Protein AF-T0PJF4-F1 (afdb_monomer)

Solvent-accessible surface area (backbone atoms only — not comparable to full-atom values): 22466 Å² total; per-residue (Å²): 136,80,94,79,80,50,59,58,74,40,70,70,50,39,55,44,44,71,72,77,40,68,35,34,41,60,80,40,70,65,61,54,41,43,67,34,48,28,56,65,49,37,75,76,41,34,68,15,42,37,42,22,44,44,59,66,29,61,76,39,75,67,34,42,53,50,49,63,68,37,64,36,78,50,46,86,58,54,77,69,54,46,53,51,56,41,41,76,66,57,30,80,46,74,66,70,68,53,66,36,42,50,47,74,55,46,80,42,66,51,68,51,64,48,101,84,73,53,72,45,80,45,76,77,41,81,41,77,57,47,77,31,74,93,48,41,48,38,53,51,31,46,61,56,68,70,50,53,28,50,32,17,62,30,73,84,33,80,31,33,74,18,21,49,32,67,86,42,97,55,27,42,46,75,90,47,49,59,47,56,35,28,42,68,71,61,75,36,66,81,76,65,50,70,46,42,48,53,39,32,72,73,73,40,56,48,47,70,38,87,44,74,76,81,75,82,55,69,68,54,55,51,52,51,51,53,50,55,47,52,69,46,60,45,59,77,60,50,71,65,49,40,52,50,55,65,64,28,61,58,51,87,61,44,32,67,36,65,63,73,53,70,68,39,99,68,37,43,34,22,26,25,20,87,62,31,60,44,29,78,56,72,41,55,40,66,77,13,45,39,29,52,77,57,74,82,55,63,80,42,41,78,79,45,48,73,49,70,44,69,55,44,57,66,52,50,47,50,49,37,57,70,68,65,59,51,97,84,53,62,53,69,69,64,21,59,28,23,58,83,45,36,72,60,37,54,51,30,50,50,40,36,43,52,41,40,78,74,60,40,90,79,50,68,68,58,56,52,50,46,52,55,44,52,52,56,55,57,75,65,70,79,58,51,48,37,31,36,52,89,47,102,82,49,81,41,82,48,76,84

Secondary structure (DSSP, 8-state):
--------SSHHHHHHHHHHSTTBGGG-HHHHHTTS-HHHHHHHHHHHHIIIIIHHHTTSHHHHHHHHHH--SS-SS-HHHHHHHHHHTT--B--PPP-SSEEPPEEEEEEEE-TTS-EEEEEEEEE--EE-TTT---TTT--HHHHHHHHHH-GGGSSTT-BS-TTSTTBTTSS--HHHHHHHHTSS-SSPPHHHHHHHHHH--TTS------PPPHHHHHHHHHHHHHHHGGGGS-HHHHHHHHTS---S-B----HHHHTSSS-EES-B-TTSPPPSS-EEGGG--BSB--SS----TTT--B--B---HHHHHHHHHHHT--TTS-HHHHHTTSGGGHHHHHHHHHHHHHHHHHHS---HHHHHHHHHHHHHHHTT----EEEEESSTT-EEEEE-

Mean predicted aligned error: 5.73 Å

pLDDT: mean 92.35, std 5.77, range [57.44, 98.44]

Radius of gyration: 26.33 Å; Cα contacts (8 Å, |Δi|>4): 573; chains: 1; bounding box: 70×40×71 Å

Organism: Saprolegnia diclina (strain VS20) (NCBI:txid1156394)

Sequence (400 aa):
MKKTWTMANSIKRQARCDTSMTTNGAVYLETVLRNIDFGIFYSCWGNGFDIGIGAELQLSSEGRAWLAMVSGATPQLSTSDEALYWRSFGLTSFETQWQNYKQLGVRNSYSIINAFGIAYPLTLVSQAGSYRRGSQTTYKMYWSLANDLSAVAMNTSGIGGLSLLRSSANYAFANTSLFNVYAINGTLASPLPPGSQLTTSLLGPFGSIDMVYVPPPPKVQQLMSTLLELTRAPLAGTLAVQAAYYNITPLDISYPVPGAWLALPYPASYGGSPLCPDITASRLMTAGLFAIVSYDAICLSASGTTARIQPTRQHYVLSALMAQLDSSTNMTRVCAHDVAYVLQCAVYLRSTVSYINSYVPQSEAVRASILDIRDTVRALDISFLLFFRDNASTPVLQLQ

Nearest PDB structures (foldseek):
  1noc-assembly1_A  TM=2.025E-01  e=3.701E+00  Mus musculus

Structure (mmCIF, N/CA/C/O backbone):
data_AF-T0PJF4-F1
#
_entry.id   AF-T0PJF4-F1
#
loop_
_atom_site.group_PDB
_atom_site.id
_atom_site.type_symbol
_atom_site.label_atom_id
_atom_site.label_alt_id
_atom_site.label_comp_id
_atom_site.label_asym_id
_atom_site.label_entity_id
_atom_site.label_seq_id
_atom_site.pdbx_PDB_ins_code
_atom_site.Cartn_x
_atom_site.Cartn_y
_atom_site.Cartn_z
_atom_site.occupancy
_atom_site.B_iso_or_equiv
_atom_site.auth_seq_id
_atom_site.auth_comp_id
_atom_site.auth_asym_id
_atom_site.auth_atom_id
_atom_site.pdbx_PDB_model_num
ATOM 1 N N . MET A 1 1 ? 3.685 -17.088 -23.485 1.00 78.44 1 MET A N 1
ATOM 2 C CA . MET A 1 1 ? 4.784 -16.317 -22.873 1.00 78.44 1 MET A CA 1
ATOM 3 C C . MET A 1 1 ? 6.062 -17.130 -22.732 1.00 78.44 1 MET A C 1
ATOM 5 O O . MET A 1 1 ? 6.105 -18.090 -21.969 1.00 78.44 1 MET A O 1
ATOM 9 N N . LYS A 1 2 ? 7.115 -16.725 -23.451 1.00 77.88 2 LYS A N 1
ATOM 10 C CA . LYS A 1 2 ? 8.485 -17.222 -23.253 1.00 77.88 2 LYS A CA 1
ATOM 11 C C . LYS A 1 2 ? 9.227 -16.210 -22.369 1.00 77.88 2 LYS A C 1
ATOM 13 O O . LYS A 1 2 ? 9.278 -15.034 -22.711 1.00 77.88 2 LYS A O 1
ATOM 18 N N . LYS A 1 3 ? 9.749 -16.636 -21.214 1.00 87.94 3 LYS A N 1
ATOM 19 C CA . LYS A 1 3 ? 10.432 -15.774 -20.222 1.00 87.94 3 LYS A CA 1
ATOM 20 C C . LYS A 1 3 ? 11.877 -15.464 -20.660 1.00 87.94 3 LYS A C 1
ATOM 22 O O . LYS A 1 3 ? 12.821 -15.776 -19.947 1.00 87.94 3 LYS A O 1
ATOM 27 N N . THR A 1 4 ? 12.039 -14.938 -21.874 1.00 90.62 4 THR A N 1
ATOM 28 C CA . THR A 1 4 ? 13.336 -14.846 -22.570 1.00 90.62 4 THR A CA 1
ATOM 29 C C . THR A 1 4 ? 14.174 -13.653 -22.114 1.00 90.62 4 THR A C 1
ATOM 31 O O . THR A 1 4 ? 15.378 -13.790 -21.916 1.00 90.62 4 THR A O 1
ATOM 34 N N . TRP A 1 5 ? 13.550 -12.486 -21.932 1.00 95.62 5 TRP A N 1
ATOM 35 C CA . TRP A 1 5 ? 14.243 -11.243 -21.587 1.00 95.62 5 TRP A CA 1
ATOM 36 C C . TRP A 1 5 ? 13.884 -10.803 -20.175 1.00 95.62 5 TRP A C 1
ATOM 38 O O . TRP A 1 5 ? 12.712 -10.684 -19.820 1.00 95.62 5 TRP A O 1
ATOM 48 N N . THR A 1 6 ? 14.909 -10.564 -19.364 1.00 96.06 6 THR A N 1
ATOM 49 C CA . THR A 1 6 ? 14.768 -10.159 -17.965 1.00 96.06 6 THR A CA 1
ATOM 50 C C . THR A 1 6 ? 15.049 -8.666 -17.806 1.00 96.06 6 THR A C 1
ATOM 52 O O . THR A 1 6 ? 15.910 -8.114 -18.489 1.00 96.06 6 THR A O 1
ATOM 55 N N . MET A 1 7 ? 14.309 -8.008 -16.908 1.00 95.81 7 MET A N 1
ATOM 56 C CA . MET A 1 7 ? 14.306 -6.540 -16.755 1.00 95.81 7 MET A CA 1
ATOM 57 C C . MET A 1 7 ? 14.598 -6.062 -15.328 1.00 95.81 7 MET A C 1
ATOM 59 O O . MET A 1 7 ? 14.598 -4.863 -15.060 1.00 95.81 7 MET A O 1
ATOM 63 N N . ALA A 1 8 ? 14.789 -6.967 -14.362 1.00 95.94 8 ALA A N 1
ATOM 64 C CA . ALA A 1 8 ? 14.971 -6.545 -12.979 1.00 95.94 8 ALA A CA 1
ATOM 65 C C . ALA A 1 8 ? 16.271 -5.745 -12.812 1.00 95.94 8 ALA A C 1
ATOM 67 O O . ALA A 1 8 ? 17.346 -6.216 -13.183 1.00 95.94 8 ALA A O 1
ATOM 68 N N . ASN A 1 9 ? 16.175 -4.582 -12.164 1.00 95.56 9 ASN A N 1
ATOM 69 C CA . ASN A 1 9 ? 17.288 -3.653 -11.948 1.00 95.56 9 ASN A CA 1
ATOM 70 C C . ASN A 1 9 ? 18.465 -4.223 -11.126 1.00 95.56 9 ASN A C 1
ATOM 72 O O . ASN A 1 9 ? 19.561 -3.672 -11.160 1.00 95.56 9 ASN A O 1
ATOM 76 N N . SER A 1 10 ? 18.286 -5.346 -10.424 1.00 94.88 10 SER A N 1
ATOM 77 C CA . SER A 1 10 ? 19.341 -6.035 -9.674 1.00 94.88 10 SER A CA 1
ATOM 78 C C . SER A 1 10 ? 19.216 -7.557 -9.766 1.00 94.88 10 SER A C 1
ATOM 80 O O . SER A 1 10 ? 18.126 -8.097 -9.959 1.00 94.88 10 SER A O 1
ATOM 82 N N . ILE A 1 11 ? 20.337 -8.263 -9.564 1.00 94.88 11 ILE A N 1
ATOM 83 C CA . ILE A 1 11 ? 20.381 -9.739 -9.555 1.00 94.88 11 ILE A CA 1
ATOM 84 C C . ILE A 1 11 ? 19.488 -10.304 -8.444 1.00 94.88 11 ILE A C 1
ATOM 86 O O . ILE A 1 11 ? 18.723 -11.234 -8.678 1.00 94.88 11 ILE A O 1
ATOM 90 N N . LYS A 1 12 ? 19.532 -9.711 -7.242 1.00 95.25 12 LYS A N 1
ATOM 91 C CA . LYS A 1 12 ? 18.695 -10.150 -6.115 1.00 95.25 12 LYS A CA 1
ATOM 92 C C . LYS A 1 12 ? 17.206 -9.995 -6.420 1.00 95.25 12 LYS A C 1
ATOM 94 O O . LYS A 1 12 ? 16.431 -10.884 -6.085 1.00 95.25 12 LYS A O 1
ATOM 99 N N . ARG A 1 13 ? 16.801 -8.897 -7.072 1.00 95.31 13 ARG A N 1
ATOM 100 C CA . ARG A 1 13 ? 15.408 -8.726 -7.500 1.00 95.31 13 ARG A CA 1
ATOM 101 C C . ARG A 1 13 ? 15.028 -9.737 -8.579 1.00 95.31 13 ARG A C 1
ATOM 103 O O . ARG A 1 13 ? 13.952 -10.311 -8.477 1.00 95.31 13 ARG A O 1
ATOM 110 N N . GLN A 1 14 ? 15.907 -10.001 -9.549 1.00 95.88 14 GLN A N 1
ATOM 111 C CA . GLN A 1 14 ? 15.663 -11.023 -10.571 1.00 95.88 14 GLN A CA 1
ATOM 112 C C . GLN A 1 14 ? 15.397 -12.395 -9.936 1.00 95.88 14 GLN A C 1
ATOM 114 O O . GLN A 1 14 ? 14.361 -12.996 -10.194 1.00 95.88 14 GLN A O 1
ATOM 119 N N . ALA A 1 15 ? 16.259 -12.822 -9.010 1.00 96.25 15 ALA A N 1
ATOM 120 C CA . ALA A 1 15 ? 16.093 -14.082 -8.291 1.00 96.25 15 ALA A CA 1
ATOM 121 C C . ALA A 1 15 ? 14.770 -14.152 -7.504 1.00 96.25 15 ALA A C 1
ATOM 123 O O . ALA A 1 15 ? 14.127 -15.201 -7.474 1.00 96.25 15 ALA A O 1
ATOM 124 N N . ARG A 1 16 ? 14.310 -13.042 -6.905 1.00 95.25 16 ARG A N 1
ATOM 125 C CA . ARG A 1 16 ? 12.975 -12.991 -6.281 1.00 95.25 16 ARG A CA 1
ATOM 126 C C . ARG A 1 16 ? 11.862 -13.150 -7.313 1.00 95.25 16 ARG A C 1
ATOM 128 O O . ARG A 1 16 ? 10.958 -13.945 -7.093 1.00 95.25 16 ARG A O 1
ATOM 135 N N . CYS A 1 17 ? 11.928 -12.441 -8.442 1.00 95.00 17 CYS A N 1
ATOM 136 C CA . CYS A 1 17 ? 10.928 -12.572 -9.504 1.00 95.00 17 CYS A CA 1
ATOM 137 C C . CYS A 1 17 ? 10.806 -14.024 -9.993 1.00 95.00 17 CYS A C 1
ATOM 139 O O . CYS A 1 17 ? 9.693 -14.521 -10.169 1.00 95.00 17 CYS A O 1
ATOM 141 N N . ASP A 1 18 ? 11.940 -14.709 -10.143 1.00 94.62 18 ASP A N 1
ATOM 142 C CA . ASP A 1 18 ? 12.006 -16.085 -10.642 1.00 94.62 18 ASP A CA 1
ATOM 143 C C . ASP A 1 18 ? 11.541 -17.133 -9.622 1.00 94.62 18 ASP A C 1
ATOM 145 O O . ASP A 1 18 ? 11.094 -18.209 -10.012 1.00 94.62 18 ASP A O 1
ATOM 149 N N . THR A 1 19 ? 11.613 -16.832 -8.324 1.00 95.44 19 THR A N 1
ATOM 150 C CA . THR A 1 19 ? 11.256 -17.780 -7.255 1.00 95.44 19 THR A CA 1
ATOM 151 C C . THR A 1 19 ? 9.857 -17.562 -6.685 1.00 95.44 19 THR A C 1
ATOM 153 O O . THR A 1 19 ? 9.185 -18.543 -6.382 1.00 95.44 19 THR A O 1
ATOM 156 N N . SER A 1 20 ? 9.393 -16.314 -6.547 1.00 94.12 20 SER A N 1
ATOM 157 C CA . SER A 1 20 ? 8.161 -16.003 -5.804 1.00 94.12 20 SER A CA 1
ATOM 158 C C . SER A 1 20 ? 7.096 -15.225 -6.576 1.00 94.12 20 SER A C 1
ATOM 160 O O . SER A 1 20 ? 5.981 -15.094 -6.081 1.00 94.12 20 SER A O 1
ATOM 162 N N . MET A 1 21 ? 7.391 -14.718 -7.779 1.00 95.12 21 MET A N 1
ATOM 163 C CA . MET A 1 21 ? 6.449 -13.873 -8.538 1.00 95.12 21 MET A CA 1
ATOM 164 C C . MET A 1 21 ? 6.024 -14.482 -9.878 1.00 95.12 21 MET A C 1
ATOM 166 O O . MET A 1 21 ? 5.398 -13.815 -10.698 1.00 95.12 21 MET A O 1
ATOM 170 N N . THR A 1 22 ? 6.349 -15.752 -10.118 1.00 94.75 22 THR A N 1
ATOM 171 C CA . THR A 1 22 ? 6.202 -16.396 -11.432 1.00 94.75 22 THR A CA 1
ATOM 172 C C . THR A 1 22 ? 4.762 -16.599 -11.891 1.00 94.75 22 THR A C 1
ATOM 174 O O . THR A 1 22 ? 4.546 -16.785 -13.089 1.00 94.75 22 THR A O 1
ATOM 177 N N . THR A 1 23 ? 3.803 -16.563 -10.965 1.00 96.00 23 THR A N 1
ATOM 178 C CA . THR A 1 23 ? 2.362 -16.721 -11.211 1.00 96.00 23 THR A CA 1
ATOM 179 C C . THR A 1 23 ? 1.617 -15.385 -11.308 1.00 96.00 23 THR A C 1
ATOM 181 O O . THR A 1 23 ? 0.440 -15.368 -11.674 1.00 96.00 23 THR A O 1
ATOM 184 N N . ASN A 1 24 ? 2.280 -14.263 -11.011 1.00 96.31 24 ASN A N 1
ATOM 185 C CA . ASN A 1 24 ? 1.685 -12.933 -11.080 1.00 96.31 24 ASN A CA 1
ATOM 186 C C . ASN A 1 24 ? 1.905 -12.328 -12.474 1.00 96.31 24 ASN A C 1
ATOM 188 O O . ASN A 1 24 ? 3.015 -11.955 -12.840 1.00 96.31 24 ASN A O 1
ATOM 192 N N . GLY A 1 25 ? 0.841 -12.170 -13.256 1.00 95.56 25 GLY A N 1
ATOM 193 C CA . GLY A 1 25 ? 0.896 -11.572 -14.588 1.00 95.56 25 GLY A CA 1
ATOM 194 C C . GLY A 1 25 ? 1.463 -10.150 -14.607 1.00 95.56 25 GLY A C 1
ATOM 195 O O . GLY A 1 25 ? 2.083 -9.768 -15.596 1.00 95.56 25 GLY A O 1
ATOM 196 N N . ALA A 1 26 ? 1.338 -9.389 -13.516 1.00 94.88 26 ALA A N 1
ATOM 197 C CA . ALA A 1 26 ? 1.780 -7.997 -13.452 1.00 94.88 26 ALA A CA 1
ATOM 198 C C . ALA A 1 26 ? 3.310 -7.817 -13.510 1.00 94.88 26 ALA A C 1
ATOM 200 O O . ALA A 1 26 ? 3.775 -6.704 -13.757 1.00 94.88 26 ALA A O 1
ATOM 201 N N . VAL A 1 27 ? 4.107 -8.878 -13.304 1.00 94.94 27 VAL A N 1
ATOM 202 C CA . VAL A 1 27 ? 5.577 -8.793 -13.429 1.00 94.94 27 VAL A CA 1
ATOM 203 C C . VAL A 1 27 ? 6.083 -8.984 -14.862 1.00 94.94 27 VAL A C 1
ATOM 205 O O . VAL A 1 27 ? 7.268 -8.779 -15.122 1.00 94.94 27 VAL A O 1
ATOM 208 N N . TYR A 1 28 ? 5.205 -9.356 -15.796 1.00 95.56 28 TYR A N 1
ATOM 209 C CA . TYR A 1 28 ? 5.546 -9.607 -17.194 1.00 95.56 28 TYR A CA 1
ATOM 210 C C . TYR A 1 28 ? 5.046 -8.464 -18.075 1.00 95.56 28 TYR A C 1
ATOM 212 O O . TYR A 1 28 ? 3.847 -8.288 -18.237 1.00 95.56 28 TYR A O 1
ATOM 220 N N . LEU A 1 29 ? 5.950 -7.711 -18.705 1.00 95.44 29 LEU A N 1
ATOM 221 C CA . LEU A 1 29 ? 5.565 -6.572 -19.548 1.00 95.44 29 LEU A CA 1
ATOM 222 C C . LEU A 1 29 ? 4.623 -6.963 -20.705 1.00 95.44 29 LEU A C 1
ATOM 224 O O . LEU A 1 29 ? 3.734 -6.194 -21.063 1.00 95.44 29 LEU A O 1
ATOM 228 N N . GLU A 1 30 ? 4.779 -8.173 -21.253 1.00 93.94 30 GLU A N 1
ATOM 229 C CA . GLU A 1 30 ? 3.911 -8.710 -22.311 1.00 93.94 30 GLU A CA 1
ATOM 230 C C . GLU A 1 30 ? 2.427 -8.708 -21.911 1.00 93.94 30 GLU A C 1
ATOM 232 O O . GLU A 1 30 ? 1.588 -8.360 -22.737 1.00 93.94 30 GLU A O 1
ATOM 237 N N . THR A 1 31 ? 2.089 -9.039 -20.658 1.00 93.44 31 THR A N 1
ATOM 238 C CA . THR A 1 31 ? 0.683 -9.091 -20.210 1.00 93.44 31 THR A CA 1
ATOM 239 C C . THR A 1 31 ? 0.032 -7.716 -20.292 1.00 93.44 31 THR A C 1
ATOM 241 O O . THR A 1 31 ? -1.113 -7.595 -20.718 1.00 93.44 31 THR A O 1
ATOM 244 N N . VAL A 1 32 ? 0.784 -6.667 -19.954 1.00 92.69 32 VAL A N 1
ATOM 245 C CA . VAL A 1 32 ? 0.318 -5.283 -20.014 1.00 92.69 32 VAL A CA 1
ATOM 246 C C . VAL A 1 32 ? 0.183 -4.835 -21.464 1.00 92.69 32 VAL A C 1
ATOM 248 O O . VAL A 1 32 ? -0.886 -4.378 -21.856 1.00 92.69 32 VAL A O 1
ATOM 251 N N . LEU A 1 33 ? 1.233 -4.993 -22.276 1.00 93.44 33 LEU A N 1
ATOM 252 C CA . LEU A 1 33 ? 1.245 -4.472 -23.647 1.00 93.44 33 LEU A CA 1
ATOM 253 C C . LEU A 1 33 ? 0.209 -5.144 -24.557 1.00 93.44 33 LEU A C 1
ATOM 255 O O . LEU A 1 33 ? -0.335 -4.488 -25.435 1.00 93.44 33 LEU A O 1
ATOM 259 N N . ARG A 1 34 ? -0.128 -6.417 -24.315 1.00 91.94 34 ARG A N 1
ATOM 260 C CA . ARG A 1 34 ? -1.197 -7.121 -25.047 1.00 91.94 34 ARG A CA 1
ATOM 261 C C . ARG A 1 34 ? -2.611 -6.616 -24.730 1.00 91.94 34 ARG A C 1
ATOM 263 O O . ARG A 1 34 ? -3.535 -6.902 -25.486 1.00 91.94 34 ARG A O 1
ATOM 270 N N . ASN A 1 35 ? -2.782 -5.891 -23.622 1.00 90.81 35 ASN A N 1
ATOM 271 C CA . ASN A 1 35 ? -4.082 -5.495 -23.069 1.00 90.81 35 ASN A CA 1
ATOM 272 C C . ASN A 1 35 ? -4.321 -3.978 -23.091 1.00 90.81 35 ASN A C 1
ATOM 274 O O . ASN A 1 35 ? -5.282 -3.494 -22.492 1.00 90.81 35 ASN A O 1
ATOM 278 N N . ILE A 1 36 ? -3.465 -3.217 -23.771 1.00 91.06 36 ILE A N 1
ATOM 279 C CA . ILE A 1 36 ? -3.608 -1.768 -23.927 1.00 91.06 36 ILE A CA 1
ATOM 280 C C . ILE A 1 36 ? -3.618 -1.386 -25.405 1.00 91.06 36 ILE A C 1
ATOM 282 O O . ILE A 1 36 ? -3.196 -2.154 -26.265 1.00 91.06 36 ILE A O 1
ATOM 286 N N . ASP A 1 37 ? -4.070 -0.170 -25.695 1.00 91.12 37 ASP A N 1
ATOM 287 C CA . ASP A 1 37 ? -3.816 0.462 -26.987 1.00 91.12 37 ASP A CA 1
ATOM 288 C C . ASP A 1 37 ? -2.321 0.810 -27.076 1.00 91.12 37 ASP A C 1
ATOM 290 O O . ASP A 1 37 ? -1.833 1.727 -26.398 1.00 91.12 37 ASP A O 1
ATOM 294 N N . PHE A 1 38 ? -1.583 0.043 -27.882 1.00 92.06 38 PHE A N 1
ATOM 295 C CA . PHE A 1 38 ? -0.148 0.247 -28.041 1.00 92.06 38 PHE A CA 1
ATOM 296 C C . PHE A 1 38 ? 0.165 1.596 -28.695 1.00 92.06 38 PHE A C 1
ATOM 298 O O . PHE A 1 38 ? 1.170 2.205 -28.348 1.00 92.06 38 PHE A O 1
ATOM 305 N N . GLY A 1 39 ? -0.689 2.106 -29.589 1.00 92.56 39 GLY A N 1
ATOM 306 C CA . GLY A 1 39 ? -0.495 3.408 -30.231 1.00 92.56 39 GLY A CA 1
ATOM 307 C C . GLY A 1 39 ? -0.533 4.555 -29.220 1.00 92.56 39 GLY A C 1
ATOM 308 O O . GLY A 1 39 ? 0.357 5.408 -29.212 1.00 92.56 39 GLY A O 1
ATOM 309 N N . ILE A 1 40 ? -1.503 4.535 -28.300 1.00 92.88 40 ILE A N 1
ATOM 310 C CA . ILE A 1 40 ? -1.586 5.508 -27.199 1.00 92.88 40 ILE A CA 1
ATOM 311 C C . ILE A 1 40 ? -0.376 5.372 -26.271 1.00 92.88 40 ILE A C 1
ATOM 313 O O . ILE A 1 40 ? 0.247 6.379 -25.921 1.00 92.88 40 ILE A O 1
ATOM 317 N N . PHE A 1 41 ? -0.008 4.145 -25.895 1.00 94.38 41 PHE A N 1
ATOM 318 C CA . PHE A 1 41 ? 1.188 3.899 -25.090 1.00 94.38 41 PHE A CA 1
ATOM 319 C C . PHE A 1 41 ? 2.446 4.462 -25.761 1.00 94.38 41 PHE A C 1
ATOM 321 O O . PHE A 1 41 ? 3.193 5.217 -25.137 1.00 94.38 41 PHE A O 1
ATOM 328 N N . TYR A 1 42 ? 2.644 4.146 -27.037 1.00 95.00 42 TYR A N 1
ATOM 329 C CA . TYR A 1 42 ? 3.812 4.529 -27.816 1.00 95.00 42 TYR A CA 1
ATOM 330 C C . TYR A 1 42 ? 3.879 6.045 -28.042 1.00 95.00 42 TYR A C 1
ATOM 332 O O . TYR A 1 42 ? 4.959 6.622 -27.980 1.00 95.00 42 TYR A O 1
ATOM 340 N N . SER A 1 43 ? 2.740 6.733 -28.180 1.00 95.19 43 SER A N 1
ATOM 341 C CA . SER A 1 43 ? 2.714 8.203 -28.265 1.00 95.19 43 SER A CA 1
ATOM 342 C C . SER A 1 43 ? 3.280 8.894 -27.014 1.00 95.19 43 SER A C 1
ATOM 344 O O . SER A 1 43 ? 3.901 9.949 -27.119 1.00 95.19 43 SER A O 1
ATOM 346 N N . CYS A 1 44 ? 3.107 8.286 -25.835 1.00 94.62 44 CYS A N 1
ATOM 347 C CA . CYS A 1 44 ? 3.605 8.820 -24.566 1.00 94.62 44 CYS A CA 1
ATOM 348 C C . CYS A 1 44 ? 5.011 8.312 -24.213 1.00 94.62 44 CYS A C 1
ATOM 350 O O . CYS A 1 44 ? 5.803 9.046 -23.625 1.00 94.62 44 CYS A O 1
ATOM 352 N N . TRP A 1 45 ? 5.303 7.045 -24.520 1.00 96.81 45 TRP A N 1
ATOM 353 C CA . TRP A 1 45 ? 6.453 6.311 -23.981 1.00 96.81 45 TRP A CA 1
ATOM 354 C C . TRP A 1 45 ? 7.379 5.727 -25.051 1.00 96.81 45 TRP A C 1
ATOM 356 O O . TRP A 1 45 ? 8.384 5.119 -24.694 1.00 96.81 45 TRP A O 1
ATOM 366 N N . GLY A 1 46 ? 7.080 5.921 -26.338 1.00 96.88 46 GLY A N 1
ATOM 367 C CA . GLY A 1 46 ? 7.761 5.276 -27.465 1.00 96.88 46 GLY A CA 1
ATOM 368 C C . GLY A 1 46 ? 9.268 5.494 -27.470 1.00 96.88 46 GLY A C 1
ATOM 369 O O . GLY A 1 46 ? 10.010 4.524 -27.504 1.00 96.88 46 GLY A O 1
ATOM 370 N N . ASN A 1 47 ? 9.735 6.735 -27.294 1.00 97.94 47 ASN A N 1
ATOM 371 C CA . ASN A 1 47 ? 11.173 7.030 -27.236 1.00 97.94 47 ASN A CA 1
ATOM 372 C C . ASN A 1 47 ? 11.895 6.233 -26.128 1.00 97.94 47 ASN A C 1
ATOM 374 O O . ASN A 1 47 ? 12.917 5.596 -26.366 1.00 97.94 47 ASN A O 1
ATOM 378 N N . GLY A 1 48 ? 11.341 6.221 -24.911 1.00 98.19 48 GLY A N 1
ATOM 379 C CA . GLY A 1 48 ? 11.912 5.454 -23.800 1.00 98.19 48 GLY A CA 1
ATOM 380 C C . GLY A 1 48 ? 11.795 3.942 -24.000 1.00 98.19 48 GLY A C 1
ATOM 381 O O . GLY A 1 48 ? 12.703 3.201 -23.630 1.00 98.19 48 GLY A O 1
ATOM 382 N N . PHE A 1 49 ? 10.698 3.477 -24.603 1.00 98.12 49 PHE A N 1
ATOM 383 C CA . PHE A 1 49 ? 10.482 2.071 -24.938 1.00 98.12 49 PHE A CA 1
ATOM 384 C C . PHE A 1 49 ? 11.484 1.582 -25.987 1.00 98.12 49 PHE A C 1
ATOM 386 O O . PHE A 1 49 ? 12.077 0.520 -25.811 1.00 98.12 49 PHE A O 1
ATOM 393 N N . ASP A 1 50 ? 11.729 2.366 -27.033 1.00 98.06 50 ASP A N 1
ATOM 394 C CA . ASP A 1 50 ? 12.671 2.026 -28.095 1.00 98.06 50 ASP A CA 1
ATOM 395 C C . ASP A 1 50 ? 14.104 1.978 -27.571 1.00 98.06 50 ASP A C 1
ATOM 397 O O . ASP A 1 50 ? 14.813 1.012 -27.842 1.00 98.06 50 ASP A O 1
ATOM 401 N N . ILE A 1 51 ? 14.511 2.956 -26.756 1.00 98.38 51 ILE A N 1
ATOM 402 C CA . ILE A 1 51 ? 15.840 2.970 -26.128 1.00 98.38 51 ILE A CA 1
ATOM 403 C C . ILE A 1 51 ? 15.991 1.805 -25.141 1.00 98.38 51 ILE A C 1
ATOM 405 O O . ILE A 1 51 ? 16.945 1.032 -25.214 1.00 98.38 51 ILE A O 1
ATOM 409 N N . GLY A 1 52 ? 15.051 1.676 -24.203 1.00 97.81 52 GLY A N 1
ATOM 410 C CA . GLY A 1 52 ? 15.171 0.749 -23.083 1.00 97.81 52 GLY A CA 1
ATOM 411 C C . GLY A 1 52 ? 14.894 -0.711 -23.441 1.00 97.81 52 GLY A C 1
ATOM 412 O O . GLY A 1 52 ? 15.311 -1.602 -22.706 1.00 97.81 52 GLY A O 1
ATOM 413 N N . ILE A 1 53 ? 14.154 -0.984 -24.516 1.00 98.12 53 ILE A N 1
ATOM 414 C CA . ILE A 1 53 ? 13.652 -2.330 -24.831 1.00 98.12 53 ILE A CA 1
ATOM 415 C C . ILE A 1 53 ? 13.779 -2.614 -26.327 1.00 98.12 53 ILE A C 1
ATOM 417 O O . ILE A 1 53 ? 14.413 -3.596 -26.715 1.00 98.12 53 ILE A O 1
ATOM 421 N N . GLY A 1 54 ? 13.181 -1.764 -27.164 1.00 96.94 54 GLY A N 1
ATOM 422 C CA . GLY A 1 54 ? 13.023 -2.006 -28.597 1.00 96.94 54 GLY A CA 1
ATOM 423 C C . GLY A 1 54 ? 14.343 -2.268 -29.318 1.00 96.94 54 GLY A C 1
ATOM 424 O O . GLY A 1 54 ? 14.459 -3.273 -30.014 1.00 96.94 54 GLY A O 1
ATOM 425 N N . ALA A 1 55 ? 15.351 -1.420 -29.111 1.00 97.38 55 ALA A N 1
ATOM 426 C CA . ALA A 1 55 ? 16.642 -1.496 -29.790 1.00 97.38 55 ALA A CA 1
ATOM 427 C C . ALA A 1 55 ? 17.347 -2.847 -29.584 1.00 97.38 55 ALA A C 1
ATOM 429 O O . ALA A 1 55 ? 17.854 -3.426 -30.541 1.00 97.38 55 ALA A O 1
ATOM 43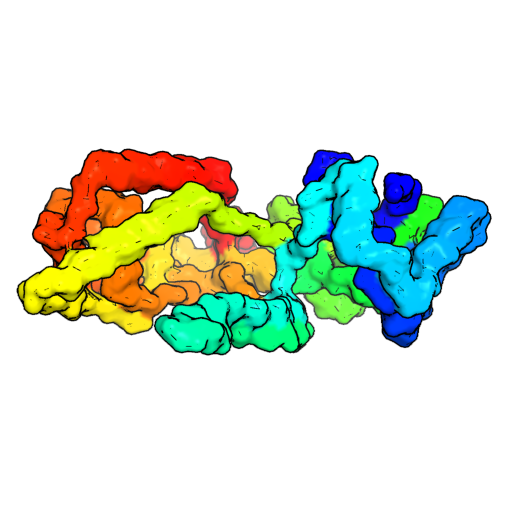0 N N . GLU A 1 56 ? 17.323 -3.382 -28.360 1.00 97.56 56 GLU A N 1
ATOM 431 C CA . GLU A 1 56 ? 17.902 -4.693 -28.047 1.00 97.56 56 GLU A CA 1
ATOM 432 C C . GLU A 1 56 ? 17.092 -5.830 -28.692 1.00 97.56 56 GLU A C 1
ATOM 434 O O . GLU A 1 56 ? 17.652 -6.746 -29.293 1.00 97.56 56 GLU A O 1
ATOM 439 N N . LEU A 1 57 ? 15.757 -5.765 -28.624 1.00 97.06 57 LEU A N 1
ATOM 440 C CA . LEU A 1 57 ? 14.894 -6.798 -29.207 1.00 97.06 57 LEU A CA 1
ATOM 441 C C . LEU A 1 57 ? 14.974 -6.845 -30.738 1.00 97.06 57 LEU A C 1
ATOM 443 O O . LEU A 1 57 ? 14.849 -7.924 -31.321 1.00 97.06 57 LEU A O 1
ATOM 447 N N . GLN A 1 58 ? 15.242 -5.715 -31.394 1.00 97.12 58 GLN A N 1
ATOM 448 C CA . GLN A 1 58 ? 15.430 -5.645 -32.845 1.00 97.12 58 GLN A CA 1
ATOM 449 C C . GLN A 1 58 ? 16.631 -6.463 -33.343 1.00 97.12 58 GLN A C 1
ATOM 451 O O . GLN A 1 58 ? 16.663 -6.817 -34.523 1.00 97.12 58 GLN A O 1
ATOM 456 N N . LEU A 1 59 ? 17.589 -6.818 -32.479 1.00 96.56 59 LEU A N 1
ATOM 457 C CA . LEU A 1 59 ? 18.789 -7.573 -32.862 1.00 96.56 59 LEU A CA 1
ATOM 458 C C . LEU A 1 59 ? 18.501 -9.053 -33.168 1.00 96.56 59 LEU A C 1
ATOM 460 O O . LEU A 1 59 ? 19.195 -9.661 -33.981 1.00 96.56 59 LEU A O 1
ATOM 464 N N . SER A 1 60 ? 17.450 -9.633 -32.580 1.00 96.50 60 SER A N 1
ATOM 465 C CA . SER A 1 60 ? 17.110 -11.059 -32.726 1.00 96.50 60 SER A CA 1
ATOM 466 C C . SER A 1 60 ? 15.820 -11.276 -33.519 1.00 96.50 60 SER A C 1
ATOM 468 O O . SER A 1 60 ? 14.938 -10.418 -33.557 1.00 96.50 60 SER A O 1
ATOM 470 N N . SER A 1 61 ? 15.685 -12.441 -34.161 1.00 96.69 61 SER A N 1
ATOM 471 C CA . SER A 1 61 ? 14.455 -12.784 -34.889 1.00 96.69 61 SER A CA 1
ATOM 472 C C . SER A 1 61 ? 13.255 -12.941 -33.950 1.00 96.69 61 SER A C 1
ATOM 474 O O . SER A 1 61 ? 12.153 -12.487 -34.251 1.00 96.69 61 SER A O 1
ATOM 476 N N . GLU A 1 62 ? 13.503 -13.497 -32.769 1.00 95.56 62 GLU A N 1
ATOM 477 C CA . GLU A 1 62 ? 12.552 -13.720 -31.693 1.00 95.56 62 GLU A CA 1
ATOM 478 C C . GLU A 1 62 ? 12.072 -12.396 -31.097 1.00 95.56 62 GLU A C 1
ATOM 480 O O . GLU A 1 62 ? 10.877 -12.230 -30.860 1.00 95.56 62 GLU A O 1
ATOM 485 N N . GLY A 1 63 ? 12.983 -11.441 -30.884 1.00 96.19 63 GLY A N 1
ATOM 486 C CA . GLY A 1 63 ? 12.645 -10.116 -30.371 1.00 96.19 63 GLY A CA 1
ATOM 487 C C . GLY A 1 63 ? 11.823 -9.301 -31.368 1.00 96.19 63 GLY A C 1
ATOM 488 O O . GLY A 1 63 ? 10.813 -8.716 -30.982 1.00 96.19 63 GLY A O 1
ATOM 489 N N . ARG A 1 64 ? 12.160 -9.344 -32.665 1.00 96.44 64 ARG A N 1
ATOM 490 C CA . ARG A 1 64 ? 11.339 -8.726 -33.725 1.00 96.44 64 ARG A CA 1
ATOM 491 C C . ARG A 1 64 ? 9.934 -9.320 -33.798 1.00 96.44 64 ARG A C 1
ATOM 493 O O . ARG A 1 64 ? 8.965 -8.573 -33.913 1.00 96.44 64 ARG A O 1
ATOM 500 N N . ALA A 1 65 ? 9.813 -10.644 -33.687 1.00 94.25 65 ALA A N 1
ATOM 501 C CA . ALA A 1 65 ? 8.514 -11.312 -33.645 1.00 94.25 65 ALA A CA 1
ATOM 502 C C . ALA A 1 65 ? 7.698 -10.903 -32.406 1.00 94.25 65 ALA A C 1
ATOM 504 O O . ALA A 1 65 ? 6.499 -10.648 -32.514 1.00 94.25 65 ALA A O 1
ATOM 505 N N . TRP A 1 66 ? 8.342 -10.787 -31.240 1.00 94.44 66 TRP A N 1
ATOM 506 C CA . TRP A 1 66 ? 7.689 -10.322 -30.017 1.00 94.44 66 TRP A CA 1
ATOM 507 C C . TRP A 1 66 ? 7.223 -8.865 -30.126 1.00 94.44 66 TRP A C 1
ATOM 509 O O . TRP A 1 66 ? 6.084 -8.568 -29.775 1.00 94.44 66 TRP A O 1
ATOM 519 N N . LEU A 1 67 ? 8.057 -7.971 -30.671 1.00 95.12 67 LEU A N 1
ATOM 520 C CA . LEU A 1 67 ? 7.696 -6.571 -30.910 1.00 95.12 67 LEU A CA 1
ATOM 521 C C . LEU A 1 67 ? 6.479 -6.460 -31.831 1.00 95.12 67 LEU A C 1
ATOM 523 O O . LEU A 1 67 ? 5.532 -5.761 -31.488 1.00 95.12 67 LEU A O 1
ATOM 527 N N . ALA A 1 68 ? 6.470 -7.196 -32.947 1.00 92.31 68 ALA A N 1
ATOM 528 C CA . ALA A 1 68 ? 5.337 -7.234 -33.873 1.00 92.31 68 ALA A CA 1
ATOM 529 C C . ALA A 1 68 ? 4.053 -7.783 -33.224 1.00 92.31 68 ALA A C 1
ATOM 531 O O . ALA A 1 68 ? 2.951 -7.360 -33.565 1.00 92.31 68 ALA A O 1
ATOM 532 N N . MET A 1 69 ? 4.184 -8.714 -32.275 1.00 90.12 69 MET A N 1
ATOM 533 C CA . MET A 1 69 ? 3.050 -9.247 -31.524 1.00 90.12 69 MET A CA 1
ATOM 534 C C . MET A 1 69 ? 2.447 -8.206 -30.568 1.00 90.12 69 MET A C 1
ATOM 536 O O . MET A 1 69 ? 1.228 -8.164 -30.436 1.00 90.12 69 MET A O 1
ATOM 540 N N . VAL A 1 70 ? 3.256 -7.389 -29.885 1.00 90.50 70 VAL A N 1
ATOM 541 C CA . VAL A 1 70 ? 2.745 -6.423 -28.891 1.00 90.50 70 VAL A CA 1
ATOM 542 C C . VAL A 1 70 ? 2.377 -5.058 -29.476 1.00 90.50 70 VAL A C 1
ATOM 544 O O . VAL A 1 70 ? 1.623 -4.329 -28.842 1.00 90.50 70 VAL A O 1
ATOM 547 N N . SER A 1 71 ? 2.865 -4.704 -30.669 1.00 87.50 71 SER A N 1
ATOM 548 C CA . SER A 1 71 ? 2.698 -3.367 -31.262 1.00 87.50 71 SER A CA 1
ATOM 549 C C . SER A 1 71 ? 1.389 -3.137 -32.039 1.00 87.50 71 SER A C 1
ATOM 551 O O . SER A 1 71 ? 1.277 -2.181 -32.807 1.00 87.50 71 SER A O 1
ATOM 553 N N . GLY A 1 72 ? 0.383 -3.998 -31.859 1.00 76.25 72 GLY A N 1
ATOM 554 C CA . GLY A 1 72 ? -0.914 -3.882 -32.535 1.00 76.25 72 GLY A CA 1
ATOM 555 C C . GLY A 1 72 ? -1.753 -2.682 -32.066 1.00 76.25 72 GLY A C 1
ATOM 556 O O . GLY A 1 72 ? -1.704 -2.288 -30.906 1.00 76.25 72 GLY A O 1
ATOM 557 N N . ALA A 1 73 ? -2.576 -2.123 -32.962 1.00 63.34 73 ALA A N 1
ATOM 558 C CA . ALA A 1 73 ? -3.413 -0.946 -32.679 1.00 63.34 73 ALA A CA 1
ATOM 559 C C . ALA A 1 73 ? -4.559 -1.198 -31.674 1.00 63.34 73 ALA A C 1
ATOM 561 O O . ALA A 1 73 ? -5.134 -0.254 -31.147 1.00 63.34 73 ALA A O 1
ATOM 562 N N . THR A 1 74 ? -4.917 -2.458 -31.413 1.00 66.62 74 THR A N 1
ATOM 563 C CA . THR A 1 74 ? -5.953 -2.846 -30.441 1.00 66.62 74 THR A CA 1
ATOM 564 C C . THR A 1 74 ? -5.526 -4.112 -29.696 1.00 66.62 74 THR A C 1
ATOM 566 O O . THR A 1 74 ? -4.734 -4.886 -30.249 1.00 66.62 74 THR A O 1
ATOM 569 N N . PRO A 1 75 ? -6.032 -4.348 -28.464 1.00 73.94 75 PRO A N 1
ATOM 570 C CA . PRO A 1 75 ? -5.835 -5.619 -27.776 1.00 73.94 75 PRO A CA 1
ATOM 571 C C . PRO A 1 75 ? -6.217 -6.779 -28.695 1.00 73.94 75 PRO A C 1
ATOM 573 O O . PRO A 1 75 ? -7.312 -6.803 -29.253 1.00 73.94 75 PRO A O 1
ATOM 576 N N . GLN A 1 76 ? -5.299 -7.729 -28.877 1.00 72.56 76 GLN A N 1
ATOM 577 C CA . GLN A 1 76 ? -5.463 -8.790 -29.880 1.00 72.56 76 GLN A CA 1
ATOM 578 C C . GLN A 1 76 ? -6.577 -9.786 -29.538 1.00 72.56 76 GLN A C 1
ATOM 580 O O . GLN A 1 76 ? -7.016 -10.539 -30.403 1.00 72.56 76 GLN A O 1
ATOM 585 N N . LEU A 1 77 ? -6.997 -9.820 -28.276 1.00 84.38 77 LEU A N 1
ATOM 586 C CA . LEU A 1 77 ? -7.907 -10.801 -27.708 1.00 84.38 77 LEU A CA 1
ATOM 587 C C . LEU A 1 77 ? -8.910 -10.109 -26.776 1.00 84.38 77 LEU A C 1
ATOM 589 O O . LEU A 1 77 ? -8.648 -9.029 -26.241 1.00 84.38 77 LEU A O 1
ATOM 593 N N . SER A 1 78 ? -10.059 -10.755 -26.558 1.00 90.38 78 SER A N 1
ATOM 594 C CA . SER A 1 78 ? -10.984 -10.340 -25.504 1.00 90.38 78 SER A CA 1
ATOM 595 C C . SER A 1 78 ? -10.339 -10.527 -24.124 1.00 90.38 78 SER A C 1
ATOM 597 O O . SER A 1 78 ? -9.419 -11.328 -23.952 1.00 90.38 78 SER A O 1
ATOM 599 N N . THR A 1 79 ? -10.851 -9.842 -23.100 1.00 89.44 79 THR A N 1
ATOM 600 C CA . THR A 1 79 ? -10.346 -10.001 -21.723 1.00 89.44 79 THR A CA 1
ATOM 601 C C . THR A 1 79 ? -10.501 -11.433 -21.200 1.00 89.44 79 THR A C 1
ATOM 603 O O . THR A 1 79 ? -9.682 -11.891 -20.403 1.00 89.44 79 THR A O 1
ATOM 606 N N . SER A 1 80 ? -11.528 -12.158 -21.656 1.00 92.75 80 SER A N 1
ATOM 607 C CA . SER A 1 80 ? -11.734 -13.566 -21.308 1.00 92.75 80 SER A CA 1
ATOM 608 C C . SER A 1 80 ? -10.672 -14.464 -21.948 1.00 92.75 80 SER A C 1
ATOM 610 O O . SER A 1 80 ? -10.071 -15.295 -21.262 1.00 92.75 80 SER A O 1
ATOM 612 N N . ASP A 1 81 ? -10.376 -14.239 -23.230 1.00 94.00 81 ASP A N 1
ATOM 613 C CA . ASP A 1 81 ? -9.387 -15.020 -23.976 1.00 94.00 81 ASP A CA 1
ATOM 614 C C . ASP A 1 81 ? -7.955 -14.736 -23.502 1.00 94.00 81 ASP A C 1
ATOM 616 O O . ASP A 1 81 ? -7.168 -15.671 -23.359 1.00 94.00 81 ASP A O 1
ATOM 620 N N . GLU A 1 82 ? -7.618 -13.484 -23.163 1.00 92.75 82 GLU A N 1
ATOM 621 C CA . GLU A 1 82 ? -6.339 -13.155 -22.513 1.00 92.75 82 GLU A CA 1
ATOM 622 C C . GLU A 1 82 ? -6.198 -13.881 -21.176 1.00 92.75 82 GLU A C 1
ATOM 624 O O . GLU A 1 82 ? -5.151 -14.459 -20.898 1.00 92.75 82 GLU A O 1
ATOM 629 N N . ALA A 1 83 ? -7.260 -13.937 -20.367 1.00 93.12 83 ALA A N 1
ATOM 630 C CA . ALA A 1 83 ? -7.220 -14.663 -19.104 1.00 93.12 83 ALA A CA 1
ATOM 631 C C . ALA A 1 83 ? -7.032 -16.180 -19.304 1.00 93.12 83 ALA A C 1
ATOM 633 O O . ALA A 1 83 ? -6.387 -16.831 -18.479 1.00 93.12 83 ALA A O 1
ATOM 634 N N . LEU A 1 84 ? -7.576 -16.772 -20.373 1.00 94.94 84 LEU A N 1
ATOM 635 C CA . LEU A 1 84 ? -7.313 -18.171 -20.735 1.00 94.94 84 LEU A CA 1
ATOM 636 C C . LEU A 1 84 ? -5.867 -18.368 -21.209 1.00 94.94 84 LEU A C 1
ATOM 638 O O . LEU A 1 84 ? -5.191 -19.281 -20.730 1.00 94.94 84 LEU A O 1
ATOM 642 N N . TYR A 1 85 ? -5.371 -17.481 -22.075 1.00 93.19 85 TYR A N 1
ATOM 643 C CA . TYR A 1 85 ? -3.984 -17.478 -22.542 1.00 93.19 85 TYR A CA 1
ATOM 644 C C . TYR A 1 85 ? -3.002 -17.342 -21.369 1.00 93.19 85 TYR A C 1
ATOM 646 O O . TYR A 1 85 ? -2.058 -18.113 -21.258 1.00 93.19 85 TYR A O 1
ATOM 654 N N . TRP A 1 86 ? -3.231 -16.433 -20.422 1.00 94.25 86 TRP A N 1
ATOM 655 C CA . TRP A 1 86 ? -2.378 -16.268 -19.240 1.00 94.25 86 TRP A CA 1
ATOM 656 C C . TRP A 1 86 ? -2.340 -17.528 -18.372 1.00 94.25 86 TRP A C 1
ATOM 658 O O . TRP A 1 86 ? -1.259 -17.973 -17.970 1.00 94.25 86 TRP A O 1
ATOM 668 N N . ARG A 1 87 ? -3.501 -18.152 -18.135 1.00 95.56 87 ARG A N 1
ATOM 669 C CA . ARG A 1 87 ? -3.596 -19.398 -17.361 1.00 95.56 87 ARG A CA 1
ATOM 670 C C . ARG A 1 87 ? -2.868 -20.559 -18.030 1.00 95.56 87 ARG A C 1
ATOM 672 O O . ARG A 1 87 ? -2.289 -21.375 -17.316 1.00 95.56 87 ARG A O 1
ATOM 679 N N . SER A 1 88 ? -2.802 -20.613 -19.366 1.00 95.31 88 SER A N 1
ATOM 680 C CA . SER A 1 88 ? -2.010 -21.640 -20.059 1.00 95.31 88 SER A CA 1
ATOM 681 C C . SER A 1 88 ? -0.500 -21.510 -19.814 1.00 95.31 88 SER A C 1
ATOM 683 O O . SER A 1 88 ? 0.239 -22.456 -20.069 1.00 95.31 88 SER A O 1
ATOM 685 N N . PHE A 1 89 ? -0.029 -20.366 -19.300 1.00 94.69 89 PHE A N 1
ATOM 686 C CA . PHE A 1 89 ? 1.355 -20.153 -18.848 1.00 94.69 89 PHE A CA 1
ATOM 687 C C . PHE A 1 89 ? 1.506 -20.178 -17.319 1.00 94.69 89 PHE A C 1
ATOM 689 O O . PHE A 1 89 ? 2.550 -19.779 -16.803 1.00 94.69 89 PHE A O 1
ATOM 696 N N . GLY A 1 90 ? 0.489 -20.647 -16.588 1.00 95.00 90 GLY A N 1
ATOM 697 C CA . GLY A 1 90 ? 0.523 -20.763 -15.128 1.00 95.00 90 GLY A CA 1
ATOM 698 C C . GLY A 1 90 ? 0.360 -19.436 -14.382 1.00 95.00 90 GLY A C 1
ATOM 699 O O . GLY A 1 90 ? 0.671 -19.366 -13.196 1.00 95.00 90 GLY A O 1
ATOM 700 N N . LEU A 1 91 ? -0.114 -18.381 -15.052 1.00 96.00 91 LEU A N 1
ATOM 701 C CA . LEU A 1 91 ? -0.433 -17.117 -14.392 1.00 96.00 91 LEU A CA 1
ATOM 702 C C . LEU A 1 91 ? -1.808 -17.216 -13.724 1.00 96.00 91 LEU A C 1
ATOM 704 O O . LEU A 1 91 ? -2.797 -17.574 -14.367 1.00 96.00 91 LEU A O 1
ATOM 708 N N . THR A 1 92 ? -1.873 -16.889 -12.435 1.00 96.00 92 THR A N 1
ATOM 709 C CA . THR A 1 92 ? -3.082 -17.038 -11.608 1.00 96.00 92 THR A CA 1
ATOM 710 C C . THR A 1 92 ? -3.595 -15.719 -11.049 1.00 96.00 92 THR A C 1
ATOM 712 O O . THR A 1 92 ? -4.767 -15.637 -10.687 1.00 96.00 92 THR A O 1
ATOM 715 N N . SER A 1 93 ? -2.750 -14.689 -10.978 1.00 94.81 93 SER A N 1
ATOM 716 C CA . SER A 1 93 ? -3.109 -13.375 -10.442 1.00 94.81 93 SER A CA 1
ATOM 717 C C . SER A 1 93 ? -2.542 -12.240 -11.293 1.00 94.81 93 SER A C 1
ATOM 719 O O . SER A 1 93 ? -1.654 -12.443 -12.118 1.00 94.81 93 SER A O 1
ATOM 721 N N . PHE A 1 94 ? -3.081 -11.035 -11.107 1.00 94.12 94 PHE A N 1
ATOM 722 C CA . PHE A 1 94 ? -2.535 -9.797 -11.657 1.00 94.12 94 PHE A CA 1
ATOM 723 C C . PHE A 1 94 ? -2.527 -8.756 -10.537 1.00 94.12 94 PHE A C 1
ATOM 725 O O . PHE A 1 94 ? -3.509 -8.056 -10.299 1.00 94.12 94 PHE A O 1
ATOM 732 N N . GLU A 1 95 ? -1.426 -8.714 -9.797 1.00 93.94 95 GLU A N 1
ATOM 733 C CA . GLU A 1 95 ? -1.276 -7.898 -8.594 1.00 93.94 95 GLU A CA 1
ATOM 734 C C . GLU A 1 95 ? -0.189 -6.851 -8.813 1.00 93.94 95 GLU A C 1
ATOM 736 O O . GLU A 1 95 ? 0.998 -7.163 -8.922 1.00 93.94 95 GLU A O 1
ATOM 741 N N . THR A 1 96 ? -0.599 -5.587 -8.891 1.00 93.44 96 THR A N 1
ATOM 742 C CA . THR A 1 96 ? 0.326 -4.456 -8.995 1.00 93.44 96 THR A CA 1
ATOM 743 C C . THR A 1 96 ? 0.955 -4.145 -7.643 1.00 93.44 96 THR A C 1
ATOM 745 O O . THR A 1 96 ? 0.325 -4.344 -6.604 1.00 93.44 96 THR A O 1
ATOM 748 N N . GLN A 1 97 ? 2.153 -3.557 -7.647 1.00 93.56 97 GLN A N 1
ATOM 749 C CA . GLN A 1 97 ? 2.767 -3.083 -6.408 1.00 93.56 97 GLN A CA 1
ATOM 750 C C . GLN A 1 97 ? 1.886 -2.051 -5.696 1.00 93.56 97 GLN A C 1
ATOM 752 O O . GLN A 1 97 ? 1.270 -1.188 -6.332 1.00 93.56 97 GLN A O 1
ATOM 757 N N . TRP A 1 98 ? 1.857 -2.128 -4.366 1.00 95.44 98 TRP A N 1
ATOM 758 C CA . TRP A 1 98 ? 1.229 -1.105 -3.546 1.00 95.44 98 TRP A CA 1
ATOM 759 C C . TRP A 1 98 ? 1.995 0.210 -3.700 1.00 95.44 98 TRP A C 1
ATOM 761 O O . TRP A 1 98 ? 3.223 0.238 -3.715 1.00 95.44 98 TRP A O 1
ATOM 771 N N . GLN A 1 99 ? 1.263 1.308 -3.845 1.00 95.06 99 GLN A N 1
ATOM 772 C CA . GLN A 1 99 ? 1.825 2.630 -4.094 1.00 95.06 99 GLN A CA 1
ATOM 773 C C . GLN A 1 99 ? 0.842 3.717 -3.661 1.00 95.06 99 GLN A C 1
ATOM 775 O O . GLN A 1 99 ? -0.358 3.455 -3.579 1.00 95.06 99 GLN A O 1
ATOM 780 N N . ASN A 1 100 ? 1.332 4.942 -3.449 1.00 95.50 100 ASN A N 1
ATOM 781 C CA . ASN A 1 100 ? 0.494 6.102 -3.120 1.00 95.50 100 ASN A CA 1
ATOM 782 C C . ASN A 1 100 ? 0.644 7.316 -4.059 1.00 95.50 100 ASN A C 1
ATOM 784 O O . ASN A 1 100 ? 0.084 8.377 -3.779 1.00 95.50 100 ASN A O 1
ATOM 788 N N . TYR A 1 101 ? 1.352 7.171 -5.183 1.00 95.00 101 TYR A N 1
ATOM 789 C CA . TYR A 1 101 ? 1.452 8.193 -6.231 1.00 95.00 101 TYR A CA 1
ATOM 790 C C . TYR A 1 101 ? 0.221 8.284 -7.137 1.00 95.00 101 TYR A C 1
ATOM 792 O O . TYR A 1 101 ? 0.063 9.265 -7.868 1.00 95.00 101 TYR A O 1
ATOM 800 N N . LYS A 1 102 ? -0.659 7.285 -7.101 1.00 94.12 102 LYS A N 1
ATOM 801 C CA . LYS A 1 102 ? -1.921 7.234 -7.830 1.00 94.12 102 LYS A CA 1
ATOM 802 C C . LYS A 1 102 ? -3.013 6.673 -6.928 1.00 94.12 102 LYS A C 1
ATOM 804 O O . LYS A 1 102 ? -2.931 5.541 -6.454 1.00 94.12 102 LYS A O 1
ATOM 809 N N . GLN A 1 103 ? -4.063 7.457 -6.751 1.00 92.75 103 GLN A N 1
ATOM 810 C CA . GLN A 1 103 ? -5.326 6.987 -6.219 1.00 92.75 103 GLN A CA 1
ATOM 811 C C . GLN A 1 103 ? -6.031 6.168 -7.290 1.00 92.75 103 GLN A C 1
ATOM 813 O O . GLN A 1 103 ? -6.292 6.663 -8.390 1.00 92.75 103 GLN A O 1
ATOM 818 N N . LEU A 1 104 ? -6.300 4.902 -6.982 1.00 91.12 104 LEU A N 1
ATOM 819 C CA . LEU A 1 104 ? -7.066 4.042 -7.872 1.00 91.12 104 LEU A CA 1
ATOM 820 C C . LEU A 1 104 ? -8.538 4.455 -7.824 1.00 91.12 104 LEU A C 1
ATOM 822 O O . LEU A 1 104 ? -9.082 4.745 -6.759 1.00 91.12 104 LEU A O 1
ATOM 826 N N . GLY A 1 105 ? -9.156 4.519 -9.001 1.00 91.00 105 GLY A N 1
ATOM 827 C CA . GLY A 1 105 ? -10.585 4.762 -9.112 1.00 91.00 105 GLY A CA 1
ATOM 828 C C . GLY A 1 105 ? -11.354 3.464 -8.900 1.00 91.00 105 GLY A C 1
ATOM 829 O O . GLY A 1 105 ? -10.984 2.439 -9.468 1.00 91.00 105 GLY A O 1
ATOM 830 N N . VAL A 1 106 ? -12.420 3.513 -8.106 1.00 90.94 106 VAL A N 1
ATOM 831 C CA . VAL A 1 106 ? -13.303 2.372 -7.838 1.00 90.94 106 VAL A CA 1
ATOM 832 C C . VAL A 1 106 ? -14.745 2.843 -7.954 1.00 90.94 106 VAL A C 1
ATOM 834 O O . VAL A 1 106 ? -15.128 3.842 -7.346 1.00 90.94 106 VAL A O 1
ATOM 837 N N . ARG A 1 107 ? -15.554 2.122 -8.730 1.00 90.75 107 ARG A N 1
ATOM 838 C CA . ARG A 1 107 ? -17.007 2.299 -8.785 1.00 90.75 107 ARG A CA 1
ATOM 839 C C . ARG A 1 107 ? -17.665 0.950 -8.563 1.00 90.75 107 ARG A C 1
ATOM 841 O O . ARG A 1 107 ? -17.656 0.110 -9.452 1.00 90.75 107 ARG A O 1
ATOM 848 N N . ASN A 1 108 ? -18.230 0.777 -7.377 1.00 89.25 108 ASN A N 1
ATOM 849 C CA . ASN A 1 108 ? -18.963 -0.420 -6.997 1.00 89.25 108 ASN A CA 1
ATOM 850 C C . ASN A 1 108 ? -20.421 -0.038 -6.774 1.00 89.25 108 ASN A C 1
ATOM 852 O O . ASN A 1 108 ? -20.711 0.869 -5.994 1.00 89.25 108 ASN A O 1
ATOM 856 N N . SER A 1 109 ? -21.335 -0.745 -7.428 1.00 91.12 109 SER A N 1
ATOM 857 C CA . SER A 1 109 ? -22.777 -0.594 -7.243 1.00 91.12 109 SER A CA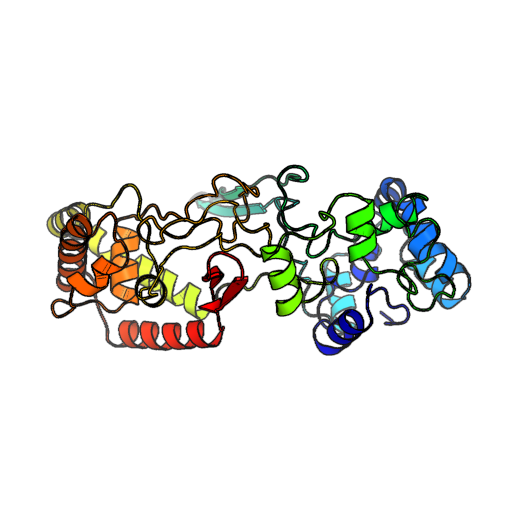 1
ATOM 858 C C . SER A 1 109 ? -23.461 -1.951 -7.321 1.00 91.12 109 SER A C 1
ATOM 860 O O . SER A 1 109 ? -23.040 -2.804 -8.098 1.00 91.12 109 SER A O 1
ATOM 862 N N . TYR A 1 110 ? -24.537 -2.132 -6.566 1.00 91.56 110 TYR A N 1
ATOM 863 C CA . TYR A 1 110 ? -25.479 -3.240 -6.742 1.00 91.56 110 TYR A CA 1
ATOM 864 C C . TYR A 1 110 ? -26.839 -2.667 -7.126 1.00 91.56 110 TYR A C 1
ATOM 866 O O . TYR A 1 110 ? -27.081 -1.485 -6.911 1.00 91.56 110 TYR A O 1
ATOM 874 N N . SER A 1 111 ? -27.723 -3.468 -7.712 1.00 93.44 111 SER A N 1
ATOM 875 C CA . SER A 1 111 ? -29.076 -3.011 -8.047 1.00 93.44 111 SER A CA 1
ATOM 876 C C . SER A 1 111 ? -30.102 -3.672 -7.140 1.00 93.44 111 SER A C 1
ATOM 878 O O . SER A 1 111 ? -30.022 -4.876 -6.905 1.00 93.44 111 SER A O 1
ATOM 880 N N . ILE A 1 112 ? -31.072 -2.897 -6.654 1.00 90.94 112 ILE A N 1
ATOM 881 C CA . ILE A 1 112 ? -32.272 -3.424 -5.998 1.00 90.94 112 ILE A CA 1
ATOM 882 C C . ILE A 1 112 ? -33.407 -3.401 -7.012 1.00 90.94 112 ILE A C 1
ATOM 884 O O . ILE A 1 112 ? -33.685 -2.365 -7.611 1.00 90.94 112 ILE A O 1
ATOM 888 N N . ILE A 1 113 ? -34.069 -4.540 -7.193 1.00 94.12 113 ILE A N 1
ATOM 889 C CA . ILE A 1 113 ? -35.260 -4.646 -8.032 1.00 94.12 113 ILE A CA 1
ATOM 890 C C . ILE A 1 113 ? -36.479 -4.495 -7.123 1.00 94.12 113 ILE A C 1
ATOM 892 O O . ILE A 1 113 ? -36.616 -5.228 -6.144 1.00 94.12 113 ILE A O 1
ATOM 896 N N . ASN A 1 114 ? -37.341 -3.520 -7.410 1.00 91.19 114 ASN A N 1
ATOM 897 C CA . ASN A 1 114 ? -38.581 -3.347 -6.655 1.00 91.19 114 ASN A CA 1
ATOM 898 C C . ASN A 1 114 ? -39.655 -4.373 -7.081 1.00 91.19 114 ASN A C 1
ATOM 900 O O . ASN A 1 114 ? -39.488 -5.110 -8.051 1.00 91.19 114 ASN A O 1
ATOM 904 N N . ALA A 1 115 ? -40.798 -4.385 -6.388 1.00 92.69 115 ALA A N 1
ATOM 905 C CA . ALA A 1 115 ? -41.913 -5.292 -6.687 1.00 92.69 115 ALA A CA 1
ATOM 906 C C . ALA A 1 115 ? -42.518 -5.121 -8.101 1.00 92.69 115 ALA A C 1
ATOM 908 O O . ALA A 1 115 ? -43.235 -6.002 -8.565 1.00 92.69 115 ALA A O 1
ATOM 909 N N . PHE A 1 116 ? -42.219 -4.016 -8.794 1.00 93.19 116 PHE A N 1
ATOM 910 C CA . PHE A 1 116 ? -42.656 -3.736 -10.166 1.00 93.19 116 PHE A CA 1
ATOM 911 C C . PHE A 1 116 ? -41.614 -4.133 -11.227 1.00 93.19 116 PHE A C 1
ATOM 913 O O . PHE A 1 116 ? -41.800 -3.839 -12.404 1.00 93.19 116 PHE A O 1
ATOM 920 N N . GLY A 1 117 ? -40.504 -4.770 -10.835 1.00 91.56 117 GLY A N 1
ATOM 921 C CA . GLY A 1 117 ? -39.440 -5.185 -11.753 1.00 91.56 117 GLY A CA 1
ATOM 922 C C . GLY A 1 117 ? -38.471 -4.068 -12.158 1.00 91.56 117 GLY A C 1
ATOM 923 O O . GLY A 1 117 ? -37.633 -4.278 -13.031 1.00 91.56 117 GLY A O 1
ATOM 924 N N . ILE A 1 118 ? -38.545 -2.888 -11.533 1.00 94.44 118 ILE A N 1
ATOM 925 C CA . ILE A 1 118 ? -37.652 -1.761 -11.834 1.00 94.44 118 ILE A CA 1
ATOM 926 C C . ILE A 1 118 ? -36.367 -1.905 -11.017 1.00 94.44 118 ILE A C 1
ATOM 928 O O . ILE A 1 118 ? -36.411 -1.964 -9.785 1.00 94.44 118 ILE A O 1
ATOM 932 N N . ALA A 1 119 ? -35.225 -1.936 -11.708 1.00 93.19 119 ALA A N 1
ATOM 933 C CA . ALA A 1 119 ? -33.900 -1.986 -11.103 1.00 93.19 119 ALA A CA 1
ATOM 934 C C . ALA A 1 119 ? -33.392 -0.577 -10.749 1.00 93.19 119 ALA A C 1
ATOM 936 O O . ALA A 1 119 ? -33.258 0.282 -11.620 1.00 93.19 119 ALA A O 1
ATOM 937 N N . TYR A 1 120 ? -33.056 -0.363 -9.478 1.00 92.00 120 TYR A N 1
ATOM 938 C CA . TYR A 1 120 ? -32.442 0.863 -8.970 1.00 92.00 120 TYR A CA 1
ATOM 939 C C . TYR A 1 120 ? -30.991 0.593 -8.561 1.00 92.00 120 TYR A C 1
ATOM 941 O O . TYR A 1 120 ? -30.768 -0.178 -7.621 1.00 92.00 120 TYR A O 1
ATOM 949 N N . PRO A 1 121 ? -29.996 1.208 -9.224 1.00 92.00 121 PRO A N 1
ATOM 950 C CA . PRO A 1 121 ? -28.602 1.049 -8.840 1.00 92.00 121 PRO A CA 1
ATOM 951 C C . PRO A 1 121 ? -28.305 1.827 -7.551 1.00 92.00 121 PRO A C 1
ATOM 953 O O . PRO A 1 121 ? -28.541 3.030 -7.457 1.00 92.00 121 PRO A O 1
ATOM 956 N N . LEU A 1 122 ? -27.736 1.139 -6.568 1.00 92.00 122 LEU A N 1
ATOM 957 C CA . LEU A 1 122 ? -27.198 1.694 -5.336 1.00 92.00 122 LEU A CA 1
ATOM 958 C C . LEU A 1 122 ? -25.675 1.617 -5.359 1.00 92.00 122 LEU A C 1
ATOM 960 O O . LEU A 1 122 ? -25.071 0.542 -5.372 1.00 92.00 122 LEU A O 1
ATOM 964 N N . THR A 1 123 ? -25.049 2.787 -5.354 1.00 92.19 123 THR A N 1
ATOM 965 C CA . THR A 1 123 ? -23.594 2.928 -5.315 1.00 92.19 123 THR A CA 1
ATOM 966 C C . THR A 1 123 ? -23.079 2.614 -3.912 1.00 92.19 123 THR A C 1
ATOM 968 O O . THR A 1 123 ? -23.414 3.306 -2.957 1.00 92.19 123 THR A O 1
ATOM 971 N N . LEU A 1 124 ? -22.235 1.588 -3.797 1.00 90.50 124 LEU A N 1
ATOM 972 C CA . LEU A 1 124 ? -21.528 1.225 -2.565 1.00 90.50 124 LEU A CA 1
ATOM 973 C C . LEU A 1 124 ? -20.304 2.111 -2.353 1.00 90.50 124 LEU A C 1
ATOM 975 O O . LEU A 1 124 ? -20.064 2.604 -1.257 1.00 90.50 124 LEU A O 1
ATOM 979 N N . VAL A 1 125 ? -19.516 2.290 -3.413 1.00 91.50 125 VAL A N 1
ATOM 980 C CA . VAL A 1 125 ? -18.275 3.066 -3.394 1.00 91.50 125 VAL A CA 1
ATOM 981 C C . VAL A 1 125 ? -18.145 3.790 -4.723 1.00 91.50 125 VAL A C 1
ATOM 983 O O . VAL A 1 125 ? -18.285 3.181 -5.782 1.00 91.50 125 VAL A O 1
ATOM 986 N N . SER A 1 126 ? -17.847 5.085 -4.669 1.00 93.19 126 SER A N 1
ATOM 987 C CA . SER A 1 126 ? -17.469 5.876 -5.837 1.00 93.19 126 SER A CA 1
ATOM 988 C C . SER A 1 126 ? -16.259 6.727 -5.489 1.00 93.19 126 SER A C 1
ATOM 990 O O . SER A 1 126 ? -16.371 7.765 -4.843 1.00 93.19 126 SER A O 1
ATOM 992 N N . GLN A 1 127 ? -15.098 6.280 -5.945 1.00 92.31 127 GLN A N 1
ATOM 993 C CA . GLN A 1 127 ? -13.820 6.944 -5.770 1.00 92.31 127 GLN A CA 1
ATOM 994 C C . GLN A 1 127 ? -13.236 7.241 -7.147 1.00 92.31 127 GLN A C 1
ATOM 996 O O . GLN A 1 127 ? -13.057 6.341 -7.967 1.00 92.31 127 GLN A O 1
ATOM 1001 N N . ALA A 1 128 ? -12.956 8.513 -7.421 1.00 93.44 128 ALA A N 1
ATOM 1002 C CA . ALA A 1 128 ? -12.288 8.907 -8.653 1.00 93.44 128 ALA A CA 1
ATOM 1003 C C . ALA A 1 128 ? -10.795 8.557 -8.588 1.00 93.44 128 ALA A C 1
ATOM 1005 O O . ALA A 1 128 ? -10.162 8.666 -7.532 1.00 93.44 128 ALA A O 1
ATOM 1006 N N . GLY A 1 129 ? -10.239 8.153 -9.731 1.00 93.50 129 GLY A N 1
ATOM 1007 C CA . GLY A 1 129 ? -8.801 7.973 -9.873 1.00 93.50 129 GLY A CA 1
ATOM 1008 C C . GLY A 1 129 ? -8.103 9.319 -10.049 1.00 93.50 129 GLY A C 1
ATOM 1009 O O . GLY A 1 129 ? -8.581 10.171 -10.795 1.00 93.50 129 GLY A O 1
ATOM 1010 N N . SER A 1 130 ? -6.974 9.521 -9.376 1.00 94.69 130 SER A N 1
ATOM 1011 C CA . SER A 1 130 ? -6.200 10.763 -9.470 1.00 94.69 130 SER A CA 1
ATOM 1012 C C . SER A 1 130 ? -4.715 10.517 -9.214 1.00 94.69 130 SER A C 1
ATOM 1014 O O . SER A 1 130 ? -4.329 9.565 -8.536 1.00 94.69 130 SER A O 1
ATOM 1016 N N . TYR A 1 131 ? -3.855 11.367 -9.773 1.00 93.75 131 TYR A N 1
ATOM 1017 C CA . TYR A 1 131 ? -2.420 11.329 -9.496 1.00 93.75 131 TYR A CA 1
ATOM 1018 C C . TYR A 1 131 ? -2.080 12.203 -8.289 1.00 93.75 131 TYR A C 1
ATOM 1020 O O . TYR A 1 131 ? -2.542 13.333 -8.174 1.00 93.75 131 TYR A O 1
ATOM 1028 N N . ARG A 1 132 ? -1.202 11.693 -7.428 1.00 94.12 132 ARG A N 1
ATOM 1029 C CA . ARG A 1 132 ? -0.719 12.325 -6.193 1.00 94.12 132 ARG A CA 1
ATOM 1030 C C . ARG A 1 132 ? 0.798 12.531 -6.217 1.00 94.12 132 ARG A C 1
ATOM 1032 O O . ARG A 1 132 ? 1.467 12.432 -5.197 1.00 94.12 132 ARG A O 1
ATOM 1039 N N . ARG A 1 133 ? 1.363 12.813 -7.398 1.00 91.31 133 ARG A N 1
ATOM 1040 C CA . ARG A 1 133 ? 2.823 12.865 -7.632 1.00 91.31 133 ARG A CA 1
ATOM 1041 C C . ARG A 1 133 ? 3.582 13.823 -6.703 1.00 91.31 133 ARG A C 1
ATOM 1043 O O . ARG A 1 133 ? 4.717 13.527 -6.364 1.00 91.31 133 ARG A O 1
ATOM 1050 N N . GLY A 1 134 ? 2.971 14.936 -6.286 1.00 90.06 134 GLY A N 1
ATOM 1051 C CA . GLY A 1 134 ? 3.602 15.909 -5.381 1.00 90.06 134 GLY A CA 1
ATOM 1052 C C . GLY A 1 134 ? 3.551 15.536 -3.895 1.00 90.06 134 GLY A C 1
ATOM 1053 O O . GLY A 1 134 ? 4.318 16.077 -3.110 1.00 90.06 134 GLY A O 1
ATOM 1054 N N . SER A 1 135 ? 2.664 14.617 -3.502 1.00 91.94 135 SER A N 1
ATOM 1055 C CA . SER A 1 135 ? 2.448 14.214 -2.103 1.00 91.94 135 SER A CA 1
ATOM 1056 C C . SER A 1 135 ? 2.748 12.733 -1.849 1.00 91.94 135 SER A C 1
ATOM 1058 O O . SER A 1 135 ? 2.449 12.217 -0.777 1.00 91.94 135 SER A O 1
ATOM 1060 N N . GLN A 1 136 ? 3.260 12.022 -2.852 1.00 94.50 136 GLN A N 1
ATOM 1061 C CA . GLN A 1 136 ? 3.588 10.604 -2.761 1.00 94.50 136 GLN A CA 1
ATOM 1062 C C . GLN A 1 136 ? 4.858 10.382 -1.940 1.00 94.50 136 GLN A C 1
ATOM 1064 O O . GLN A 1 136 ? 5.750 11.227 -1.906 1.00 94.50 136 GLN A O 1
ATOM 1069 N N . THR A 1 137 ? 4.961 9.209 -1.327 1.00 95.00 137 THR A N 1
ATOM 1070 C CA . THR A 1 137 ? 6.109 8.813 -0.498 1.00 95.00 137 THR A CA 1
ATOM 1071 C C . THR A 1 137 ? 6.727 7.482 -0.946 1.00 95.00 137 THR A C 1
ATOM 1073 O O . THR A 1 137 ? 7.697 7.009 -0.358 1.00 95.00 137 THR A O 1
ATOM 1076 N N . THR A 1 138 ? 6.204 6.883 -2.019 1.00 96.19 138 THR A N 1
ATOM 1077 C CA . THR A 1 138 ? 6.478 5.503 -2.452 1.00 96.19 138 THR A CA 1
ATOM 1078 C C . THR A 1 138 ? 7.500 5.368 -3.581 1.00 96.19 138 THR A C 1
ATOM 1080 O O . THR A 1 138 ? 8.079 4.294 -3.723 1.00 96.19 138 THR A O 1
ATOM 1083 N N . TYR A 1 139 ? 7.819 6.431 -4.329 1.00 95.94 139 TYR A N 1
ATOM 1084 C CA . TYR A 1 139 ? 8.799 6.387 -5.430 1.00 95.94 139 TYR A CA 1
ATOM 1085 C C . TYR A 1 139 ? 10.184 5.896 -5.004 1.00 95.94 139 TYR A C 1
ATOM 1087 O O . TYR A 1 139 ? 10.865 5.224 -5.777 1.00 95.94 139 TYR A O 1
ATOM 1095 N N . LYS A 1 140 ? 10.579 6.154 -3.753 1.00 95.19 140 LYS A N 1
ATOM 1096 C CA . LYS A 1 140 ? 11.836 5.639 -3.202 1.00 95.19 140 LYS A CA 1
ATOM 1097 C C . LYS A 1 140 ? 11.885 4.107 -3.143 1.00 95.19 140 LYS A C 1
ATOM 1099 O O . LYS A 1 140 ? 12.964 3.542 -3.242 1.00 95.19 140 LYS A O 1
ATOM 1104 N N . MET A 1 141 ? 10.748 3.424 -3.007 1.00 96.31 141 MET A N 1
ATOM 1105 C CA . MET A 1 141 ? 10.714 1.957 -2.988 1.00 96.31 141 MET A CA 1
ATOM 1106 C C . MET A 1 141 ? 10.881 1.420 -4.408 1.00 96.31 141 MET A C 1
ATOM 1108 O O . MET A 1 141 ? 11.889 0.782 -4.706 1.00 96.31 141 MET A O 1
ATOM 1112 N N . TYR A 1 142 ? 9.967 1.807 -5.300 1.00 95.50 142 TYR A N 1
ATOM 1113 C CA . TYR A 1 142 ? 10.091 1.689 -6.749 1.00 95.50 142 TYR A CA 1
ATOM 1114 C C . TYR A 1 142 ? 9.185 2.733 -7.419 1.00 95.50 142 TYR A C 1
ATOM 1116 O O . TYR A 1 142 ? 8.017 2.884 -7.058 1.00 95.50 142 TYR A O 1
ATOM 1124 N N . TRP A 1 143 ? 9.712 3.475 -8.393 1.00 95.12 143 TRP A N 1
ATOM 1125 C CA . TRP A 1 143 ? 9.020 4.608 -9.014 1.00 95.12 143 TRP A CA 1
ATOM 1126 C C . TRP A 1 143 ? 8.194 4.251 -10.257 1.00 95.12 143 TRP A C 1
ATOM 1128 O O . TRP A 1 143 ? 7.704 5.154 -10.924 1.00 95.12 143 TRP A O 1
ATOM 1138 N N . SER A 1 144 ? 7.965 2.964 -10.543 1.00 93.75 144 SER A N 1
ATOM 1139 C CA . SER A 1 144 ? 7.249 2.442 -11.725 1.00 93.75 144 SER A CA 1
ATOM 1140 C C . SER A 1 144 ? 8.000 2.527 -13.063 1.00 93.75 144 SER A C 1
ATOM 1142 O O . SER A 1 144 ? 8.868 3.375 -13.261 1.00 93.75 144 SER A O 1
ATOM 1144 N N . LEU A 1 145 ? 7.578 1.678 -14.010 1.00 95.81 145 LEU A N 1
ATOM 1145 C CA . LEU A 1 145 ? 8.138 1.561 -15.362 1.00 95.81 145 LEU A CA 1
ATOM 1146 C C . LEU A 1 145 ? 8.138 2.886 -16.132 1.00 95.81 145 LEU A C 1
ATOM 1148 O O . LEU A 1 145 ? 9.061 3.159 -16.886 1.00 95.81 145 LEU A O 1
ATOM 1152 N N . ALA A 1 146 ? 7.121 3.725 -15.928 1.00 95.31 146 ALA A N 1
ATOM 1153 C CA . ALA A 1 146 ? 7.034 5.040 -16.554 1.00 95.31 146 ALA A CA 1
ATOM 1154 C C . ALA A 1 146 ? 8.305 5.872 -16.306 1.00 95.31 146 ALA A C 1
ATOM 1156 O O . ALA A 1 146 ? 8.883 6.432 -17.235 1.00 95.31 146 ALA A O 1
ATOM 1157 N N . ASN A 1 147 ? 8.788 5.900 -15.062 1.00 96.38 147 ASN A N 1
ATOM 1158 C CA . ASN A 1 147 ? 9.993 6.650 -14.732 1.00 96.38 147 ASN A CA 1
ATOM 1159 C C . ASN A 1 147 ? 11.274 5.937 -15.196 1.00 96.38 147 ASN A C 1
ATOM 1161 O O . ASN A 1 147 ? 12.225 6.624 -15.554 1.00 96.38 147 ASN A O 1
ATOM 1165 N N . ASP A 1 148 ? 11.292 4.601 -15.287 1.00 97.75 148 ASP A N 1
ATOM 1166 C CA . ASP A 1 148 ? 12.407 3.874 -15.917 1.00 97.75 148 ASP A CA 1
ATOM 1167 C C . ASP A 1 148 ? 12.547 4.255 -17.403 1.00 97.75 148 ASP A C 1
ATOM 1169 O O . ASP A 1 148 ? 13.644 4.576 -17.858 1.00 97.75 148 ASP A O 1
ATOM 1173 N N . LEU A 1 149 ? 11.429 4.301 -18.143 1.00 98.44 149 LEU A N 1
ATOM 1174 C CA . LEU A 1 149 ? 11.394 4.710 -19.553 1.00 98.44 149 LEU A CA 1
ATOM 1175 C C . LEU A 1 149 ? 11.793 6.182 -19.734 1.00 98.44 149 LEU A C 1
ATOM 1177 O O . LEU A 1 149 ? 12.534 6.512 -20.659 1.00 98.44 149 LEU A O 1
ATOM 1181 N N . SER A 1 150 ? 11.346 7.077 -18.846 1.00 97.19 150 SER A N 1
ATOM 1182 C CA . SER A 1 150 ? 11.813 8.470 -18.850 1.00 97.19 150 SER A CA 1
ATOM 1183 C C . SER A 1 150 ? 13.305 8.584 -18.544 1.00 97.19 150 SER A C 1
ATOM 1185 O O . SER A 1 150 ? 13.989 9.378 -19.183 1.00 97.19 150 SER A O 1
ATOM 1187 N N . ALA A 1 151 ? 13.824 7.803 -17.596 1.00 97.94 151 ALA A N 1
ATOM 1188 C CA . ALA A 1 151 ? 15.224 7.873 -17.202 1.00 97.94 151 ALA A CA 1
ATOM 1189 C C . ALA A 1 151 ? 16.154 7.453 -18.346 1.00 97.94 151 ALA A C 1
ATOM 1191 O O . ALA A 1 151 ? 17.101 8.180 -18.642 1.00 97.94 151 ALA A O 1
ATOM 1192 N N . VAL A 1 152 ? 15.866 6.358 -19.054 1.00 98.38 152 VAL A N 1
ATOM 1193 C CA . VAL A 1 152 ? 16.685 5.954 -20.214 1.00 98.38 152 VAL A CA 1
ATOM 1194 C C . VAL A 1 152 ? 16.566 6.918 -21.397 1.00 98.38 152 VAL A C 1
ATOM 1196 O O . VAL A 1 152 ? 17.489 7.018 -22.196 1.00 98.38 152 VAL A O 1
ATOM 1199 N N . ALA A 1 153 ? 15.481 7.689 -21.494 1.00 97.94 153 ALA A N 1
ATOM 1200 C CA . ALA A 1 153 ? 15.334 8.734 -22.508 1.00 97.94 153 ALA A CA 1
ATOM 1201 C C . ALA A 1 153 ? 16.066 10.049 -22.161 1.00 97.94 153 ALA A C 1
ATOM 1203 O O . ALA A 1 153 ? 16.224 10.909 -23.027 1.00 97.94 153 ALA A O 1
ATOM 1204 N N . MET A 1 154 ? 16.500 10.236 -20.910 1.00 96.62 154 MET A N 1
ATOM 1205 C CA . MET A 1 154 ? 17.156 11.460 -20.440 1.00 96.62 154 MET A CA 1
ATOM 1206 C C . MET A 1 154 ? 18.658 11.247 -20.247 1.00 96.62 154 MET A C 1
ATOM 1208 O O . MET A 1 154 ? 19.080 10.539 -19.336 1.00 96.62 154 MET A O 1
ATOM 1212 N N . ASN A 1 155 ? 19.485 11.946 -21.027 1.00 95.94 155 ASN A N 1
ATOM 1213 C CA . ASN A 1 155 ? 20.952 11.842 -20.948 1.00 95.94 155 ASN A CA 1
ATOM 1214 C C . ASN A 1 155 ? 21.520 12.165 -19.554 1.00 95.94 155 ASN A C 1
ATOM 1216 O O . ASN A 1 155 ? 22.534 11.607 -19.147 1.00 95.94 155 ASN A O 1
ATOM 1220 N N . THR A 1 156 ? 20.860 13.046 -18.801 1.00 96.12 156 THR A N 1
ATOM 1221 C CA . THR A 1 156 ? 21.298 13.486 -17.469 1.00 96.12 156 THR A CA 1
ATOM 1222 C C . THR A 1 156 ? 20.881 12.549 -16.334 1.00 96.12 156 THR A C 1
ATOM 1224 O O . THR A 1 156 ? 21.255 12.794 -15.193 1.00 96.12 156 THR A O 1
ATOM 1227 N N . SER A 1 157 ? 20.129 11.475 -16.605 1.00 96.25 157 SER A N 1
ATOM 1228 C CA . SER A 1 157 ? 19.640 10.550 -15.567 1.00 96.25 157 SER A CA 1
ATOM 1229 C C . SER A 1 157 ? 20.723 9.629 -14.989 1.00 96.25 157 SER A C 1
ATOM 1231 O O . SER A 1 157 ? 20.498 8.966 -13.978 1.00 96.25 157 SER A O 1
ATOM 1233 N N . GLY A 1 158 ? 21.879 9.544 -15.655 1.00 95.88 158 GLY A N 1
ATOM 1234 C CA . GLY A 1 158 ? 22.924 8.556 -15.378 1.00 95.88 158 GLY A CA 1
ATOM 1235 C C . GLY A 1 158 ? 22.715 7.202 -16.066 1.00 95.88 158 GLY A C 1
ATOM 1236 O O . GLY A 1 158 ? 23.626 6.382 -16.039 1.00 95.88 158 GLY A O 1
ATOM 1237 N N . ILE A 1 159 ? 21.559 6.974 -16.704 1.00 98.06 159 ILE A N 1
ATOM 1238 C CA . ILE A 1 159 ? 21.271 5.775 -17.515 1.00 98.06 159 ILE A CA 1
ATOM 1239 C C . ILE A 1 159 ? 20.701 6.107 -18.904 1.00 98.06 159 ILE A C 1
ATOM 1241 O O . ILE A 1 159 ? 20.112 5.249 -19.562 1.00 98.06 159 ILE A O 1
ATOM 1245 N N . GLY A 1 160 ? 20.849 7.356 -19.351 1.00 97.75 160 GLY A N 1
ATOM 1246 C CA . GLY A 1 160 ? 20.379 7.799 -20.661 1.00 97.75 160 GLY A CA 1
ATOM 1247 C C . GLY A 1 160 ? 21.009 6.999 -21.805 1.00 97.75 160 GLY A C 1
ATOM 1248 O O . GLY A 1 160 ? 22.216 6.765 -21.810 1.00 97.75 160 GLY A O 1
ATOM 1249 N N . GLY A 1 161 ? 20.190 6.571 -22.764 1.00 97.88 161 GLY A N 1
ATOM 1250 C CA . GLY A 1 161 ? 20.610 5.769 -23.915 1.00 97.88 161 GLY A CA 1
ATOM 1251 C C . GLY A 1 161 ? 20.887 4.290 -23.618 1.00 97.88 161 GLY A C 1
ATOM 1252 O O . GLY A 1 161 ? 21.310 3.574 -24.522 1.00 97.88 161 GLY A O 1
ATOM 1253 N N . LEU A 1 162 ? 20.678 3.822 -22.382 1.00 98.19 162 LEU A N 1
ATOM 1254 C CA . LEU A 1 162 ? 20.970 2.443 -21.978 1.00 98.19 162 LEU A CA 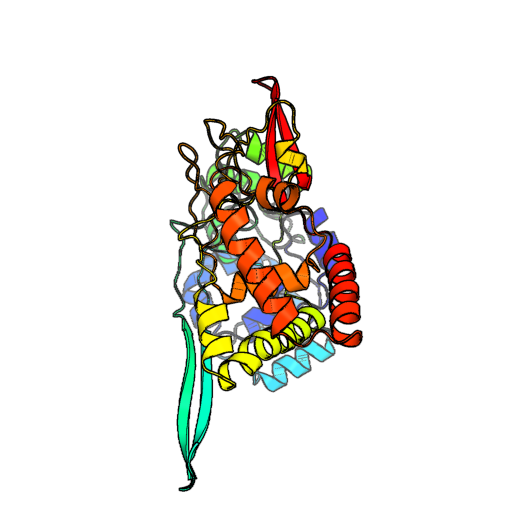1
ATOM 1255 C C . LEU A 1 162 ? 19.733 1.535 -22.030 1.00 98.19 162 LEU A C 1
ATOM 1257 O O . LEU A 1 162 ? 18.593 1.983 -21.914 1.00 98.19 162 LEU A O 1
ATOM 1261 N N . SER A 1 163 ? 19.975 0.230 -22.155 1.00 98.25 163 SER A N 1
ATOM 1262 C CA . SER A 1 163 ? 18.929 -0.793 -22.231 1.00 98.25 163 SER A CA 1
ATOM 1263 C C . SER A 1 163 ? 18.455 -1.228 -20.843 1.00 98.25 163 SER A C 1
ATOM 1265 O O . SER A 1 163 ? 19.253 -1.465 -19.939 1.00 98.25 163 SER A O 1
ATOM 1267 N N . LEU A 1 164 ? 17.148 -1.410 -20.665 1.00 98.25 164 LEU A N 1
ATOM 1268 C CA . LEU A 1 164 ? 16.543 -2.000 -19.467 1.00 98.25 164 LEU A CA 1
ATOM 1269 C C . LEU A 1 164 ? 16.576 -3.538 -19.493 1.00 98.25 164 LEU A C 1
ATOM 1271 O O . LEU A 1 164 ? 16.247 -4.171 -18.488 1.00 98.25 164 LEU A O 1
ATOM 1275 N N . LEU A 1 165 ? 16.974 -4.154 -20.613 1.00 98.06 165 LEU A N 1
ATOM 1276 C CA . LEU A 1 165 ? 17.096 -5.606 -20.733 1.00 98.06 165 LEU A CA 1
ATOM 1277 C C . LEU A 1 165 ? 18.464 -6.077 -20.237 1.00 98.06 165 LEU A C 1
ATOM 1279 O O . LEU A 1 165 ? 19.503 -5.657 -20.742 1.00 98.06 165 LEU A O 1
ATOM 1283 N N . ARG A 1 166 ? 18.473 -7.010 -19.280 1.00 95.94 166 ARG A N 1
ATOM 1284 C CA . ARG A 1 166 ? 19.707 -7.521 -18.652 1.00 95.94 166 ARG A CA 1
ATOM 1285 C C . ARG A 1 166 ? 20.633 -8.265 -19.614 1.00 95.94 166 ARG A C 1
ATOM 1287 O O . ARG A 1 166 ? 21.817 -8.384 -19.323 1.00 95.94 166 ARG A O 1
ATOM 1294 N N . SER A 1 167 ? 20.096 -8.802 -20.710 1.00 94.25 167 SER A N 1
ATOM 1295 C CA . SER A 1 167 ? 20.874 -9.495 -21.744 1.00 94.25 167 SER A CA 1
ATOM 1296 C C . SER A 1 167 ? 21.668 -8.543 -22.639 1.00 94.25 167 SER A C 1
ATOM 1298 O O . SER A 1 167 ? 22.562 -8.999 -23.344 1.00 94.25 167 SER A O 1
ATOM 1300 N N . SER A 1 168 ? 21.346 -7.245 -22.623 1.00 96.94 168 SER A N 1
ATOM 1301 C CA . SER A 1 168 ? 22.010 -6.252 -23.460 1.00 96.94 168 SER A CA 1
ATOM 1302 C C . SER A 1 168 ? 23.436 -5.983 -22.991 1.00 96.94 168 SER A C 1
ATOM 1304 O O . SER A 1 168 ? 23.692 -5.853 -21.792 1.00 96.94 168 SER A O 1
ATOM 1306 N N . ALA A 1 169 ? 24.354 -5.791 -23.940 1.00 95.69 169 ALA A N 1
ATOM 1307 C CA . ALA A 1 169 ? 25.710 -5.327 -23.644 1.00 95.69 169 ALA A CA 1
ATOM 1308 C C . ALA A 1 169 ? 25.726 -3.933 -22.982 1.00 95.69 169 ALA A C 1
ATOM 1310 O O . ALA A 1 169 ? 26.630 -3.629 -22.208 1.00 95.69 169 ALA A O 1
ATOM 1311 N N . ASN A 1 170 ? 24.697 -3.115 -23.238 1.00 95.81 170 ASN A N 1
ATOM 1312 C CA . ASN A 1 170 ? 24.540 -1.763 -22.695 1.00 95.81 170 ASN A CA 1
ATOM 1313 C C . ASN A 1 170 ? 23.467 -1.711 -21.595 1.00 95.81 170 ASN A C 1
ATOM 1315 O O . ASN A 1 170 ? 22.656 -0.784 -21.547 1.00 95.81 170 ASN A O 1
ATOM 1319 N N . TYR A 1 171 ? 23.417 -2.726 -20.731 1.00 98.12 171 TYR A N 1
ATOM 1320 C CA . TYR A 1 171 ? 22.438 -2.798 -19.650 1.00 98.12 171 TYR A CA 1
ATOM 1321 C C . TYR A 1 171 ? 22.584 -1.639 -18.642 1.00 98.12 171 TYR A C 1
ATOM 1323 O O . TYR A 1 171 ? 23.639 -1.438 -18.035 1.00 98.12 171 TYR A O 1
ATOM 1331 N N . ALA A 1 172 ? 21.486 -0.917 -18.410 1.00 97.94 172 ALA A N 1
ATOM 1332 C CA . ALA A 1 172 ? 21.413 0.327 -17.648 1.00 97.94 172 ALA A CA 1
ATOM 1333 C C . ALA A 1 172 ? 21.968 0.222 -16.224 1.00 97.94 172 ALA A C 1
ATOM 1335 O O . ALA A 1 172 ? 22.598 1.154 -15.735 1.00 97.94 172 ALA A O 1
ATOM 1336 N N . PHE A 1 173 ? 21.773 -0.919 -15.562 1.00 97.44 173 PHE A N 1
ATOM 1337 C CA . PHE A 1 173 ? 22.180 -1.121 -14.168 1.00 97.44 173 PHE A CA 1
ATOM 1338 C C . PHE A 1 173 ? 23.401 -2.041 -14.032 1.00 97.44 173 PHE A C 1
ATOM 1340 O O . PHE A 1 173 ? 23.568 -2.703 -13.008 1.00 97.44 173 PHE A O 1
ATOM 1347 N N . ALA A 1 174 ? 24.241 -2.132 -15.071 1.00 95.81 174 ALA A N 1
ATOM 1348 C CA . ALA A 1 174 ? 25.499 -2.879 -15.005 1.00 95.81 174 ALA A CA 1
ATOM 1349 C C . ALA A 1 174 ? 26.513 -2.197 -14.070 1.00 95.81 174 ALA A C 1
ATOM 1351 O O . ALA A 1 174 ? 27.106 -2.853 -13.218 1.00 95.81 174 ALA A O 1
ATOM 1352 N N . ASN A 1 175 ? 26.657 -0.871 -14.196 1.00 94.50 175 ASN A N 1
ATOM 1353 C CA . ASN A 1 175 ? 27.662 -0.072 -13.476 1.00 94.50 175 ASN A CA 1
ATOM 1354 C C . ASN A 1 175 ? 27.055 0.935 -12.487 1.00 94.50 175 ASN A C 1
ATOM 1356 O O . ASN A 1 175 ? 27.773 1.703 -11.852 1.00 94.50 175 ASN A O 1
ATOM 1360 N N . THR A 1 176 ? 25.730 0.965 -12.361 1.00 96.44 176 THR A N 1
ATOM 1361 C CA . THR A 1 176 ? 25.025 1.853 -11.437 1.00 96.44 176 THR A CA 1
ATOM 1362 C C . THR A 1 176 ? 23.815 1.149 -10.840 1.00 96.44 176 THR A C 1
ATOM 1364 O O . THR A 1 176 ? 23.388 0.096 -11.307 1.00 96.44 176 THR A O 1
ATOM 1367 N N . SER A 1 177 ? 23.257 1.729 -9.786 1.00 96.00 177 SER A N 1
ATOM 1368 C CA . SER A 1 177 ? 22.043 1.241 -9.139 1.00 96.00 177 SER A CA 1
ATOM 1369 C C . SER A 1 177 ? 20.901 2.223 -9.364 1.00 96.00 177 SER A C 1
ATOM 1371 O O . SER A 1 177 ? 21.126 3.419 -9.558 1.00 96.00 177 SER A O 1
ATOM 1373 N N . LEU A 1 178 ? 19.660 1.744 -9.263 1.00 96.06 178 LEU A N 1
ATOM 1374 C CA . LEU A 1 178 ? 18.505 2.640 -9.306 1.00 96.06 178 LEU A CA 1
ATOM 1375 C C . LEU A 1 178 ? 18.527 3.653 -8.139 1.00 96.06 178 LEU A C 1
ATOM 1377 O O . LEU A 1 178 ? 18.084 4.784 -8.298 1.00 96.06 178 LEU A O 1
ATOM 1381 N N . PHE A 1 179 ? 19.156 3.299 -7.012 1.00 95.69 179 PHE A N 1
ATOM 1382 C CA . PHE A 1 179 ? 19.462 4.228 -5.923 1.00 95.69 179 PHE A CA 1
ATOM 1383 C C . PHE A 1 179 ? 20.277 5.449 -6.393 1.00 95.69 179 PHE A C 1
ATOM 1385 O O . PHE A 1 179 ? 19.919 6.583 -6.080 1.00 95.69 179 PHE A O 1
ATOM 1392 N N . ASN A 1 180 ? 21.342 5.241 -7.175 1.00 96.31 180 ASN A N 1
ATOM 1393 C CA . ASN A 1 180 ? 22.162 6.341 -7.695 1.00 96.31 180 ASN A CA 1
ATOM 1394 C C . ASN A 1 180 ? 21.374 7.212 -8.681 1.00 96.31 180 ASN A C 1
ATOM 1396 O O . ASN A 1 180 ? 21.469 8.435 -8.632 1.00 96.31 180 ASN A O 1
ATOM 1400 N N . VAL A 1 181 ? 20.554 6.593 -9.535 1.00 97.38 181 VAL A N 1
ATOM 1401 C CA . VAL A 1 181 ? 19.652 7.315 -10.450 1.00 97.38 181 VAL A CA 1
ATOM 1402 C C . VAL A 1 181 ? 18.681 8.200 -9.658 1.00 97.38 181 VAL A C 1
ATOM 1404 O O . VAL A 1 181 ? 18.456 9.355 -10.015 1.00 97.38 181 VAL A O 1
ATOM 1407 N N . TYR A 1 182 ? 18.153 7.705 -8.535 1.00 96.94 182 TYR A N 1
ATOM 1408 C CA . TYR A 1 182 ? 17.276 8.484 -7.658 1.00 96.94 182 TYR A CA 1
ATOM 1409 C C . TYR A 1 182 ? 17.991 9.648 -6.974 1.00 96.94 182 TYR A C 1
ATOM 1411 O O . TYR A 1 182 ? 17.373 10.696 -6.788 1.00 96.94 182 TYR A O 1
ATOM 1419 N N . ALA A 1 183 ? 19.263 9.480 -6.603 1.00 96.56 183 ALA A N 1
ATOM 1420 C CA . ALA A 1 183 ? 20.074 10.558 -6.046 1.00 96.56 183 ALA A CA 1
ATOM 1421 C C . ALA A 1 183 ? 20.331 11.662 -7.088 1.00 96.56 183 ALA A C 1
ATOM 1423 O O . ALA A 1 183 ? 20.197 12.838 -6.768 1.00 96.56 183 ALA A O 1
ATOM 1424 N N . ILE A 1 184 ? 20.619 11.291 -8.343 1.00 96.06 184 ILE A N 1
ATOM 1425 C CA . ILE A 1 184 ? 20.814 12.238 -9.455 1.00 96.06 184 ILE A CA 1
ATOM 1426 C C . ILE A 1 184 ? 19.520 13.004 -9.767 1.00 96.06 184 ILE A C 1
ATOM 1428 O O . ILE A 1 184 ? 19.545 14.217 -9.956 1.00 96.06 184 ILE A O 1
ATOM 1432 N N . ASN A 1 185 ? 18.378 12.310 -9.806 1.00 94.50 185 ASN A N 1
ATOM 1433 C CA . ASN A 1 185 ? 17.081 12.914 -10.128 1.00 94.50 185 ASN A CA 1
ATOM 1434 C C . ASN A 1 185 ? 16.468 13.706 -8.948 1.00 94.50 185 ASN A C 1
ATOM 1436 O O . ASN A 1 185 ? 15.534 14.478 -9.140 1.00 94.50 185 ASN A O 1
ATOM 1440 N N . GLY A 1 186 ? 16.980 13.531 -7.725 1.00 93.25 186 GLY A N 1
ATOM 1441 C CA . GLY A 1 186 ? 16.470 14.197 -6.521 1.00 93.25 186 GLY A CA 1
ATOM 1442 C C . GLY A 1 186 ? 15.292 13.485 -5.843 1.00 93.25 186 GLY A C 1
ATOM 1443 O O . GLY A 1 186 ? 14.675 14.037 -4.935 1.00 93.25 186 GLY A O 1
ATOM 1444 N N . THR A 1 187 ? 14.983 12.243 -6.235 1.00 94.19 187 THR A N 1
ATOM 1445 C CA . THR A 1 187 ? 14.005 11.393 -5.524 1.00 94.19 187 THR A CA 1
ATOM 1446 C C . THR A 1 187 ? 14.526 10.966 -4.146 1.00 94.19 187 THR A C 1
ATOM 1448 O O . THR A 1 187 ? 13.742 10.769 -3.215 1.00 94.19 187 THR A O 1
ATOM 1451 N N . LEU A 1 188 ? 15.847 10.830 -4.002 1.00 94.88 188 LEU A N 1
ATOM 1452 C CA . LEU A 1 188 ? 16.516 10.547 -2.735 1.00 94.88 188 LEU A CA 1
ATOM 1453 C C . LEU A 1 188 ? 17.483 11.671 -2.373 1.00 94.88 188 LEU A C 1
ATOM 1455 O O . LEU A 1 188 ? 18.220 12.166 -3.222 1.00 94.88 188 LEU A O 1
ATOM 1459 N N . ALA A 1 189 ? 17.514 12.025 -1.090 1.00 92.81 189 ALA A N 1
ATOM 1460 C CA . ALA A 1 189 ? 18.550 12.893 -0.552 1.00 92.81 189 ALA A CA 1
ATOM 1461 C C . ALA A 1 189 ? 19.904 12.166 -0.542 1.00 92.81 189 ALA A C 1
ATOM 1463 O O . ALA A 1 189 ? 19.973 10.969 -0.253 1.00 92.81 189 ALA A O 1
ATOM 1464 N N . SER A 1 190 ? 20.975 12.905 -0.825 1.00 91.75 190 SER A N 1
ATOM 1465 C CA . SER A 1 190 ? 22.353 12.428 -0.731 1.00 91.75 190 SER A CA 1
ATOM 1466 C C . SER A 1 190 ? 23.162 13.409 0.129 1.00 91.75 190 SER A C 1
ATOM 1468 O O . SER A 1 190 ? 23.261 14.577 -0.253 1.00 91.75 190 SER A O 1
ATOM 1470 N N . PRO A 1 191 ? 23.711 12.986 1.286 1.00 92.94 191 PRO A N 1
ATOM 1471 C CA . PRO A 1 191 ? 23.609 11.648 1.882 1.00 92.94 191 PRO A CA 1
ATOM 1472 C C . PRO A 1 191 ? 22.191 11.316 2.387 1.00 92.94 191 PRO A C 1
ATOM 1474 O O . PRO A 1 191 ? 21.374 12.204 2.633 1.00 92.94 191 PRO A O 1
ATOM 1477 N N . LEU A 1 192 ? 21.903 10.020 2.569 1.00 93.31 192 LEU A N 1
ATOM 1478 C CA . LEU A 1 192 ? 20.629 9.576 3.142 1.00 93.31 192 LEU A CA 1
ATOM 1479 C C . LEU A 1 192 ? 20.493 10.021 4.607 1.00 93.31 192 LEU A C 1
ATOM 1481 O O . LEU A 1 192 ? 21.446 9.854 5.373 1.00 93.31 192 LEU A O 1
ATOM 1485 N N . PRO A 1 193 ? 19.299 10.460 5.039 1.00 91.56 193 PRO A N 1
ATOM 1486 C CA . PRO A 1 193 ? 18.991 10.652 6.452 1.00 91.56 193 PRO A CA 1
ATOM 1487 C C . PRO A 1 193 ? 19.130 9.346 7.249 1.00 91.56 193 PRO A C 1
ATOM 1489 O O . PRO A 1 193 ? 18.892 8.269 6.688 1.00 91.56 193 PRO A O 1
ATOM 1492 N N . PRO A 1 194 ? 19.453 9.400 8.552 1.00 90.62 194 PRO A N 1
ATOM 1493 C CA . PRO A 1 194 ? 19.761 8.196 9.318 1.00 90.62 194 PRO A CA 1
ATOM 1494 C C . PRO A 1 194 ? 18.620 7.166 9.367 1.00 90.62 194 PRO A C 1
ATOM 1496 O O . PRO A 1 194 ? 18.867 5.976 9.172 1.00 90.62 194 PRO A O 1
ATOM 1499 N N . GLY A 1 195 ? 17.357 7.589 9.509 1.00 89.94 195 GLY A N 1
ATOM 1500 C CA . GLY A 1 195 ? 16.210 6.668 9.453 1.00 89.94 195 GLY A CA 1
ATOM 1501 C C . GLY A 1 195 ? 16.051 5.979 8.090 1.00 89.94 195 GLY A C 1
ATOM 1502 O O . GLY A 1 195 ? 15.692 4.804 7.995 1.00 89.94 195 GLY A O 1
ATOM 1503 N N . SER A 1 196 ? 16.404 6.676 7.007 1.00 92.94 196 SER A N 1
ATOM 1504 C CA . SER A 1 196 ? 16.428 6.094 5.661 1.00 92.94 196 SER A CA 1
ATOM 1505 C C . SER A 1 196 ? 17.578 5.096 5.486 1.00 92.94 196 SER A C 1
ATOM 1507 O O . SER A 1 196 ? 17.379 4.071 4.842 1.00 92.94 196 SER A O 1
ATOM 1509 N N . GLN A 1 197 ? 18.741 5.330 6.104 1.00 93.44 197 GLN A N 1
ATOM 1510 C CA . GLN A 1 197 ? 19.842 4.357 6.113 1.00 93.44 197 GLN A CA 1
ATOM 1511 C C . GLN A 1 197 ? 19.437 3.060 6.830 1.00 93.44 197 GLN A C 1
ATOM 1513 O O . GLN A 1 197 ? 19.636 1.973 6.288 1.00 93.44 197 GLN A O 1
ATOM 1518 N N . LEU A 1 198 ? 18.782 3.170 7.992 1.00 92.56 198 LEU A N 1
ATOM 1519 C CA . LEU A 1 198 ? 18.221 2.024 8.721 1.00 92.56 198 LEU A CA 1
ATOM 1520 C C . LEU A 1 198 ? 17.164 1.271 7.904 1.00 92.56 198 LEU A C 1
ATOM 1522 O O . LEU A 1 198 ? 17.111 0.045 7.905 1.00 92.56 198 LEU A O 1
ATOM 1526 N N . THR A 1 199 ? 16.335 2.001 7.158 1.00 93.12 199 THR A N 1
ATOM 1527 C CA . THR A 1 199 ? 15.365 1.378 6.250 1.00 93.12 199 THR A CA 1
ATOM 1528 C C . THR A 1 199 ? 16.083 0.557 5.179 1.00 93.12 199 THR A C 1
ATOM 1530 O O . THR A 1 199 ? 15.687 -0.575 4.906 1.00 93.12 199 THR A O 1
ATOM 1533 N N . THR A 1 200 ? 17.171 1.087 4.606 1.00 94.00 200 THR A N 1
ATOM 1534 C CA . THR A 1 200 ? 17.935 0.361 3.584 1.00 94.00 200 THR A CA 1
ATOM 1535 C C . THR A 1 200 ? 18.704 -0.841 4.121 1.00 94.00 200 THR A C 1
ATOM 1537 O O . THR A 1 200 ? 18.878 -1.814 3.388 1.00 94.00 200 THR A O 1
ATOM 1540 N N . SER A 1 201 ? 19.145 -0.811 5.383 1.00 93.00 201 SER A N 1
ATOM 1541 C CA . SER A 1 201 ? 19.819 -1.956 6.000 1.00 93.00 201 SER A CA 1
ATOM 1542 C C . SER A 1 201 ? 18.843 -3.087 6.324 1.00 93.00 201 SER A C 1
ATOM 1544 O O . SER A 1 201 ? 19.210 -4.249 6.167 1.00 93.00 201 SER A O 1
ATOM 1546 N N . LEU A 1 202 ? 17.603 -2.762 6.713 1.00 91.75 202 LEU A N 1
ATOM 1547 C CA . LEU A 1 202 ? 16.569 -3.755 7.007 1.00 91.75 202 LEU A CA 1
ATOM 1548 C C . LEU A 1 202 ? 15.914 -4.324 5.737 1.00 91.75 202 LEU A C 1
ATOM 1550 O O . LEU A 1 202 ? 15.814 -5.537 5.586 1.00 91.75 202 LEU A O 1
ATOM 1554 N N . LEU A 1 203 ? 15.434 -3.459 4.838 1.00 92.38 203 LEU A N 1
ATOM 1555 C CA . LEU A 1 203 ? 14.594 -3.862 3.697 1.00 92.38 203 LEU A CA 1
ATOM 1556 C C . LEU A 1 203 ? 15.387 -4.082 2.402 1.00 92.38 203 LEU A C 1
ATOM 1558 O O . LEU A 1 203 ? 14.905 -4.737 1.476 1.00 92.38 203 LEU A O 1
ATOM 1562 N N . GLY A 1 204 ? 16.598 -3.534 2.321 1.00 93.44 204 GLY A N 1
ATOM 1563 C CA . GLY A 1 204 ? 17.413 -3.498 1.111 1.00 93.44 204 GLY A CA 1
ATOM 1564 C C . GLY A 1 204 ? 17.439 -2.119 0.438 1.00 93.44 204 GLY A C 1
ATOM 1565 O O . GLY A 1 204 ? 16.852 -1.156 0.924 1.00 93.44 204 GLY A O 1
ATOM 1566 N N . PRO A 1 205 ? 18.150 -1.979 -0.690 1.00 95.00 205 PRO A N 1
ATOM 1567 C CA . PRO A 1 205 ? 18.359 -0.680 -1.316 1.00 95.00 205 PRO A CA 1
ATOM 1568 C C . PRO A 1 205 ? 17.069 -0.118 -1.929 1.00 95.00 205 PRO A C 1
ATOM 1570 O O . PRO A 1 205 ? 16.333 -0.825 -2.626 1.00 95.00 205 PRO A O 1
ATOM 1573 N N . PHE A 1 206 ? 16.845 1.185 -1.739 1.00 96.62 206 PHE A N 1
ATOM 1574 C CA . PHE A 1 206 ? 15.791 1.927 -2.435 1.00 96.62 206 PHE A CA 1
ATOM 1575 C C . PHE A 1 206 ? 15.894 1.756 -3.961 1.00 96.62 206 PHE A C 1
ATOM 1577 O O . PHE A 1 206 ? 16.976 1.591 -4.527 1.00 96.62 206 PHE A O 1
ATOM 1584 N N . GLY A 1 207 ? 14.741 1.746 -4.624 1.00 95.69 207 GLY A N 1
ATOM 1585 C CA . GLY A 1 207 ? 14.586 1.375 -6.030 1.00 95.69 207 GLY A CA 1
ATOM 1586 C C . GLY A 1 207 ? 14.448 -0.134 -6.270 1.00 95.69 207 GLY A C 1
ATOM 1587 O O . GLY A 1 207 ? 14.023 -0.541 -7.346 1.00 95.69 207 GLY A O 1
ATOM 1588 N N . SER A 1 208 ? 14.785 -0.991 -5.303 1.00 95.50 208 SER A N 1
ATOM 1589 C CA . SER A 1 208 ? 14.662 -2.456 -5.431 1.00 95.50 208 SER A CA 1
ATOM 1590 C C . SER A 1 208 ? 13.771 -3.093 -4.357 1.00 95.50 208 SER A C 1
ATOM 1592 O O . SER A 1 208 ? 13.845 -4.311 -4.157 1.00 95.50 208 SER A O 1
ATOM 1594 N N . ILE A 1 209 ? 12.953 -2.286 -3.671 1.00 95.75 209 ILE A N 1
ATOM 1595 C CA . ILE A 1 209 ? 12.000 -2.732 -2.648 1.00 95.75 209 ILE A CA 1
ATOM 1596 C C . ILE A 1 209 ? 10.624 -2.854 -3.304 1.00 95.75 209 ILE A C 1
ATOM 1598 O O . ILE A 1 209 ? 10.045 -1.857 -3.733 1.00 95.75 209 ILE A O 1
ATOM 1602 N N . ASP A 1 210 ? 10.103 -4.077 -3.376 1.00 93.62 210 ASP A N 1
ATOM 1603 C CA . ASP A 1 210 ? 8.771 -4.343 -3.914 1.00 93.62 210 ASP A CA 1
ATOM 1604 C C . ASP A 1 210 ? 7.742 -4.231 -2.776 1.00 93.62 210 ASP A C 1
ATOM 1606 O O . ASP A 1 210 ? 7.831 -4.945 -1.778 1.00 93.62 210 ASP A O 1
ATOM 1610 N N . MET A 1 211 ? 6.767 -3.331 -2.914 1.00 94.81 211 MET A N 1
ATOM 1611 C CA . MET A 1 211 ? 5.677 -3.193 -1.942 1.00 94.81 211 MET A CA 1
ATOM 1612 C C . MET A 1 211 ? 4.458 -3.986 -2.403 1.00 94.81 211 MET A C 1
ATOM 1614 O O . MET A 1 211 ? 3.992 -3.808 -3.529 1.00 94.81 211 MET A O 1
ATOM 1618 N N . VAL A 1 212 ? 3.908 -4.823 -1.527 1.00 93.50 212 VAL A N 1
ATOM 1619 C CA . VAL A 1 212 ? 2.734 -5.658 -1.812 1.00 93.50 212 VAL A CA 1
ATOM 1620 C C . VAL A 1 212 ? 1.605 -5.337 -0.843 1.00 93.50 212 VAL A C 1
ATOM 1622 O O . VAL A 1 212 ? 1.838 -5.069 0.334 1.00 93.50 212 VAL A O 1
ATOM 1625 N N . TYR A 1 213 ? 0.373 -5.338 -1.346 1.00 92.56 213 TYR A N 1
ATOM 1626 C CA . TYR A 1 213 ? -0.806 -5.212 -0.499 1.00 92.56 213 TYR A CA 1
ATOM 1627 C C . TYR A 1 213 ? -1.196 -6.595 0.020 1.00 92.56 213 TYR A C 1
ATOM 1629 O O . TYR A 1 213 ? -1.493 -7.485 -0.772 1.00 92.56 213 TYR A O 1
ATOM 1637 N N . VAL A 1 214 ? -1.218 -6.764 1.341 1.00 92.44 214 VAL A N 1
ATOM 1638 C CA . VAL A 1 214 ? -1.695 -7.993 1.981 1.00 92.44 214 VAL A CA 1
ATOM 1639 C C . VAL A 1 214 ? -3.163 -7.789 2.370 1.00 92.44 214 VAL A C 1
ATOM 1641 O O . VAL A 1 214 ? -3.441 -6.974 3.257 1.00 92.44 214 VAL A O 1
ATOM 1644 N N . PRO A 1 215 ? -4.125 -8.466 1.715 1.00 91.81 215 PRO A N 1
ATOM 1645 C CA . PRO A 1 215 ? -5.531 -8.334 2.069 1.00 91.81 215 PRO A CA 1
ATOM 1646 C C . PRO A 1 215 ? -5.814 -8.977 3.438 1.00 91.81 215 PRO A C 1
ATOM 1648 O O . PRO A 1 215 ? -5.187 -9.981 3.786 1.00 91.81 215 PRO A O 1
ATOM 1651 N N . PRO A 1 216 ? -6.796 -8.471 4.208 1.00 94.00 216 PRO A N 1
ATOM 1652 C CA . PRO A 1 216 ? -7.241 -9.140 5.426 1.00 94.00 216 PRO A CA 1
ATOM 1653 C C . PRO A 1 216 ? -7.695 -10.579 5.122 1.00 94.00 216 PRO A C 1
ATOM 1655 O O . PRO A 1 216 ? -8.475 -10.765 4.180 1.00 94.00 216 PRO A O 1
ATOM 1658 N N . PRO A 1 217 ? -7.282 -11.598 5.901 1.00 95.31 217 PRO A N 1
ATOM 1659 C CA . PRO A 1 217 ? -7.687 -12.979 5.650 1.00 95.31 217 PRO A CA 1
ATOM 1660 C C . PRO A 1 217 ? -9.218 -13.141 5.599 1.00 95.31 217 PRO A C 1
ATOM 1662 O O . PRO A 1 217 ? -9.914 -12.537 6.421 1.00 95.31 217 PRO A O 1
ATOM 1665 N N . PRO A 1 218 ? -9.776 -13.986 4.708 1.00 94.81 218 PRO A N 1
ATOM 1666 C CA . PRO A 1 218 ? -11.227 -14.155 4.575 1.00 94.81 218 PRO A CA 1
ATOM 1667 C C . PRO A 1 218 ? -11.933 -14.513 5.886 1.00 94.81 218 PRO A C 1
ATOM 1669 O O . PRO A 1 218 ? -13.001 -13.979 6.175 1.00 94.81 218 PRO A O 1
ATOM 1672 N N . LYS A 1 219 ? -11.306 -15.348 6.727 1.00 93.19 219 LYS A N 1
ATOM 1673 C CA . LYS A 1 219 ? -11.844 -15.685 8.051 1.00 93.19 219 LYS A CA 1
ATOM 1674 C C . LYS A 1 219 ? -11.993 -14.450 8.954 1.00 93.19 219 LYS A C 1
ATOM 1676 O O . LYS A 1 219 ? -12.983 -14.335 9.669 1.00 93.19 219 LYS A O 1
ATOM 1681 N N . VAL A 1 220 ? -11.039 -13.510 8.906 1.00 94.62 220 VAL A N 1
ATOM 1682 C CA . VAL A 1 220 ? -11.112 -12.249 9.668 1.00 94.62 220 VAL A CA 1
ATOM 1683 C C . VAL A 1 220 ? -12.305 -11.433 9.186 1.00 94.62 220 VAL A C 1
ATOM 1685 O O . VAL A 1 220 ? -13.078 -10.945 10.001 1.00 94.62 220 VAL A O 1
ATOM 1688 N N . GLN A 1 221 ? -12.496 -11.325 7.869 1.00 95.00 221 GLN A N 1
ATOM 1689 C CA . GLN A 1 221 ? -13.628 -10.594 7.291 1.00 95.00 221 GLN A CA 1
ATOM 1690 C C . GLN A 1 221 ? -14.975 -11.210 7.702 1.00 95.00 221 GLN A C 1
ATOM 1692 O O . GLN A 1 221 ? -15.893 -10.484 8.082 1.00 95.00 221 GLN A O 1
ATOM 1697 N N . GLN A 1 222 ? -15.076 -12.543 7.695 1.00 94.12 222 GLN A N 1
ATOM 1698 C CA . GLN A 1 222 ? -16.266 -13.271 8.143 1.00 94.12 222 GLN A CA 1
ATOM 1699 C C . GLN A 1 222 ? -16.557 -13.029 9.627 1.00 94.12 222 GLN A C 1
ATOM 1701 O O . GLN A 1 222 ? -17.672 -12.633 9.962 1.00 94.12 222 GLN A O 1
ATOM 1706 N N . LEU A 1 223 ? -15.560 -13.188 10.510 1.00 93.50 223 LEU A N 1
ATOM 1707 C CA . LEU A 1 223 ? -15.736 -12.914 11.940 1.00 93.50 223 LEU A CA 1
ATOM 1708 C C . LEU A 1 223 ? -16.161 -11.462 12.171 1.00 93.50 223 LEU A C 1
ATOM 1710 O O . LEU A 1 223 ? -17.071 -11.207 12.952 1.00 93.50 223 LEU A O 1
ATOM 1714 N N . MET A 1 224 ? -15.536 -10.512 11.478 1.00 93.62 224 MET A N 1
ATOM 1715 C CA . MET A 1 224 ? -15.888 -9.099 11.583 1.00 93.62 224 MET A CA 1
ATOM 1716 C C . MET A 1 224 ? -17.337 -8.838 11.163 1.00 93.62 224 MET A C 1
ATOM 1718 O O . MET A 1 224 ? -18.028 -8.097 11.856 1.00 93.62 224 MET A O 1
ATOM 1722 N N . SER A 1 225 ? -17.828 -9.476 10.094 1.00 93.50 225 SER A N 1
ATOM 1723 C CA . SER A 1 225 ? -19.244 -9.402 9.704 1.00 93.50 225 SER A CA 1
ATOM 1724 C C . SER A 1 225 ? -20.157 -9.916 10.819 1.00 93.50 225 SER A C 1
ATOM 1726 O O . SER A 1 225 ? -21.058 -9.198 11.255 1.00 93.50 225 SER A O 1
ATOM 1728 N N . THR A 1 226 ? -19.862 -11.105 11.354 1.00 92.81 226 THR A N 1
ATOM 1729 C CA . THR A 1 226 ? -20.622 -11.714 12.455 1.00 92.81 226 THR A CA 1
ATOM 1730 C C . THR A 1 226 ? -20.629 -10.827 13.699 1.00 92.81 226 THR A C 1
ATOM 1732 O O . THR A 1 226 ? -21.677 -10.591 14.294 1.00 92.81 226 THR A O 1
ATOM 1735 N N . LEU A 1 227 ? -19.476 -10.283 14.100 1.00 92.50 227 LEU A N 1
ATOM 1736 C CA . LEU A 1 227 ? -19.384 -9.405 15.266 1.00 92.50 227 LEU A CA 1
ATOM 1737 C C . LEU A 1 227 ? -20.152 -8.098 15.044 1.00 92.50 227 LEU A C 1
ATOM 1739 O O . LEU A 1 227 ? -20.850 -7.642 15.948 1.00 92.50 227 LEU A O 1
ATOM 1743 N N . LEU A 1 228 ? -20.086 -7.507 13.847 1.00 92.62 228 LEU A N 1
ATOM 1744 C CA . LEU A 1 228 ? -20.858 -6.307 13.523 1.00 92.62 228 LEU A CA 1
ATOM 1745 C C . LEU A 1 228 ? -22.368 -6.564 13.611 1.00 92.62 228 LEU A C 1
ATOM 1747 O O . LEU A 1 228 ? -23.085 -5.718 14.148 1.00 92.62 228 LEU A O 1
ATOM 1751 N N . GLU A 1 229 ? -22.854 -7.715 13.152 1.00 90.75 229 GLU A N 1
ATOM 1752 C CA . GLU A 1 229 ? -24.254 -8.123 13.319 1.00 90.75 229 GLU A CA 1
ATOM 1753 C C . GLU A 1 229 ? -24.618 -8.314 14.795 1.00 90.75 229 GLU A C 1
ATOM 1755 O O . GLU A 1 229 ? -25.606 -7.740 15.258 1.00 90.75 229 GLU A O 1
ATOM 1760 N N . LEU A 1 230 ? -23.776 -9.010 15.566 1.00 88.00 230 LEU A N 1
ATOM 1761 C CA . LEU A 1 230 ? -23.971 -9.212 17.006 1.00 88.00 230 LEU A CA 1
ATOM 1762 C C . LEU A 1 230 ? -24.012 -7.894 17.789 1.00 88.00 230 LEU A C 1
ATOM 1764 O O . LEU A 1 230 ? -24.761 -7.780 18.755 1.00 88.00 230 LEU A O 1
ATOM 1768 N N . THR A 1 231 ? -23.255 -6.874 17.370 1.00 88.44 231 THR A N 1
ATOM 1769 C CA . THR A 1 231 ? -23.333 -5.545 18.000 1.00 88.44 231 THR A CA 1
ATOM 1770 C C . THR A 1 231 ? -24.615 -4.780 17.662 1.00 88.44 231 THR A C 1
ATOM 1772 O O . THR A 1 231 ? -25.024 -3.920 18.442 1.00 88.44 231 THR A O 1
ATOM 1775 N N . ARG A 1 232 ? -25.248 -5.066 16.515 1.00 89.94 232 ARG A N 1
ATOM 1776 C CA . ARG A 1 232 ? -26.433 -4.346 16.017 1.00 89.94 232 ARG A CA 1
ATOM 1777 C C . ARG A 1 232 ? -27.742 -5.003 16.430 1.00 89.94 232 ARG A C 1
ATOM 1779 O O . ARG A 1 232 ? -28.691 -4.285 16.729 1.00 89.94 232 ARG A O 1
ATOM 1786 N N . ALA A 1 233 ? -27.796 -6.334 16.469 1.00 90.31 233 ALA A N 1
ATOM 1787 C CA . ALA A 1 233 ? -29.017 -7.083 16.760 1.00 90.31 233 ALA A CA 1
ATOM 1788 C C . ALA A 1 233 ? -29.724 -6.643 18.064 1.00 90.31 233 ALA A C 1
ATOM 1790 O O . ALA A 1 233 ? -30.938 -6.437 18.019 1.00 90.31 233 ALA A O 1
ATOM 1791 N N . PRO A 1 234 ? -29.021 -6.383 19.190 1.00 89.69 234 PRO A N 1
ATOM 1792 C CA . PRO A 1 234 ? -29.675 -5.945 20.425 1.00 89.69 234 PRO A CA 1
ATOM 1793 C C . PRO A 1 234 ? -30.381 -4.584 20.308 1.00 89.69 234 PRO A C 1
ATOM 1795 O O . PRO A 1 234 ? -31.344 -4.323 21.028 1.00 89.69 234 PRO A O 1
ATOM 1798 N N . LEU A 1 235 ? -29.950 -3.717 19.384 1.00 91.12 235 LEU A N 1
ATOM 1799 C CA . LEU A 1 235 ? -30.506 -2.368 19.221 1.00 91.12 235 LEU A CA 1
ATOM 1800 C C . LEU A 1 235 ? -31.929 -2.369 18.646 1.00 91.12 235 LEU A C 1
ATOM 1802 O O . LEU A 1 235 ? -32.668 -1.410 18.862 1.00 91.12 235 LEU A O 1
ATOM 1806 N N . ALA A 1 236 ? -32.329 -3.449 17.968 1.00 91.06 236 ALA A N 1
ATOM 1807 C CA . ALA A 1 236 ? -33.706 -3.659 17.519 1.00 91.06 236 ALA A CA 1
ATOM 1808 C C . ALA A 1 236 ? -34.655 -4.089 18.658 1.00 91.06 236 ALA A C 1
ATOM 1810 O O . ALA A 1 236 ? -35.852 -4.240 18.431 1.00 91.06 236 ALA A O 1
ATOM 1811 N N . GLY A 1 237 ? -34.122 -4.317 19.863 1.00 86.00 237 GLY A N 1
ATOM 1812 C CA . GLY A 1 237 ? -34.875 -4.730 21.040 1.00 86.00 237 GLY A CA 1
ATOM 1813 C C . GLY A 1 237 ? -35.527 -3.560 21.778 1.00 86.00 237 GLY A C 1
ATOM 1814 O O . GLY A 1 237 ? -36.289 -2.776 21.219 1.00 86.00 237 GLY A O 1
ATOM 1815 N N . THR A 1 238 ? -35.264 -3.461 23.082 1.00 92.19 238 THR A N 1
ATOM 1816 C CA . THR A 1 238 ? -35.945 -2.503 23.963 1.00 92.19 238 THR A CA 1
ATOM 1817 C C . THR A 1 238 ? -35.231 -1.151 24.034 1.00 92.19 238 THR A C 1
ATOM 1819 O O . THR A 1 238 ? -34.022 -1.042 23.813 1.00 92.19 238 THR A O 1
ATOM 1822 N N . LEU A 1 239 ? -35.968 -0.112 24.447 1.00 94.12 239 LEU A N 1
ATOM 1823 C CA . LEU A 1 239 ? -35.405 1.219 24.717 1.00 94.12 239 LEU A CA 1
ATOM 1824 C C . LEU A 1 239 ? -34.296 1.190 25.782 1.00 94.12 239 LEU A C 1
ATOM 1826 O O . LEU A 1 239 ? -33.385 2.012 25.735 1.00 94.12 239 LEU A O 1
ATOM 1830 N N . ALA A 1 240 ? -34.330 0.230 26.713 1.00 94.50 240 ALA A N 1
ATOM 1831 C CA . ALA A 1 240 ? -33.288 0.064 27.725 1.00 94.50 240 ALA A CA 1
ATOM 1832 C C . ALA A 1 240 ? -31.941 -0.355 27.110 1.00 94.50 240 ALA A C 1
ATOM 1834 O O . ALA A 1 240 ? -30.902 0.182 27.496 1.00 94.50 240 ALA A O 1
ATOM 1835 N N . VAL A 1 241 ? -31.953 -1.252 26.112 1.00 94.31 241 VAL A N 1
ATOM 1836 C CA . VAL A 1 241 ? -30.738 -1.663 25.384 1.00 94.31 241 VAL A CA 1
ATOM 1837 C C . VAL A 1 241 ? -30.144 -0.473 24.637 1.00 94.31 241 VAL A C 1
ATOM 1839 O O . VAL A 1 241 ? -28.942 -0.219 24.714 1.00 94.31 241 VAL A O 1
ATOM 1842 N N . GLN A 1 242 ? -30.999 0.292 23.955 1.00 95.00 242 GLN A N 1
ATOM 1843 C CA . GLN A 1 242 ? -30.582 1.489 23.232 1.00 95.00 242 GLN A CA 1
ATOM 1844 C C . GLN A 1 242 ? -29.981 2.524 24.189 1.00 95.00 242 GLN A C 1
ATOM 1846 O O . GLN A 1 242 ? -28.886 3.018 23.936 1.00 95.00 242 GLN A O 1
ATOM 1851 N N . ALA A 1 243 ? -30.636 2.802 25.320 1.00 95.81 243 ALA A N 1
ATOM 1852 C CA . ALA A 1 243 ? -30.125 3.722 26.333 1.00 95.81 243 ALA A CA 1
ATOM 1853 C C . ALA A 1 243 ? -28.756 3.280 26.879 1.00 95.81 243 ALA A C 1
ATOM 1855 O O . ALA A 1 243 ? -27.841 4.099 26.971 1.00 95.81 243 ALA A O 1
ATOM 1856 N N . ALA A 1 244 ? -28.577 1.987 27.170 1.00 95.75 244 ALA A N 1
ATOM 1857 C CA . ALA A 1 244 ? -27.299 1.444 27.628 1.00 95.75 244 ALA A CA 1
ATOM 1858 C C . ALA A 1 244 ? -26.190 1.577 26.570 1.00 95.75 244 ALA A C 1
ATOM 1860 O O . ALA A 1 244 ? -25.067 1.953 26.904 1.00 95.75 244 ALA A O 1
ATOM 1861 N N . TYR A 1 245 ? -26.506 1.335 25.295 1.00 96.00 245 TYR A N 1
ATOM 1862 C CA . TYR A 1 245 ? -25.572 1.543 24.188 1.00 96.00 245 TYR A CA 1
ATOM 1863 C C . TYR A 1 245 ? -25.194 3.022 24.022 1.00 96.00 245 TYR A C 1
ATOM 1865 O O . TYR A 1 245 ? -24.017 3.357 23.884 1.00 96.00 245 TYR A O 1
ATOM 1873 N N . TYR A 1 246 ? -26.172 3.932 24.078 1.00 95.62 246 TYR A N 1
ATOM 1874 C CA . TYR A 1 246 ? -25.929 5.371 23.951 1.00 95.62 246 TYR A CA 1
ATOM 1875 C C . TYR A 1 246 ? -25.131 5.952 25.125 1.00 95.62 246 TYR A C 1
ATOM 1877 O O . TYR A 1 246 ? -24.374 6.904 24.914 1.00 95.62 246 TYR A O 1
ATOM 1885 N N . ASN A 1 247 ? -25.223 5.332 26.307 1.00 96.12 247 ASN A N 1
ATOM 1886 C CA . ASN A 1 247 ? -24.444 5.672 27.500 1.00 96.12 247 ASN A CA 1
ATOM 1887 C C . ASN A 1 247 ? -22.944 5.320 27.391 1.00 96.12 247 ASN A C 1
ATOM 1889 O O . ASN A 1 247 ? -22.140 5.725 28.230 1.00 96.12 247 ASN A O 1
ATOM 1893 N N . ILE A 1 248 ? -22.533 4.573 26.362 1.00 96.75 248 ILE A N 1
ATOM 1894 C CA . ILE A 1 248 ? -21.117 4.443 26.012 1.00 96.75 248 ILE A CA 1
ATOM 1895 C C . ILE A 1 248 ? -20.691 5.758 25.352 1.00 96.75 248 ILE A C 1
ATOM 1897 O O . ILE A 1 248 ? -21.065 6.024 24.212 1.00 96.75 248 ILE A O 1
ATOM 1901 N N . THR A 1 249 ? -19.921 6.591 26.047 1.00 95.62 249 THR A N 1
ATOM 1902 C CA . THR A 1 249 ? -19.447 7.875 25.504 1.00 95.62 249 THR A CA 1
ATOM 1903 C C . THR A 1 249 ? -18.104 7.691 24.789 1.00 95.62 249 THR A C 1
ATOM 1905 O O . THR A 1 249 ? -17.103 7.440 25.463 1.00 95.62 249 THR A O 1
ATOM 1908 N N . PRO A 1 250 ? -18.050 7.779 23.444 1.00 95.31 250 PRO A N 1
ATOM 1909 C CA . PRO A 1 250 ? -16.798 7.725 22.702 1.00 95.31 250 PRO A CA 1
ATOM 1910 C C . PRO A 1 250 ? -15.941 8.966 22.933 1.00 95.31 250 PRO A C 1
ATOM 1912 O O . PRO A 1 250 ? -16.463 10.059 23.143 1.00 95.31 250 PRO A O 1
ATOM 1915 N N . LEU A 1 251 ? -14.624 8.785 22.863 1.00 95.69 251 LEU A N 1
ATOM 1916 C CA . LEU A 1 251 ? -13.687 9.896 22.747 1.00 95.69 251 LEU A CA 1
ATOM 1917 C C . LEU A 1 251 ? -13.736 10.496 21.338 1.00 95.69 251 LEU A C 1
ATOM 1919 O O . LEU A 1 251 ? -13.850 9.763 20.356 1.00 95.69 251 LEU A O 1
ATOM 1923 N N . ASP A 1 252 ? -13.529 11.809 21.233 1.00 93.88 252 ASP A N 1
ATOM 1924 C CA . ASP A 1 252 ? -13.341 12.478 19.936 1.00 93.88 252 ASP A CA 1
ATOM 1925 C C . ASP A 1 252 ? -12.046 12.028 19.239 1.00 93.88 252 ASP A C 1
ATOM 1927 O O . ASP A 1 252 ? -11.921 12.078 18.010 1.00 93.88 252 ASP A O 1
ATOM 1931 N N . ILE A 1 253 ? -11.062 11.607 20.041 1.00 94.69 253 ILE A N 1
ATOM 1932 C CA . ILE A 1 253 ? -9.739 11.183 19.603 1.00 94.69 253 ILE A CA 1
ATOM 1933 C C . ILE A 1 253 ? -9.074 10.283 20.653 1.00 94.69 253 ILE A C 1
ATOM 1935 O O . ILE A 1 253 ? -9.278 10.464 21.849 1.00 94.69 253 ILE A O 1
ATOM 1939 N N . SER A 1 254 ? -8.276 9.319 20.201 1.00 94.38 254 SER A N 1
ATOM 1940 C CA . SER A 1 254 ? -7.514 8.388 21.038 1.00 94.38 254 SER A CA 1
ATOM 1941 C C . SER A 1 254 ? -6.128 8.147 20.436 1.00 94.38 254 SER A C 1
ATOM 1943 O O . SER A 1 254 ? -5.981 8.133 19.205 1.00 94.38 254 SER A O 1
ATOM 1945 N N . TYR A 1 255 ? -5.125 7.955 21.300 1.00 94.81 255 TYR A N 1
ATOM 1946 C CA . TYR A 1 255 ? -3.716 7.798 20.928 1.00 94.81 255 TYR A CA 1
ATOM 1947 C C . TYR A 1 255 ? -3.107 6.525 21.534 1.00 94.81 255 TYR A C 1
ATOM 1949 O O . TYR A 1 255 ? -2.190 6.603 22.355 1.00 94.81 255 TYR A O 1
ATOM 1957 N N . PRO A 1 256 ? -3.604 5.334 21.155 1.00 93.12 256 PRO A N 1
ATOM 1958 C CA . PRO A 1 256 ? -3.139 4.095 21.751 1.00 93.12 256 PRO A CA 1
ATOM 1959 C C . PRO A 1 256 ? -1.677 3.812 21.395 1.00 93.12 256 PRO A C 1
ATOM 1961 O O . PRO A 1 256 ? -1.267 3.933 20.237 1.00 93.12 256 PRO A O 1
ATOM 1964 N N . VAL A 1 257 ? -0.910 3.367 22.388 1.00 93.25 257 VAL A N 1
ATOM 1965 C CA . VAL A 1 257 ? 0.491 2.967 22.244 1.00 93.25 257 VAL A CA 1
ATOM 1966 C C . VAL A 1 257 ? 0.716 1.571 22.837 1.00 93.25 257 VAL A C 1
ATOM 1968 O O . VAL A 1 257 ? 0.300 1.296 23.970 1.00 93.25 257 VAL A O 1
ATOM 1971 N N . PRO A 1 258 ? 1.388 0.663 22.102 1.00 91.81 258 PRO A N 1
ATOM 1972 C CA . PRO A 1 258 ? 1.845 -0.614 22.637 1.00 91.81 258 PRO A CA 1
ATOM 1973 C C . PRO A 1 258 ? 2.615 -0.463 23.953 1.00 91.81 258 PRO A C 1
ATOM 1975 O O . PRO A 1 258 ? 3.558 0.317 24.071 1.00 91.81 258 PRO A O 1
ATOM 1978 N N . GLY A 1 259 ? 2.225 -1.255 24.953 1.00 91.12 259 GLY A N 1
ATOM 1979 C CA . GLY A 1 259 ? 2.759 -1.132 26.312 1.00 91.12 259 GLY A CA 1
ATOM 1980 C C . GLY A 1 259 ? 4.262 -1.395 26.406 1.00 91.12 259 GLY A C 1
ATOM 1981 O O . GLY A 1 259 ? 4.925 -0.790 27.241 1.00 91.12 259 GLY A O 1
ATOM 1982 N N . ALA A 1 260 ? 4.819 -2.239 25.530 1.00 89.38 260 ALA A N 1
ATOM 1983 C CA . ALA A 1 260 ? 6.257 -2.511 25.549 1.00 89.38 260 ALA A CA 1
ATOM 1984 C C . ALA A 1 260 ? 7.089 -1.275 25.173 1.00 89.38 260 ALA A C 1
ATOM 1986 O O . ALA A 1 260 ? 8.153 -1.072 25.747 1.00 89.38 260 ALA A O 1
ATOM 1987 N N . TRP A 1 261 ? 6.583 -0.403 24.295 1.00 89.94 261 TRP A N 1
ATOM 1988 C CA . TRP A 1 261 ? 7.254 0.860 23.999 1.00 89.94 261 TRP A CA 1
ATOM 1989 C C . TRP A 1 261 ? 7.094 1.900 25.105 1.00 89.94 261 TRP A C 1
ATOM 1991 O O . TRP A 1 261 ? 8.024 2.656 25.367 1.00 89.94 261 TRP A O 1
ATOM 2001 N N . LEU A 1 262 ? 5.948 1.923 25.795 1.00 91.31 262 LEU A N 1
ATOM 2002 C CA . LEU A 1 262 ? 5.769 2.765 26.986 1.00 91.31 262 LEU A CA 1
ATOM 2003 C C . LEU A 1 262 ? 6.683 2.335 28.143 1.00 91.31 262 LEU A C 1
ATOM 2005 O O . LEU A 1 262 ? 7.014 3.158 28.991 1.00 91.31 262 LEU A O 1
ATOM 2009 N N . ALA A 1 263 ? 7.089 1.064 28.173 1.00 90.38 263 ALA A N 1
ATOM 2010 C CA . ALA A 1 263 ? 7.993 0.508 29.174 1.00 90.38 263 ALA A CA 1
ATOM 2011 C C . ALA A 1 263 ? 9.485 0.753 28.872 1.00 90.38 263 ALA A C 1
ATOM 2013 O O . ALA A 1 263 ? 10.330 0.394 29.694 1.00 90.38 263 ALA A O 1
ATOM 2014 N N . LEU A 1 264 ? 9.829 1.343 27.720 1.00 87.06 264 LEU A N 1
ATOM 2015 C CA . LEU A 1 264 ? 11.212 1.707 27.414 1.00 87.06 264 LEU A CA 1
ATOM 2016 C C . LEU A 1 264 ? 11.716 2.784 28.393 1.00 87.06 264 LEU A C 1
ATOM 2018 O O . LEU A 1 264 ? 10.949 3.678 28.752 1.00 87.06 264 LEU A O 1
ATOM 2022 N N . PRO A 1 265 ? 13.011 2.775 28.776 1.00 84.19 265 PRO A N 1
ATOM 2023 C CA . PRO A 1 265 ? 13.575 3.787 29.677 1.00 84.19 265 PRO A CA 1
ATOM 2024 C C . PRO A 1 265 ? 13.398 5.224 29.168 1.00 84.19 265 PRO A C 1
ATOM 2026 O O . PRO A 1 265 ? 13.210 6.151 29.954 1.00 84.19 265 PRO A O 1
ATOM 2029 N N . TYR A 1 266 ? 13.438 5.400 27.845 1.00 85.50 266 TYR A N 1
ATOM 2030 C CA . TYR A 1 266 ? 13.160 6.660 27.169 1.00 85.50 266 TYR A CA 1
ATOM 2031 C C . TYR A 1 266 ? 12.132 6.417 26.051 1.00 85.50 266 TYR A C 1
ATOM 2033 O O . TYR A 1 266 ? 12.515 6.087 24.926 1.00 85.50 266 TYR A O 1
ATOM 2041 N N . PRO A 1 267 ? 10.821 6.544 26.337 1.00 86.62 267 PRO A N 1
ATOM 2042 C CA . PRO A 1 267 ? 9.755 6.242 25.387 1.00 86.62 267 PRO A CA 1
ATOM 2043 C C . PRO A 1 267 ? 9.568 7.418 24.422 1.00 86.62 267 PRO A C 1
ATOM 2045 O O . PRO A 1 267 ? 8.532 8.085 24.422 1.00 86.62 267 PRO A O 1
ATOM 2048 N N . ALA A 1 268 ? 10.593 7.724 23.627 1.00 89.50 268 ALA A N 1
ATOM 2049 C CA . ALA A 1 268 ? 10.542 8.761 22.607 1.00 89.50 268 ALA A CA 1
ATOM 2050 C C . ALA A 1 268 ? 10.955 8.206 21.243 1.00 89.50 268 ALA A C 1
ATOM 2052 O O . ALA A 1 268 ? 12.011 7.591 21.106 1.00 89.50 268 ALA A O 1
ATOM 2053 N N . SER A 1 269 ? 10.134 8.470 20.228 1.00 91.06 269 SER A N 1
ATOM 2054 C CA . SER A 1 269 ? 10.349 7.989 18.860 1.00 91.06 269 SER A CA 1
ATOM 2055 C C . SER A 1 269 ? 10.640 9.136 17.894 1.00 91.06 269 SER A C 1
ATOM 2057 O O . SER A 1 269 ? 10.256 10.285 18.126 1.00 91.06 269 SER A O 1
ATOM 2059 N N . TYR A 1 270 ? 11.298 8.805 16.788 1.00 92.19 270 TYR A N 1
ATOM 2060 C CA . TYR A 1 270 ? 11.610 9.695 15.674 1.00 92.19 270 TYR A CA 1
ATOM 2061 C C . TYR A 1 270 ? 10.762 9.368 14.427 1.00 92.19 270 TYR A C 1
ATOM 2063 O O . TYR A 1 270 ? 11.166 9.625 13.293 1.00 92.19 270 TYR A O 1
ATOM 2071 N N . GLY A 1 271 ? 9.558 8.827 14.623 1.00 92.44 271 GLY A N 1
ATOM 2072 C CA . GLY A 1 271 ? 8.651 8.433 13.543 1.00 92.44 271 GLY A CA 1
ATOM 2073 C C . GLY A 1 271 ? 8.658 6.930 13.260 1.00 92.44 271 GLY A C 1
ATOM 2074 O O . GLY A 1 271 ? 9.435 6.194 13.864 1.00 92.44 271 GLY A O 1
ATOM 2075 N N . GLY A 1 272 ? 7.798 6.475 12.345 1.00 91.06 272 GLY A N 1
ATOM 2076 C CA . GLY A 1 272 ? 7.572 5.042 12.115 1.00 91.06 272 GLY A CA 1
ATOM 2077 C C . GLY A 1 272 ? 7.281 4.610 10.684 1.00 91.06 272 GLY A C 1
ATOM 2078 O O . GLY A 1 272 ? 6.780 3.515 10.445 1.00 91.06 272 GLY A O 1
ATOM 2079 N N . SER A 1 273 ? 7.540 5.475 9.710 1.00 92.94 273 SER A N 1
ATOM 2080 C CA . SER A 1 273 ? 7.269 5.179 8.308 1.00 92.94 273 SER A CA 1
ATOM 2081 C C . SER A 1 273 ? 8.580 4.958 7.554 1.00 92.94 273 SER A C 1
ATOM 2083 O O . SER A 1 273 ? 9.326 5.923 7.391 1.00 92.94 273 SER A O 1
ATOM 2085 N N . PRO A 1 274 ? 8.848 3.759 6.993 1.00 92.88 274 PRO A N 1
ATOM 2086 C CA . PRO A 1 274 ? 9.976 3.553 6.077 1.00 92.88 274 PRO A CA 1
ATOM 2087 C C . PRO A 1 274 ? 9.827 4.362 4.773 1.00 92.88 274 PRO A C 1
ATOM 2089 O O . PRO A 1 274 ? 10.764 4.483 3.985 1.00 92.88 274 PRO A O 1
ATOM 2092 N N . LEU A 1 275 ? 8.647 4.946 4.531 1.00 93.75 275 LEU A N 1
ATOM 2093 C CA . LEU A 1 275 ? 8.379 5.844 3.409 1.00 93.75 275 LEU A CA 1
ATOM 2094 C C . LEU A 1 275 ? 8.816 7.287 3.692 1.00 93.75 275 LEU A C 1
ATOM 2096 O O . LEU A 1 275 ? 8.714 8.128 2.802 1.00 93.75 275 LEU A O 1
ATOM 2100 N N . CYS A 1 276 ? 9.318 7.608 4.884 1.00 92.31 276 CYS A N 1
ATOM 2101 C CA . CYS A 1 276 ? 9.755 8.951 5.264 1.00 92.31 276 CYS A CA 1
ATOM 2102 C C . CYS A 1 276 ? 11.116 8.919 5.975 1.00 92.31 276 CYS A C 1
ATOM 2104 O O . CYS A 1 276 ? 11.506 7.885 6.511 1.00 92.31 276 CYS A O 1
ATOM 2106 N N . PRO A 1 277 ? 11.880 10.025 5.947 1.00 90.81 277 PRO A N 1
ATOM 2107 C CA . PRO A 1 277 ? 13.011 10.173 6.855 1.00 90.81 277 PRO A CA 1
ATOM 2108 C C . PRO A 1 277 ? 12.528 10.207 8.311 1.00 90.81 277 PRO A C 1
ATOM 2110 O O . PRO A 1 277 ? 11.351 10.474 8.574 1.00 90.81 277 PRO A O 1
ATOM 2113 N N . ASP A 1 278 ? 13.447 9.972 9.246 1.00 91.25 278 ASP A N 1
ATOM 2114 C CA . ASP A 1 278 ? 13.190 10.222 10.659 1.00 91.25 278 ASP A CA 1
ATOM 2115 C C . ASP A 1 278 ? 12.863 11.706 10.890 1.00 91.25 278 ASP A C 1
ATOM 2117 O O . ASP A 1 278 ? 13.370 12.595 10.196 1.00 91.25 278 ASP A O 1
ATOM 2121 N N . ILE A 1 279 ? 11.968 11.983 11.839 1.00 92.12 279 ILE A N 1
ATOM 2122 C CA . ILE A 1 279 ? 11.648 13.363 12.221 1.00 92.12 279 ILE A CA 1
ATOM 2123 C C . ILE A 1 279 ? 12.834 13.974 12.977 1.00 92.12 279 ILE A C 1
ATOM 2125 O O . ILE A 1 279 ? 13.615 13.268 13.605 1.00 92.12 279 ILE A O 1
ATOM 2129 N N . THR A 1 280 ? 12.985 15.293 12.945 1.00 88.75 280 THR A N 1
ATOM 2130 C CA . THR A 1 280 ? 14.167 15.967 13.504 1.00 88.75 280 THR A CA 1
ATOM 2131 C C . THR A 1 280 ? 14.170 16.027 15.031 1.00 88.75 280 THR A C 1
ATOM 2133 O O . THR A 1 280 ? 15.241 16.024 15.637 1.00 88.75 280 THR A O 1
ATOM 2136 N N . ALA A 1 281 ? 12.990 16.067 15.656 1.00 88.94 281 ALA A N 1
ATOM 2137 C CA . ALA A 1 281 ? 12.816 16.129 17.103 1.00 88.94 281 ALA A CA 1
ATOM 2138 C C . ALA A 1 281 ? 12.015 14.925 17.605 1.00 88.94 281 ALA A C 1
ATOM 2140 O O . ALA A 1 281 ? 10.933 14.643 17.086 1.00 88.94 281 ALA A O 1
ATOM 2141 N N . SER A 1 282 ? 12.525 14.244 18.635 1.00 89.25 282 SER A N 1
ATOM 2142 C CA . SER A 1 282 ? 11.832 13.101 19.228 1.00 89.25 282 SER A CA 1
ATOM 2143 C C . SER A 1 282 ? 10.460 13.498 19.775 1.00 89.25 282 SER A C 1
ATOM 2145 O O . SER A 1 282 ? 10.224 14.623 20.227 1.00 89.25 282 SER A O 1
ATOM 2147 N N . ARG A 1 283 ? 9.532 12.544 19.744 1.00 91.25 283 ARG A N 1
ATOM 2148 C CA . ARG A 1 283 ? 8.197 12.686 20.321 1.00 91.25 283 ARG A CA 1
ATOM 2149 C C . ARG A 1 283 ? 7.996 11.646 21.402 1.00 91.25 283 ARG A C 1
ATOM 2151 O O . ARG A 1 283 ? 8.181 10.456 21.151 1.00 91.25 283 ARG A O 1
ATOM 2158 N N . LEU A 1 284 ? 7.606 12.110 22.588 1.00 91.38 284 LEU A N 1
ATOM 2159 C CA . LEU A 1 284 ? 7.226 11.228 23.684 1.00 91.38 284 LEU A CA 1
ATOM 2160 C C . LEU A 1 284 ? 6.010 10.406 23.269 1.00 91.38 284 LEU A C 1
ATOM 2162 O O . LEU A 1 284 ? 4.988 10.948 22.852 1.00 91.38 284 LEU A O 1
ATOM 2166 N N . MET A 1 285 ? 6.120 9.094 23.423 1.00 90.75 285 MET A N 1
ATOM 2167 C CA . MET A 1 285 ? 5.079 8.146 23.046 1.00 90.75 285 MET A CA 1
ATOM 2168 C C . MET A 1 285 ? 3.871 8.213 23.982 1.00 90.75 285 MET A C 1
ATOM 2170 O O . MET A 1 285 ? 2.798 7.741 23.639 1.00 90.75 285 MET A O 1
ATOM 2174 N N . THR A 1 286 ? 3.984 8.890 25.126 1.00 91.00 286 THR A N 1
ATOM 2175 C CA . THR A 1 286 ? 2.824 9.247 25.955 1.00 91.00 286 THR A CA 1
ATOM 2176 C C . THR A 1 286 ? 1.814 10.137 25.220 1.00 91.00 286 THR A C 1
ATOM 2178 O O . THR A 1 286 ? 0.657 10.195 25.621 1.00 91.00 286 THR A O 1
ATOM 2181 N N . ALA A 1 287 ? 2.225 10.802 24.133 1.00 90.50 287 ALA A N 1
ATOM 2182 C CA . ALA A 1 287 ? 1.353 11.576 23.250 1.00 90.50 287 ALA A CA 1
ATOM 2183 C C . ALA A 1 287 ? 0.873 10.794 22.006 1.00 90.50 287 ALA A C 1
ATOM 2185 O O . ALA A 1 287 ? 0.275 11.391 21.111 1.00 90.50 287 ALA A O 1
ATOM 2186 N N . GLY A 1 288 ? 1.141 9.485 21.926 1.00 92.38 288 GLY A N 1
ATOM 2187 C CA . GLY A 1 288 ? 0.777 8.625 20.798 1.00 92.38 288 GLY A CA 1
ATOM 2188 C C . GLY A 1 288 ? 1.955 8.191 19.927 1.00 92.38 288 GLY A C 1
ATOM 2189 O O . GLY A 1 288 ? 3.112 8.536 20.169 1.00 92.38 288 GLY A O 1
ATOM 2190 N N . LEU A 1 289 ? 1.651 7.428 18.874 1.00 92.38 289 LEU A N 1
ATOM 2191 C CA . LEU A 1 289 ? 2.616 7.111 17.818 1.00 92.38 289 LEU A CA 1
ATOM 2192 C C . LEU A 1 289 ? 2.700 8.265 16.821 1.00 92.38 289 LEU A C 1
ATOM 2194 O O . LEU A 1 289 ? 1.709 8.944 16.559 1.00 92.38 289 LEU A O 1
ATOM 2198 N N . PHE A 1 290 ? 3.870 8.474 16.224 1.00 92.00 290 PHE A N 1
ATOM 2199 C CA . PHE A 1 290 ? 4.106 9.577 15.292 1.00 92.00 290 PHE A CA 1
ATOM 2200 C C . PHE A 1 290 ? 4.651 9.073 13.961 1.00 92.00 290 PHE A C 1
ATOM 2202 O O . PHE A 1 290 ? 5.409 8.110 13.911 1.00 92.00 290 PHE A O 1
ATOM 2209 N N . ALA A 1 291 ? 4.266 9.759 12.885 1.00 92.31 291 ALA A N 1
ATOM 2210 C CA . ALA A 1 291 ? 4.715 9.544 11.514 1.00 92.31 291 ALA A CA 1
ATOM 2211 C C . ALA A 1 291 ? 4.728 8.059 11.108 1.00 92.31 291 ALA A C 1
ATOM 2213 O O . ALA A 1 291 ? 5.701 7.587 10.523 1.00 92.31 291 ALA A O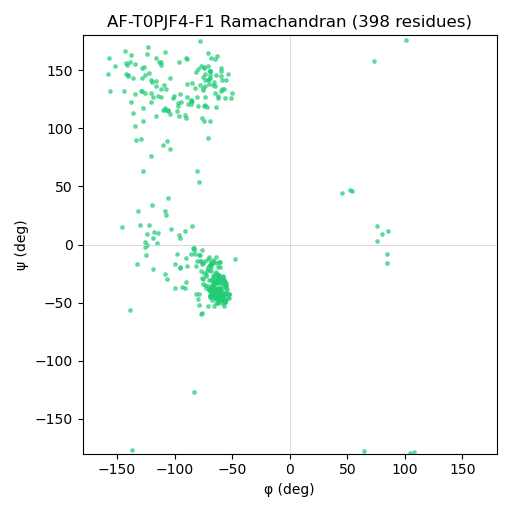 1
ATOM 2214 N N . ILE A 1 292 ? 3.665 7.324 11.454 1.00 92.25 292 ILE A N 1
ATOM 2215 C CA . ILE A 1 292 ? 3.460 5.940 11.011 1.00 92.25 292 ILE A CA 1
ATOM 2216 C C . ILE A 1 292 ? 3.124 5.900 9.516 1.00 92.25 292 ILE A C 1
ATOM 22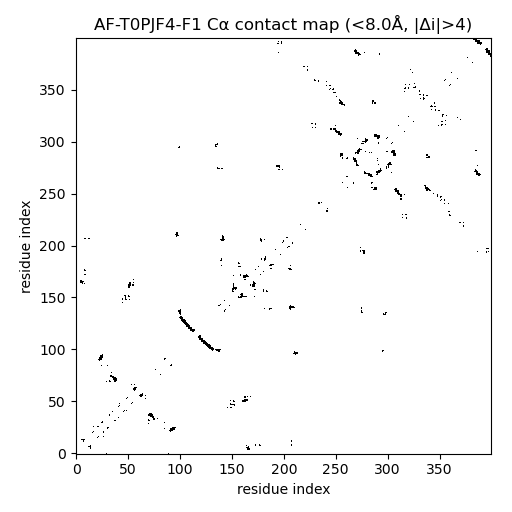18 O O . ILE A 1 292 ? 2.776 6.922 8.918 1.00 92.25 292 ILE A O 1
ATOM 2222 N N . VAL A 1 293 ? 3.220 4.721 8.901 1.00 92.12 293 VAL A N 1
ATOM 2223 C CA . VAL A 1 293 ? 2.844 4.535 7.493 1.00 92.12 293 VAL A CA 1
ATOM 2224 C C . VAL A 1 293 ? 1.399 4.976 7.270 1.00 92.12 293 VAL A C 1
ATOM 2226 O O . VAL A 1 293 ? 0.478 4.497 7.925 1.00 92.12 293 VAL A O 1
ATOM 2229 N N . SER A 1 294 ? 1.203 5.871 6.307 1.00 91.44 294 SER A N 1
ATOM 2230 C CA . SER A 1 294 ? -0.113 6.288 5.839 1.00 91.44 294 SER A CA 1
ATOM 2231 C C . SER A 1 294 ? -0.079 6.446 4.321 1.00 91.44 294 SER A C 1
ATOM 2233 O O . SER A 1 294 ? 0.935 6.823 3.727 1.00 91.44 294 SER A O 1
ATOM 2235 N N . TYR A 1 295 ? -1.204 6.114 3.690 1.00 92.12 295 TYR A N 1
ATOM 2236 C CA . TYR A 1 295 ? -1.384 6.269 2.254 1.00 92.12 295 TYR A CA 1
ATOM 2237 C C . TYR A 1 295 ? -1.401 7.750 1.851 1.00 92.12 295 TYR A C 1
ATOM 2239 O O . TYR A 1 295 ? -0.793 8.150 0.856 1.00 92.12 295 TYR A O 1
ATOM 2247 N N . ASP A 1 296 ? -2.116 8.567 2.615 1.00 90.06 296 ASP A N 1
ATOM 2248 C CA . ASP A 1 296 ? -2.449 9.950 2.311 1.00 90.06 296 ASP A CA 1
ATOM 2249 C C . ASP A 1 296 ? -1.488 10.978 2.927 1.00 90.06 296 ASP A C 1
ATOM 2251 O O . ASP A 1 296 ? -1.380 12.085 2.398 1.00 90.06 296 ASP A O 1
ATOM 2255 N N . ALA A 1 297 ? -0.733 10.607 3.961 1.00 88.44 297 ALA A N 1
ATOM 2256 C CA . ALA A 1 297 ? 0.214 11.494 4.622 1.00 88.44 297 ALA A CA 1
ATOM 2257 C C . ALA A 1 297 ? 1.438 11.828 3.754 1.00 88.44 297 ALA A C 1
ATOM 2259 O O . ALA A 1 297 ? 2.004 10.980 3.061 1.00 88.44 297 ALA A O 1
ATOM 2260 N N . ILE A 1 298 ? 1.878 13.082 3.864 1.00 90.19 298 ILE A N 1
ATOM 2261 C CA . ILE A 1 298 ? 3.177 13.550 3.371 1.00 90.19 298 ILE A CA 1
ATOM 2262 C C . ILE A 1 298 ? 4.243 13.411 4.461 1.00 90.19 298 ILE A C 1
ATOM 2264 O O . ILE A 1 298 ? 3.934 13.357 5.652 1.00 90.19 298 ILE A O 1
ATOM 2268 N N . CYS A 1 299 ? 5.517 13.407 4.071 1.00 90.94 299 CYS A N 1
ATOM 2269 C CA . CYS A 1 299 ? 6.610 13.409 5.038 1.00 90.94 299 CYS A CA 1
ATOM 2270 C C . CYS A 1 299 ? 6.799 14.806 5.646 1.00 90.94 299 CYS A C 1
ATOM 2272 O O . CYS A 1 299 ? 7.297 15.715 4.985 1.00 90.94 299 CYS A O 1
ATOM 2274 N N . LEU A 1 300 ? 6.434 14.963 6.920 1.00 90.81 300 LEU A N 1
ATOM 2275 C CA . LEU A 1 300 ? 6.658 16.181 7.702 1.00 90.81 300 LEU A CA 1
ATOM 2276 C C . LEU A 1 300 ? 7.825 15.986 8.672 1.00 90.81 300 LEU A C 1
ATOM 2278 O O . LEU A 1 300 ? 7.613 15.711 9.851 1.00 90.81 300 LEU A O 1
ATOM 2282 N N . SER A 1 301 ? 9.062 16.139 8.197 1.00 85.75 301 SER A N 1
ATOM 2283 C CA . SER A 1 301 ? 10.258 15.849 9.007 1.00 85.75 301 SER A CA 1
ATOM 2284 C C . SER A 1 301 ? 10.389 16.729 10.256 1.00 85.75 301 SER A C 1
ATOM 2286 O O . SER A 1 301 ? 10.980 16.300 11.236 1.00 85.75 301 SER A O 1
ATOM 2288 N N . ALA A 1 302 ? 9.840 17.949 10.257 1.00 86.81 302 ALA A N 1
ATOM 2289 C CA . ALA A 1 302 ? 9.951 18.858 11.402 1.00 86.81 302 ALA A CA 1
ATOM 2290 C C . ALA A 1 302 ? 8.972 18.526 12.540 1.00 86.81 302 ALA A C 1
ATOM 2292 O O . ALA A 1 302 ? 9.332 18.581 13.713 1.00 86.81 302 ALA A O 1
ATOM 2293 N N . SER A 1 303 ? 7.716 18.211 12.209 1.00 83.50 303 SER A N 1
ATOM 2294 C CA . SER A 1 303 ? 6.658 18.035 13.210 1.00 83.50 303 SER A CA 1
ATOM 2295 C C . SER A 1 303 ? 6.253 16.581 13.421 1.00 83.50 303 SER A C 1
ATOM 2297 O O . SER A 1 303 ? 5.821 16.237 14.524 1.00 83.50 303 SER A O 1
ATOM 2299 N N . GLY A 1 304 ? 6.366 15.753 12.380 1.00 86.06 304 GLY A N 1
ATOM 2300 C CA . GLY A 1 304 ? 5.635 14.500 12.249 1.00 86.06 304 GLY A CA 1
ATOM 2301 C C . GLY A 1 304 ? 4.120 14.714 12.151 1.00 86.06 304 GLY A C 1
ATOM 2302 O O . GLY A 1 304 ? 3.619 15.842 12.162 1.00 86.06 304 GLY A O 1
ATOM 2303 N N . THR A 1 305 ? 3.391 13.603 12.081 1.00 88.44 305 THR A N 1
ATOM 2304 C CA . THR A 1 305 ? 1.926 13.555 12.190 1.00 88.44 305 THR A CA 1
ATOM 2305 C C . THR A 1 305 ? 1.557 12.506 13.224 1.00 88.44 305 THR A C 1
ATOM 2307 O O . THR A 1 305 ? 2.088 11.400 13.173 1.00 88.44 305 THR A O 1
ATOM 2310 N N . THR A 1 306 ? 0.676 12.824 14.168 1.00 89.62 306 THR A N 1
ATOM 2311 C CA . THR A 1 306 ? 0.271 11.860 15.197 1.00 89.62 306 THR A CA 1
ATOM 2312 C C . THR A 1 306 ? -0.691 10.825 14.620 1.00 89.62 306 THR A C 1
ATOM 2314 O O . THR A 1 306 ? -1.660 11.170 13.942 1.00 89.62 306 THR A O 1
ATOM 2317 N N . ALA A 1 307 ? -0.439 9.553 14.914 1.00 91.31 307 ALA A N 1
ATOM 2318 C CA . ALA A 1 307 ? -1.362 8.464 14.660 1.00 91.31 307 ALA A CA 1
ATOM 2319 C C . ALA A 1 307 ? -2.519 8.557 15.651 1.00 91.31 307 ALA A C 1
ATOM 2321 O O . ALA A 1 307 ? -2.317 8.466 16.860 1.00 91.31 307 ALA A O 1
ATOM 2322 N N . ARG A 1 308 ? -3.729 8.743 15.134 1.00 91.50 308 ARG A N 1
ATOM 2323 C CA . ARG A 1 308 ? -4.932 8.886 15.948 1.00 91.50 308 ARG A CA 1
ATOM 2324 C C . ARG A 1 308 ? -6.015 7.936 15.488 1.00 91.50 308 ARG A C 1
ATOM 2326 O O . ARG A 1 308 ? -6.117 7.632 14.301 1.00 91.50 308 ARG A O 1
ATOM 2333 N N . ILE A 1 309 ? -6.865 7.551 16.424 1.00 92.56 309 ILE A N 1
ATOM 2334 C CA . ILE A 1 309 ? -8.114 6.850 16.145 1.00 92.56 309 ILE A CA 1
ATOM 2335 C C . ILE A 1 309 ? -9.260 7.749 16.598 1.00 92.56 309 ILE A C 1
ATOM 2337 O O . ILE A 1 309 ? -9.161 8.413 17.628 1.00 92.56 309 ILE A O 1
ATOM 2341 N N . GLN A 1 310 ? -10.345 7.776 15.828 1.00 94.94 310 GLN A N 1
ATOM 2342 C CA . GLN A 1 310 ? -11.608 8.396 16.230 1.00 94.94 310 GLN A CA 1
ATOM 2343 C C . GLN A 1 310 ? -12.599 7.271 16.540 1.00 94.94 310 GLN A C 1
ATOM 2345 O O . GLN A 1 310 ? -13.251 6.754 15.627 1.00 94.94 310 GLN A O 1
ATOM 2350 N N . PRO A 1 311 ? -12.632 6.783 17.791 1.00 95.31 311 PRO A N 1
ATOM 2351 C CA . PRO A 1 311 ? -13.421 5.614 18.131 1.00 95.31 311 PRO A CA 1
ATOM 2352 C C . PRO A 1 311 ? -14.919 5.912 18.057 1.00 95.31 311 PRO A C 1
ATOM 2354 O O . PRO A 1 311 ? -15.392 6.987 18.410 1.00 95.31 311 PRO A O 1
ATOM 2357 N N . THR A 1 312 ? -15.694 4.910 17.652 1.00 95.31 312 THR A N 1
ATOM 2358 C CA . THR A 1 312 ? -17.157 4.932 17.771 1.00 95.31 312 THR A CA 1
ATOM 2359 C C . THR A 1 312 ? -17.608 3.959 18.857 1.00 95.31 312 THR A C 1
ATOM 2361 O O . THR A 1 312 ? -16.863 3.065 19.257 1.00 95.31 312 THR A O 1
ATOM 2364 N N . ARG A 1 313 ? -18.868 4.067 19.293 1.00 95.06 313 ARG A N 1
ATOM 2365 C CA . ARG A 1 313 ? -19.484 3.091 20.212 1.00 95.06 313 ARG A CA 1
ATOM 2366 C C . ARG A 1 313 ? -19.356 1.657 19.693 1.00 95.06 313 ARG A C 1
ATOM 2368 O O . ARG A 1 313 ? -19.001 0.756 20.445 1.00 95.06 313 ARG A O 1
ATOM 2375 N N . GLN A 1 314 ? -19.583 1.454 18.390 1.00 93.81 314 GLN A N 1
ATOM 2376 C CA . GLN A 1 314 ? -19.421 0.147 17.749 1.00 93.81 314 GLN A CA 1
ATOM 2377 C C . GLN A 1 314 ? -17.962 -0.331 17.783 1.00 93.81 314 GLN A C 1
ATOM 2379 O O . GLN A 1 314 ? -17.737 -1.508 18.050 1.00 93.81 314 GLN A O 1
ATOM 2384 N N . HIS A 1 315 ? -16.982 0.563 17.589 1.00 94.12 315 HIS A N 1
ATOM 2385 C CA . HIS A 1 315 ? -15.564 0.210 17.724 1.00 94.12 315 HIS A CA 1
ATOM 2386 C C . HIS A 1 315 ? -15.215 -0.262 19.137 1.00 94.12 315 HIS A C 1
ATOM 2388 O O . HIS A 1 315 ? -14.491 -1.241 19.256 1.00 94.12 315 HIS A O 1
ATOM 2394 N N . TYR A 1 316 ? -15.732 0.379 20.192 1.00 94.94 316 TYR A N 1
ATOM 2395 C CA . TYR A 1 316 ? -15.476 -0.056 21.570 1.00 94.94 316 TYR A CA 1
ATOM 2396 C C . TYR A 1 316 ? -16.089 -1.412 21.892 1.00 94.94 316 TYR A C 1
ATOM 2398 O O . TYR A 1 316 ? -15.419 -2.260 22.475 1.00 94.94 316 TYR A O 1
ATOM 2406 N N . VAL A 1 317 ? -17.344 -1.643 21.492 1.00 94.75 317 VAL A N 1
ATOM 2407 C CA . VAL A 1 317 ? -17.982 -2.949 21.701 1.00 94.75 317 VAL A CA 1
ATOM 2408 C C . VAL A 1 317 ? -17.195 -4.034 20.966 1.00 94.75 317 VAL A C 1
ATOM 2410 O O . VAL A 1 317 ? -16.838 -5.049 21.556 1.00 94.75 317 VAL A O 1
ATOM 2413 N N . LEU A 1 318 ? -16.852 -3.797 19.698 1.00 93.69 318 LEU A N 1
ATOM 2414 C CA . LEU A 1 318 ? -16.075 -4.732 18.890 1.00 93.69 318 LEU A CA 1
ATOM 2415 C C . LEU A 1 318 ? -14.676 -4.994 19.470 1.00 93.69 318 LEU A C 1
ATOM 2417 O O . LEU A 1 318 ? -14.263 -6.148 19.562 1.00 93.69 318 LEU A O 1
ATOM 2421 N N . SER A 1 319 ? -13.940 -3.950 19.862 1.00 93.25 319 SER A N 1
ATOM 2422 C CA . SER A 1 319 ? -12.584 -4.100 20.397 1.00 93.25 319 SER A CA 1
ATOM 2423 C C . SER A 1 319 ? -12.584 -4.823 21.742 1.00 93.25 319 SER A C 1
ATOM 2425 O O . SER A 1 319 ? -11.733 -5.683 21.962 1.00 93.25 319 SER A O 1
ATOM 2427 N N . ALA A 1 320 ? -13.569 -4.556 22.603 1.00 94.06 320 ALA A N 1
ATOM 2428 C CA . ALA A 1 320 ? -13.743 -5.266 23.864 1.00 94.06 320 ALA A CA 1
ATOM 2429 C C . ALA A 1 320 ? -14.091 -6.751 23.650 1.00 94.06 320 ALA A C 1
ATOM 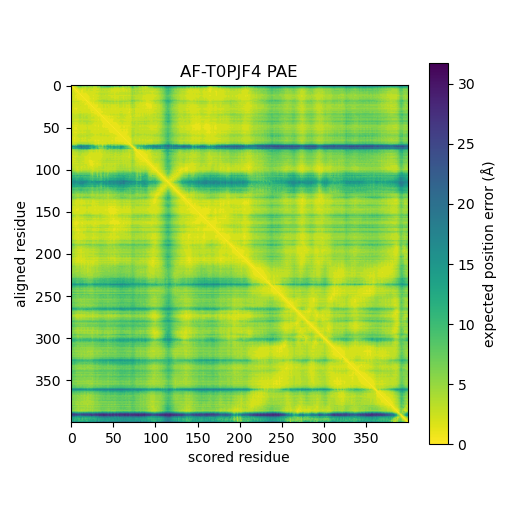2431 O O . ALA A 1 320 ? -13.539 -7.601 24.347 1.00 94.06 320 ALA A O 1
ATOM 2432 N N . LEU A 1 321 ? -14.922 -7.083 22.652 1.00 92.75 321 LEU A N 1
ATOM 2433 C CA . LEU A 1 321 ? -15.188 -8.475 22.257 1.00 92.75 321 LEU A CA 1
ATOM 2434 C C . LEU A 1 321 ? -13.914 -9.172 21.758 1.00 92.75 321 LEU A C 1
ATOM 2436 O O . LEU A 1 321 ? -13.569 -10.246 22.241 1.00 92.75 321 LEU A O 1
ATOM 2440 N N . MET A 1 322 ? -13.171 -8.542 20.843 1.00 91.94 322 MET A N 1
ATOM 2441 C CA . MET A 1 322 ? -11.921 -9.080 20.283 1.00 91.94 322 MET A CA 1
ATOM 2442 C C . MET A 1 322 ? -10.832 -9.293 21.348 1.00 91.94 322 MET A C 1
ATOM 2444 O O . MET A 1 322 ? -10.081 -10.278 21.319 1.00 91.94 322 MET A O 1
ATOM 2448 N N . ALA A 1 323 ? -10.753 -8.380 22.315 1.00 92.19 323 ALA A N 1
ATOM 2449 C CA . ALA A 1 323 ? -9.860 -8.492 23.460 1.00 92.19 323 ALA A CA 1
ATOM 2450 C C . ALA A 1 323 ? -10.378 -9.469 24.533 1.00 92.19 323 ALA A C 1
ATOM 2452 O O . ALA A 1 323 ? -9.610 -9.833 25.420 1.00 92.19 323 ALA A O 1
ATOM 2453 N N . GLN A 1 324 ? -11.623 -9.950 24.409 1.00 91.00 324 GLN A N 1
ATOM 2454 C CA . GLN A 1 324 ? -12.319 -10.803 25.378 1.00 91.00 324 GLN A CA 1
ATOM 2455 C C . GLN A 1 324 ? -12.344 -10.188 26.779 1.00 91.00 324 GLN A C 1
ATOM 2457 O O . GLN A 1 324 ? -12.038 -10.849 27.768 1.00 91.00 324 GLN A O 1
ATOM 2462 N N . LEU A 1 325 ? -12.678 -8.899 26.846 1.00 93.00 325 LEU A N 1
ATOM 2463 C CA . LEU A 1 325 ? -12.800 -8.203 28.119 1.00 93.00 325 LEU A CA 1
ATOM 2464 C C . LEU A 1 325 ? -14.077 -8.639 28.837 1.00 93.00 325 LEU A C 1
ATOM 2466 O O . LEU A 1 325 ? -15.133 -8.799 28.225 1.00 93.00 325 LEU A O 1
ATOM 2470 N N . ASP A 1 326 ? -13.975 -8.766 30.151 1.00 90.56 326 ASP A N 1
ATOM 2471 C CA . ASP A 1 326 ? -15.059 -9.136 31.053 1.00 90.56 326 ASP A CA 1
ATOM 2472 C C . ASP A 1 326 ? -15.045 -8.259 32.317 1.00 90.56 326 ASP A C 1
ATOM 2474 O O . ASP A 1 326 ? -14.236 -7.339 32.463 1.00 90.56 326 ASP A O 1
ATOM 2478 N N . SER A 1 327 ? -15.947 -8.534 33.260 1.00 88.50 327 SER A N 1
ATOM 2479 C CA . SER A 1 327 ? -16.030 -7.783 34.519 1.00 88.50 327 SER A CA 1
ATOM 2480 C C . SER A 1 327 ? -14.819 -7.963 35.445 1.00 88.50 327 SER A C 1
ATOM 2482 O O . SER A 1 327 ? -14.658 -7.169 36.368 1.00 88.50 327 SER A O 1
ATOM 2484 N N . SER A 1 328 ? -13.985 -8.986 35.228 1.00 91.25 328 SER A N 1
ATOM 2485 C CA . SER A 1 328 ? -12.768 -9.260 36.008 1.00 91.25 328 SER A CA 1
ATOM 2486 C C . SER A 1 328 ? -11.517 -8.583 35.432 1.00 91.25 328 SER A C 1
ATOM 2488 O O . SER A 1 328 ? -10.476 -8.510 36.086 1.00 91.25 328 SER A O 1
ATOM 2490 N N . THR A 1 329 ? -11.619 -8.055 34.211 1.00 93.19 329 THR A N 1
ATOM 2491 C CA . THR A 1 329 ? -10.520 -7.408 33.498 1.00 93.19 329 THR A CA 1
ATOM 2492 C C . THR A 1 329 ? -9.979 -6.206 34.273 1.00 93.19 329 THR A C 1
ATOM 2494 O O . THR A 1 329 ? -10.715 -5.305 34.678 1.00 93.19 329 THR A O 1
ATOM 2497 N N . ASN A 1 330 ? -8.651 -6.134 34.406 1.00 93.75 330 ASN A N 1
ATOM 2498 C CA . ASN A 1 330 ? -7.976 -4.984 35.001 1.00 93.75 330 ASN A CA 1
ATOM 2499 C C . ASN A 1 330 ? -8.042 -3.764 34.060 1.00 93.75 330 ASN A C 1
ATOM 2501 O O . ASN A 1 330 ? -7.168 -3.563 33.213 1.00 93.75 330 ASN A O 1
ATOM 2505 N N . MET A 1 331 ? -9.080 -2.941 34.234 1.00 92.62 331 MET A N 1
ATOM 2506 C CA . MET A 1 331 ? -9.325 -1.737 33.431 1.00 92.62 331 MET A CA 1
ATOM 2507 C C . MET A 1 331 ? -8.144 -0.762 33.460 1.00 92.62 331 MET A C 1
ATOM 2509 O O . MET A 1 331 ? -7.832 -0.165 32.436 1.00 92.62 331 MET A O 1
ATOM 2513 N N . THR A 1 332 ? -7.437 -0.644 34.587 1.00 93.94 332 THR A N 1
ATOM 2514 C CA . THR A 1 332 ? -6.268 0.239 34.710 1.00 93.94 332 THR A CA 1
ATOM 2515 C C . THR A 1 332 ? -5.161 -0.154 33.736 1.00 93.94 332 THR A C 1
ATOM 2517 O O . THR A 1 332 ? -4.570 0.716 33.103 1.00 93.94 332 THR A O 1
ATOM 2520 N N . ARG A 1 333 ? -4.907 -1.459 33.558 1.00 93.69 333 ARG A N 1
ATOM 2521 C CA . ARG A 1 333 ? -3.911 -1.942 32.586 1.00 93.69 333 ARG A CA 1
ATOM 2522 C C . ARG A 1 333 ? -4.331 -1.676 31.145 1.00 93.69 333 ARG A C 1
ATOM 2524 O O . ARG A 1 333 ? -3.496 -1.264 30.352 1.00 93.69 333 ARG A O 1
ATOM 2531 N N . VAL A 1 334 ? -5.607 -1.877 30.815 1.00 94.50 334 VAL A N 1
ATOM 2532 C CA . VAL A 1 334 ? -6.121 -1.598 29.462 1.00 94.50 334 VAL A CA 1
ATOM 2533 C C . VAL A 1 334 ? -6.026 -0.102 29.157 1.00 94.50 334 VAL A C 1
ATOM 2535 O O . VAL A 1 334 ? -5.516 0.291 28.111 1.00 94.50 334 VAL A O 1
ATOM 2538 N N . CYS A 1 335 ? -6.445 0.742 30.099 1.00 95.44 335 CYS A N 1
ATOM 2539 C CA . CYS A 1 335 ? -6.448 2.189 29.927 1.00 95.44 335 CYS A CA 1
ATOM 2540 C C . CYS A 1 335 ? -5.053 2.821 29.934 1.00 95.44 335 CYS A C 1
ATOM 2542 O O . CYS A 1 335 ? -4.891 3.907 29.387 1.00 95.44 335 CYS A O 1
ATOM 2544 N N . ALA A 1 336 ? -4.033 2.142 30.470 1.00 95.50 336 ALA A N 1
ATOM 2545 C CA . ALA A 1 336 ? -2.645 2.607 30.422 1.00 95.50 336 ALA A CA 1
ATOM 2546 C C . ALA A 1 336 ? -2.075 2.708 28.993 1.00 95.50 336 ALA A C 1
ATOM 2548 O O . ALA A 1 336 ? -1.062 3.373 28.792 1.00 95.50 336 ALA A O 1
ATOM 2549 N N . HIS A 1 337 ? -2.721 2.084 28.001 1.00 94.00 337 HIS A N 1
ATOM 2550 C CA . HIS A 1 337 ? -2.320 2.181 26.598 1.00 94.00 337 HIS A CA 1
ATOM 2551 C C . HIS A 1 337 ? -2.712 3.504 25.929 1.00 94.00 337 HIS A C 1
ATOM 2553 O O . HIS A 1 337 ? -2.146 3.821 24.889 1.00 94.00 337 HIS A O 1
ATOM 2559 N N . ASP A 1 338 ? -3.637 4.282 26.497 1.00 94.19 338 ASP A N 1
ATOM 2560 C CA . ASP A 1 338 ? -4.008 5.617 26.007 1.00 94.19 338 ASP A CA 1
ATOM 2561 C C . ASP A 1 338 ? -3.740 6.651 27.106 1.00 94.19 338 ASP A C 1
ATOM 2563 O O . ASP A 1 338 ? -4.636 7.099 27.825 1.00 94.19 338 ASP A O 1
ATOM 2567 N N . VAL A 1 339 ? -2.455 6.974 27.277 1.00 93.12 339 VAL A N 1
ATOM 2568 C CA . VAL A 1 339 ? -1.926 7.744 28.417 1.00 93.12 339 VAL A CA 1
ATOM 2569 C C . VAL A 1 339 ? -2.613 9.107 28.570 1.00 93.12 339 VAL A C 1
ATOM 2571 O O . VAL A 1 339 ? -2.806 9.577 29.691 1.00 93.12 339 VAL A O 1
ATOM 2574 N N . ALA A 1 340 ? -3.033 9.728 27.465 1.00 91.06 340 ALA A N 1
ATOM 2575 C CA . ALA A 1 340 ? -3.718 11.018 27.477 1.00 91.06 340 ALA A CA 1
ATOM 2576 C C . ALA A 1 340 ? -5.161 10.949 28.020 1.00 91.06 340 ALA A C 1
ATOM 2578 O O . ALA A 1 340 ? -5.685 11.965 28.478 1.00 91.06 340 ALA A O 1
ATOM 2579 N N . TYR A 1 341 ? -5.800 9.772 27.995 1.00 94.31 341 TYR A N 1
ATOM 2580 C CA . TYR A 1 341 ? -7.231 9.599 28.278 1.00 94.31 341 TYR A CA 1
ATOM 2581 C C . TYR A 1 341 ? -7.536 8.464 29.269 1.00 94.31 341 TYR A C 1
ATOM 2583 O O . TYR A 1 341 ? -8.619 7.872 29.238 1.00 94.31 341 TYR A O 1
ATOM 2591 N N . VAL A 1 342 ? -6.607 8.159 30.184 1.00 95.00 342 VAL A N 1
ATOM 2592 C CA . VAL A 1 342 ? -6.735 7.053 31.157 1.00 95.00 342 VAL A CA 1
ATOM 2593 C C . VAL A 1 342 ? -8.036 7.134 31.969 1.00 95.00 342 VAL A C 1
ATOM 2595 O O . VAL A 1 342 ? -8.725 6.126 32.144 1.00 95.00 342 VAL A O 1
ATOM 2598 N N . LEU A 1 343 ? -8.404 8.331 32.446 1.00 94.94 343 LEU A N 1
ATOM 2599 C CA . LEU A 1 343 ? -9.600 8.533 33.274 1.00 94.94 343 LEU A CA 1
ATOM 2600 C C . LEU A 1 343 ? -10.889 8.306 32.478 1.00 94.94 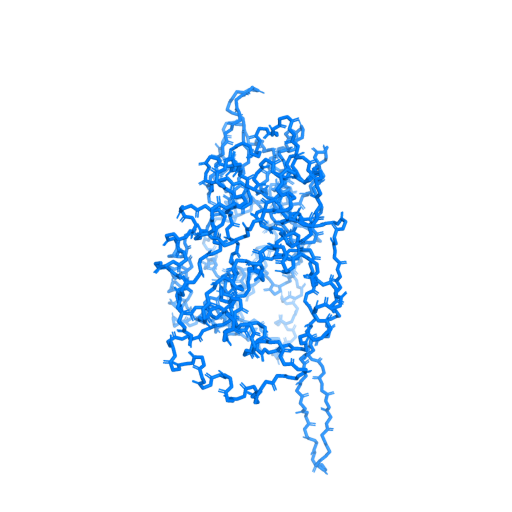343 LEU A C 1
ATOM 2602 O O . LEU A 1 343 ? -11.801 7.626 32.943 1.00 94.94 343 LEU A O 1
ATOM 2606 N N . GLN A 1 344 ? -10.955 8.842 31.261 1.00 95.56 344 GLN A N 1
ATOM 2607 C CA . GLN A 1 344 ? -12.096 8.690 30.366 1.00 95.56 344 GLN A CA 1
ATOM 2608 C C . GLN A 1 344 ? -12.235 7.237 29.900 1.00 95.56 344 GLN A C 1
ATOM 2610 O O . GLN A 1 344 ? -13.352 6.726 29.816 1.00 95.56 344 GLN A O 1
ATOM 2615 N N . CYS A 1 345 ? -11.111 6.548 29.679 1.00 95.88 345 CYS A N 1
ATOM 2616 C CA . CYS A 1 345 ? -11.089 5.121 29.389 1.00 95.88 345 CYS A CA 1
ATOM 2617 C C . CYS A 1 345 ? -11.730 4.285 30.485 1.00 95.88 345 CYS A C 1
ATOM 2619 O O . CYS A 1 345 ? -12.594 3.460 30.187 1.00 95.88 345 CYS A O 1
ATOM 2621 N N . ALA A 1 346 ? -11.409 4.545 31.753 1.00 94.00 346 ALA A N 1
ATOM 2622 C CA . ALA A 1 346 ? -12.025 3.815 32.856 1.00 94.00 346 ALA A CA 1
ATOM 2623 C C . ALA A 1 346 ? -13.562 3.957 32.875 1.00 94.00 346 ALA A C 1
ATOM 2625 O O . ALA A 1 346 ? -14.261 3.034 33.299 1.00 94.00 346 ALA A O 1
ATOM 2626 N N . VAL A 1 347 ? -14.093 5.083 32.381 1.00 94.62 347 VAL A N 1
ATOM 2627 C CA . VAL A 1 347 ? -15.536 5.333 32.265 1.00 94.62 347 VAL A CA 1
ATOM 2628 C C . VAL A 1 347 ? -16.136 4.587 31.071 1.00 94.62 347 VAL A C 1
ATOM 2630 O O . VAL A 1 347 ? -17.012 3.742 31.268 1.00 94.62 347 VAL A O 1
ATOM 2633 N N . TYR A 1 348 ? -15.675 4.855 29.841 1.00 95.31 348 TYR A N 1
ATOM 2634 C CA . TYR A 1 348 ? -16.301 4.255 28.655 1.00 95.31 348 TYR A CA 1
ATOM 2635 C C . TYR A 1 348 ? -16.118 2.737 28.619 1.00 95.31 348 TYR A C 1
ATOM 2637 O O . TYR A 1 348 ? -17.012 2.025 28.157 1.00 95.31 348 TYR A O 1
ATOM 2645 N N . LEU A 1 349 ? -14.993 2.220 29.126 1.00 95.75 349 LEU A N 1
ATOM 2646 C CA . LEU A 1 349 ? -14.695 0.792 29.105 1.00 95.75 349 LEU A CA 1
ATOM 2647 C C . LEU A 1 349 ? -15.611 0.028 30.060 1.00 95.75 349 LEU A C 1
ATOM 2649 O O . LEU A 1 349 ? -16.117 -1.034 29.705 1.00 95.75 349 LEU A O 1
ATOM 2653 N N . ARG A 1 350 ? -15.903 0.600 31.234 1.00 95.38 350 ARG A N 1
ATOM 2654 C CA . ARG A 1 350 ? -16.862 0.026 32.185 1.00 95.38 350 ARG A CA 1
ATOM 2655 C C . ARG A 1 350 ? -18.265 -0.046 31.592 1.00 95.38 350 ARG A C 1
ATOM 2657 O O . ARG A 1 350 ? -18.882 -1.108 31.650 1.00 95.38 350 ARG A O 1
ATOM 2664 N N . SER A 1 351 ? -18.741 1.042 30.983 1.00 95.75 351 SER A N 1
ATOM 2665 C CA . SER A 1 351 ? -20.038 1.054 30.292 1.00 95.75 351 SER A CA 1
ATOM 2666 C C . SER A 1 351 ? -20.073 0.046 29.140 1.00 95.75 351 SER A C 1
ATOM 2668 O O . SER A 1 351 ? -21.063 -0.660 28.971 1.00 95.75 351 SER A O 1
ATOM 2670 N N . THR A 1 352 ? -18.976 -0.077 28.387 1.00 96.56 352 THR A N 1
ATOM 2671 C CA . THR A 1 352 ? -18.854 -1.018 27.262 1.00 96.56 352 THR A CA 1
ATOM 2672 C C . THR A 1 352 ? -18.930 -2.472 27.726 1.00 96.56 352 THR A C 1
ATOM 2674 O O . THR A 1 352 ? -19.732 -3.238 27.199 1.00 96.56 352 THR A O 1
ATOM 2677 N N . VAL A 1 353 ? -18.143 -2.855 28.735 1.00 95.75 353 VAL A N 1
ATOM 2678 C CA . VAL A 1 353 ? -18.147 -4.221 29.285 1.00 95.75 353 VAL A CA 1
ATOM 2679 C C . VAL A 1 353 ? -19.499 -4.551 29.921 1.00 95.75 353 VAL A C 1
ATOM 2681 O O . VAL A 1 353 ? -20.028 -5.639 29.709 1.00 95.75 353 VAL A O 1
ATOM 2684 N N . SER A 1 354 ? -20.105 -3.605 30.646 1.00 95.25 354 SER A N 1
ATOM 2685 C CA . SER A 1 354 ? -21.444 -3.785 31.220 1.00 95.25 354 SER A CA 1
ATOM 2686 C C . SER A 1 354 ? -22.509 -4.009 30.142 1.00 95.25 354 SER A C 1
ATOM 2688 O O . SER A 1 354 ? -23.322 -4.926 30.275 1.00 95.25 354 SER A O 1
ATOM 2690 N N . TYR A 1 355 ? -22.474 -3.230 29.055 1.00 95.25 355 TYR A N 1
ATOM 2691 C CA . TYR A 1 355 ? -23.369 -3.406 27.911 1.00 95.25 355 TYR A CA 1
ATOM 2692 C C . TYR A 1 355 ? -23.191 -4.780 27.258 1.00 95.25 355 TYR A C 1
ATOM 2694 O O . TYR A 1 355 ? -24.177 -5.480 27.032 1.00 95.25 355 TYR A O 1
ATOM 2702 N N . ILE A 1 356 ? -21.942 -5.187 27.004 1.00 94.56 356 ILE A N 1
ATOM 2703 C CA . ILE A 1 356 ? -21.626 -6.492 26.411 1.00 94.56 356 ILE A CA 1
ATOM 2704 C C . ILE A 1 356 ? -22.194 -7.623 27.266 1.00 94.56 356 ILE A C 1
ATOM 2706 O O . ILE A 1 356 ? -22.955 -8.437 26.753 1.00 94.56 356 ILE A O 1
ATOM 2710 N N . ASN A 1 357 ? -21.890 -7.629 28.565 1.00 93.12 357 ASN A N 1
ATOM 2711 C CA . ASN A 1 357 ? -22.324 -8.687 29.478 1.00 93.12 357 ASN A CA 1
ATOM 2712 C C . ASN A 1 357 ? -23.850 -8.778 29.612 1.00 93.12 357 ASN A C 1
ATOM 2714 O O . ASN A 1 357 ? -24.373 -9.852 29.889 1.00 93.12 357 ASN A O 1
ATOM 2718 N N . SER A 1 358 ? -24.558 -7.658 29.443 1.00 93.06 358 SER A N 1
ATOM 2719 C CA . SER A 1 358 ? -26.009 -7.600 29.646 1.00 93.06 358 SER A CA 1
ATOM 2720 C C . SER A 1 358 ? -26.806 -7.909 28.379 1.00 93.06 358 SER A C 1
ATOM 2722 O O . SER A 1 358 ? -27.911 -8.438 28.473 1.00 93.06 358 SER A O 1
ATOM 2724 N N . TYR A 1 359 ? -26.284 -7.548 27.201 1.00 92.94 359 TYR A N 1
ATOM 2725 C CA . TYR A 1 359 ? -27.096 -7.475 25.980 1.00 92.94 359 TYR A CA 1
ATOM 2726 C C . TYR A 1 359 ? -26.484 -8.138 24.750 1.00 92.94 359 TYR A C 1
ATOM 2728 O O . TYR A 1 359 ? -27.209 -8.373 23.785 1.00 92.94 359 TYR A O 1
ATOM 2736 N N . VAL A 1 360 ? -25.180 -8.426 24.737 1.00 90.69 360 VAL A N 1
ATOM 2737 C CA . VAL A 1 360 ? -24.525 -9.021 23.567 1.00 90.69 360 VAL A CA 1
ATOM 2738 C C . VAL A 1 360 ? -24.424 -10.536 23.760 1.00 90.69 360 VAL A C 1
ATOM 2740 O O . VAL A 1 360 ? -23.752 -10.982 24.689 1.00 90.69 360 VAL A O 1
ATOM 2743 N N . PRO A 1 361 ? -25.037 -11.354 22.885 1.00 84.50 361 PRO A N 1
ATOM 2744 C CA . PRO A 1 361 ? -24.929 -12.804 22.982 1.00 84.50 361 PRO A CA 1
ATOM 2745 C C . PRO A 1 361 ? -23.478 -13.255 22.778 1.00 84.50 361 PRO A C 1
ATOM 2747 O O . PRO A 1 361 ? -22.902 -13.062 21.707 1.00 84.50 361 PRO A O 1
ATOM 2750 N N . GLN A 1 362 ? -22.892 -13.882 23.796 1.00 80.19 362 GLN A N 1
ATOM 2751 C CA . GLN A 1 362 ? -21.546 -14.449 23.732 1.00 80.19 362 GLN A CA 1
ATOM 2752 C C . GLN A 1 362 ? -21.612 -15.975 23.760 1.00 80.19 362 GLN A C 1
ATOM 2754 O O . GLN A 1 362 ? -21.520 -16.594 24.817 1.00 80.19 362 GLN A O 1
ATOM 2759 N N . SER A 1 363 ? -21.792 -16.596 22.593 1.00 85.75 363 SER A N 1
ATOM 2760 C CA . SER A 1 363 ? -21.711 -18.054 22.491 1.00 85.75 363 SER A CA 1
ATOM 2761 C C . SER A 1 363 ? -20.257 -18.528 22.568 1.00 85.75 363 SER A C 1
ATOM 2763 O O . SER A 1 363 ? -19.334 -17.830 22.136 1.00 85.75 363 SER A O 1
ATOM 2765 N N . GLU A 1 364 ? -20.054 -19.750 23.061 1.00 88.75 364 GLU A N 1
ATOM 2766 C CA . GLU A 1 364 ? -18.727 -20.381 23.106 1.00 88.75 364 GLU A CA 1
ATOM 2767 C C . GLU A 1 364 ? -18.085 -20.444 21.709 1.00 88.75 364 GLU A C 1
ATOM 2769 O O . GLU A 1 364 ? -16.899 -20.176 21.541 1.00 88.75 364 GLU A O 1
ATOM 2774 N N . ALA A 1 365 ? -18.897 -20.676 20.672 1.00 89.06 365 ALA A N 1
ATOM 2775 C CA .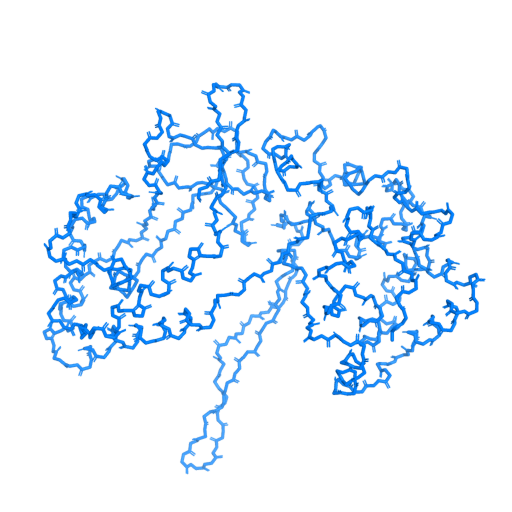 ALA A 1 365 ? -18.451 -20.678 19.282 1.00 89.06 365 ALA A CA 1
ATOM 2776 C C . ALA A 1 365 ? -17.870 -19.323 18.830 1.00 89.06 365 ALA A C 1
ATOM 2778 O O . ALA A 1 365 ? -16.859 -19.287 18.125 1.00 89.06 365 ALA A O 1
ATOM 2779 N N . VAL A 1 366 ? -18.473 -18.202 19.246 1.00 88.69 366 VAL A N 1
ATOM 2780 C CA . VAL A 1 366 ? -17.961 -16.857 18.927 1.00 88.69 366 VAL A CA 1
ATOM 2781 C C . VAL A 1 366 ? -16.639 -16.609 19.653 1.00 88.69 366 VAL A C 1
ATOM 2783 O O . VAL A 1 366 ? -15.691 -16.123 19.036 1.00 88.69 366 VAL A O 1
ATOM 2786 N N . ARG A 1 367 ? -16.530 -16.998 20.930 1.00 90.44 367 ARG A N 1
ATOM 2787 C CA . ARG A 1 367 ? -15.283 -16.870 21.708 1.00 90.44 367 ARG A CA 1
ATOM 2788 C C . ARG A 1 367 ? -14.147 -17.695 21.102 1.00 90.44 367 ARG A C 1
ATOM 2790 O O . ARG A 1 367 ? -13.050 -17.168 20.914 1.00 90.44 367 ARG A O 1
ATOM 2797 N N . ALA A 1 368 ? -14.424 -18.943 20.729 1.00 91.88 368 ALA A N 1
ATOM 2798 C CA . ALA A 1 368 ? -13.470 -19.815 20.050 1.00 91.88 368 ALA A CA 1
ATOM 2799 C C . ALA A 1 368 ? -13.025 -19.233 18.697 1.00 91.88 368 ALA A C 1
ATOM 2801 O O . ALA A 1 368 ? -11.835 -19.223 18.390 1.00 91.88 368 ALA A O 1
ATOM 2802 N N . SER A 1 369 ? -13.957 -18.660 17.928 1.00 93.06 369 SER A N 1
ATOM 2803 C CA . SER A 1 369 ? -13.642 -18.005 16.651 1.00 93.06 369 SER A CA 1
ATOM 2804 C C . SER A 1 369 ? -12.726 -16.788 16.830 1.00 93.06 369 SER A C 1
ATOM 2806 O O . SER A 1 369 ? -11.817 -16.578 16.032 1.00 93.06 369 SER A O 1
ATOM 2808 N N . ILE A 1 370 ? -12.912 -15.996 17.893 1.00 93.81 370 ILE A N 1
ATOM 2809 C CA . ILE A 1 370 ? -12.025 -14.862 18.213 1.00 93.81 370 ILE A CA 1
ATOM 2810 C C . ILE A 1 370 ? -10.599 -15.346 18.522 1.00 93.81 370 ILE A C 1
ATOM 2812 O O . ILE A 1 370 ? -9.637 -14.690 18.120 1.00 93.81 370 ILE A O 1
ATOM 2816 N N . LEU A 1 371 ? -10.445 -16.481 19.214 1.00 93.12 371 LEU A N 1
ATOM 2817 C CA . LEU A 1 371 ? -9.133 -17.078 19.492 1.00 93.12 371 LEU A CA 1
ATOM 2818 C C . LEU A 1 371 ? -8.454 -17.599 18.214 1.00 93.12 371 LEU A C 1
ATOM 2820 O O . LEU A 1 371 ? -7.311 -17.224 17.967 1.00 93.12 371 LEU A O 1
ATOM 2824 N N . ASP A 1 372 ? -9.165 -18.353 17.363 1.00 93.50 372 ASP A N 1
ATOM 2825 C CA . ASP A 1 372 ? -8.638 -18.833 16.064 1.00 93.50 372 ASP A CA 1
ATOM 2826 C C . ASP A 1 372 ? -8.156 -17.668 15.188 1.00 93.50 372 ASP A C 1
ATOM 2828 O O . ASP A 1 372 ? -7.075 -17.702 14.592 1.00 93.50 372 ASP A O 1
ATOM 2832 N N . ILE A 1 373 ? -8.933 -16.581 15.150 1.00 93.75 373 ILE A N 1
ATOM 2833 C CA . ILE A 1 373 ? -8.565 -15.377 14.407 1.00 93.75 373 ILE A CA 1
ATOM 2834 C C . ILE A 1 373 ? -7.357 -14.672 15.013 1.00 93.75 373 ILE A C 1
ATOM 2836 O O . ILE A 1 373 ? -6.501 -14.200 14.265 1.00 93.75 373 ILE A O 1
ATOM 2840 N N . ARG A 1 374 ? -7.249 -14.603 16.342 1.00 92.88 374 ARG A N 1
ATOM 2841 C CA . ARG A 1 374 ? -6.079 -14.017 17.007 1.00 92.88 374 ARG A CA 1
ATOM 2842 C C . ARG A 1 374 ? -4.798 -14.738 16.591 1.00 92.88 374 ARG A C 1
ATOM 2844 O O . ARG A 1 374 ? -3.817 -14.070 16.273 1.00 92.88 374 ARG A O 1
ATOM 2851 N N . ASP A 1 375 ? -4.818 -16.065 16.551 1.00 92.25 375 ASP A N 1
ATOM 2852 C CA . ASP A 1 375 ? -3.652 -16.858 16.157 1.00 92.25 375 ASP A CA 1
ATOM 2853 C C . ASP A 1 375 ? -3.386 -16.765 14.648 1.00 92.25 375 ASP A C 1
ATOM 2855 O O . ASP A 1 375 ? -2.238 -16.595 14.238 1.00 92.25 375 ASP A O 1
ATOM 2859 N N . THR A 1 376 ? -4.440 -16.732 13.824 1.00 93.12 376 THR A N 1
ATOM 2860 C CA . THR A 1 376 ? -4.329 -16.480 12.376 1.00 93.12 376 THR A CA 1
ATOM 2861 C C . THR A 1 376 ? -3.670 -15.128 12.083 1.00 93.12 376 THR A C 1
ATOM 2863 O O . THR A 1 376 ? -2.799 -15.044 11.223 1.00 93.12 376 THR A O 1
ATOM 2866 N N . VAL A 1 377 ? -4.060 -14.062 12.789 1.00 93.06 377 VAL A N 1
ATOM 2867 C CA . VAL A 1 377 ? -3.482 -12.719 12.608 1.00 93.06 377 VAL A CA 1
ATOM 2868 C C . VAL A 1 377 ? -2.042 -12.665 13.117 1.00 93.06 377 VAL A C 1
ATOM 2870 O O . VAL A 1 377 ? -1.202 -12.050 12.470 1.00 93.06 377 VAL A O 1
ATOM 2873 N N . ARG A 1 378 ? -1.725 -13.339 14.230 1.00 92.38 378 ARG A N 1
ATOM 2874 C CA . ARG A 1 378 ? -0.342 -13.451 14.727 1.00 92.38 378 ARG A CA 1
ATOM 2875 C C . ARG A 1 378 ? 0.576 -14.167 13.738 1.00 92.38 378 ARG A C 1
ATOM 2877 O O . ARG A 1 378 ? 1.716 -13.754 13.581 1.00 92.38 378 ARG A O 1
ATOM 2884 N N . ALA A 1 379 ? 0.076 -15.187 13.042 1.00 94.00 379 ALA A N 1
ATOM 2885 C CA . ALA A 1 379 ? 0.840 -15.919 12.032 1.00 94.00 379 ALA A CA 1
ATOM 2886 C C . ALA A 1 379 ? 1.202 -15.077 10.791 1.00 94.00 379 ALA A C 1
ATOM 2888 O O . ALA A 1 379 ? 2.049 -15.498 10.007 1.00 94.00 379 ALA A O 1
ATOM 2889 N N . LEU A 1 380 ? 0.585 -13.902 10.607 1.00 93.56 380 LEU A N 1
ATOM 2890 C CA . LEU A 1 380 ? 0.953 -12.957 9.546 1.00 93.56 380 LEU A CA 1
ATOM 2891 C C . LEU A 1 380 ? 2.208 -12.132 9.875 1.00 93.56 380 LEU A C 1
ATOM 2893 O O . LEU A 1 380 ? 2.672 -11.416 8.992 1.00 93.56 380 LEU A O 1
ATOM 2897 N N . ASP A 1 381 ? 2.719 -12.205 11.111 1.00 92.75 381 ASP A N 1
ATOM 2898 C CA . ASP A 1 381 ? 3.934 -11.507 11.565 1.00 92.75 381 ASP A CA 1
ATOM 2899 C C . ASP A 1 381 ? 3.908 -9.993 11.269 1.00 92.75 381 ASP A C 1
ATOM 2901 O O . ASP A 1 381 ? 4.823 -9.400 10.699 1.00 92.75 381 ASP A O 1
ATOM 2905 N N . ILE A 1 382 ? 2.775 -9.359 11.598 1.00 91.56 382 ILE A N 1
ATOM 2906 C CA . ILE A 1 382 ? 2.565 -7.925 11.385 1.00 91.56 382 ILE A CA 1
ATOM 2907 C C . ILE A 1 382 ? 3.249 -7.154 12.512 1.00 91.56 382 ILE A C 1
ATOM 2909 O O . ILE A 1 382 ? 2.829 -7.253 13.664 1.00 91.56 382 ILE A O 1
ATOM 2913 N N . SER A 1 383 ? 4.217 -6.312 12.154 1.00 90.00 383 SER A N 1
ATOM 2914 C CA . SER A 1 383 ? 4.885 -5.403 13.086 1.00 90.00 383 SER A CA 1
ATOM 2915 C C . SER A 1 383 ? 4.756 -3.947 12.659 1.00 90.00 383 SER A C 1
ATOM 2917 O O . SER A 1 383 ? 4.761 -3.605 11.473 1.00 90.00 383 SER A O 1
ATOM 2919 N N . PHE A 1 384 ? 4.702 -3.064 13.645 1.00 88.62 384 PHE A N 1
ATOM 2920 C CA . PHE A 1 384 ? 5.006 -1.661 13.459 1.00 88.62 384 PHE A CA 1
ATOM 2921 C C . PHE A 1 384 ? 6.518 -1.436 13.447 1.00 88.62 384 PHE A C 1
ATOM 2923 O O . PHE A 1 384 ? 7.288 -2.131 14.106 1.00 88.62 384 PHE A O 1
ATOM 2930 N N . LEU A 1 385 ? 6.930 -0.398 12.727 1.00 89.94 385 LEU A N 1
ATOM 2931 C CA . LEU A 1 385 ? 8.305 0.071 12.663 1.00 89.94 385 LEU A CA 1
ATOM 2932 C C . LEU A 1 385 ? 8.383 1.428 13.356 1.00 89.94 385 LEU A C 1
ATOM 2934 O O . LEU A 1 385 ? 7.550 2.293 13.095 1.00 89.94 385 LEU A O 1
ATOM 2938 N N . LEU A 1 386 ? 9.378 1.624 14.219 1.00 90.81 386 LEU A N 1
ATOM 2939 C CA . LEU A 1 386 ? 9.680 2.918 14.831 1.00 90.81 386 LEU A CA 1
ATOM 2940 C C . LEU A 1 386 ? 11.186 3.192 14.834 1.00 90.81 386 LEU A C 1
ATOM 2942 O O . LEU A 1 386 ? 12.007 2.297 15.047 1.00 90.81 386 LEU A O 1
ATOM 2946 N N . PHE A 1 387 ? 11.537 4.459 14.633 1.00 90.81 387 PHE A N 1
ATOM 2947 C CA . PHE A 1 387 ? 12.895 4.967 14.773 1.00 90.81 387 PHE A CA 1
ATOM 2948 C C . PHE A 1 387 ? 13.136 5.425 16.214 1.00 90.81 387 PHE A C 1
ATOM 2950 O O . PHE A 1 387 ? 12.403 6.265 16.738 1.00 90.81 387 PHE A O 1
ATOM 2957 N N . PHE A 1 388 ? 14.193 4.917 16.836 1.00 88.00 388 PHE A N 1
ATOM 2958 C CA . PHE A 1 388 ? 14.641 5.264 18.183 1.00 88.00 388 PHE A CA 1
ATOM 2959 C C . PHE A 1 388 ? 16.086 5.769 18.161 1.00 88.00 388 PHE A C 1
ATOM 2961 O O . PHE A 1 388 ? 16.778 5.678 17.146 1.00 88.00 388 PHE A O 1
ATOM 2968 N N . ARG A 1 389 ? 16.549 6.318 19.288 1.00 81.31 389 ARG A N 1
ATOM 2969 C CA . ARG A 1 389 ? 17.968 6.610 19.527 1.00 81.31 389 ARG A CA 1
ATOM 2970 C C . ARG A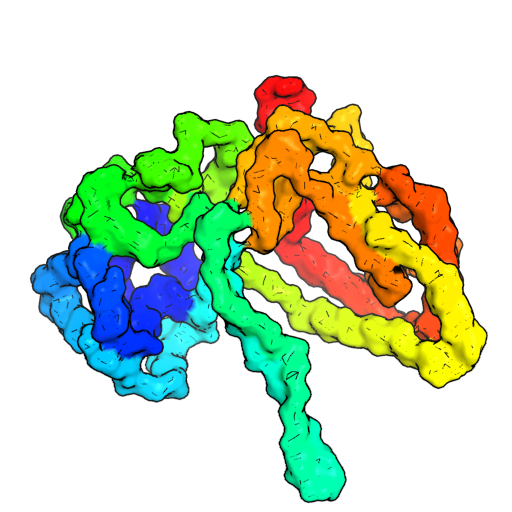 1 389 ? 18.327 6.177 20.948 1.00 81.31 389 ARG A C 1
ATOM 2972 O O . ARG A 1 389 ? 17.814 6.775 21.888 1.00 81.31 389 ARG A O 1
ATOM 2979 N N . ASP A 1 390 ? 19.171 5.154 21.089 1.00 65.00 390 ASP A N 1
ATOM 2980 C CA . ASP A 1 390 ? 19.540 4.570 22.397 1.00 65.00 390 ASP A CA 1
ATOM 2981 C C . ASP A 1 390 ? 20.358 5.549 23.254 1.00 65.00 390 ASP A C 1
ATOM 2983 O O . ASP A 1 390 ? 20.153 5.668 24.456 1.00 65.00 390 ASP A O 1
ATOM 2987 N N . ASN A 1 391 ? 21.234 6.309 22.596 1.00 58.88 391 ASN A N 1
ATOM 2988 C CA . ASN A 1 391 ? 21.900 7.507 23.100 1.00 58.88 391 ASN A CA 1
ATOM 2989 C C . ASN A 1 391 ? 21.640 8.612 22.073 1.00 58.88 391 ASN A C 1
ATOM 2991 O O . ASN A 1 391 ? 21.478 8.295 20.896 1.00 58.88 391 ASN A O 1
ATOM 2995 N N . ALA A 1 392 ? 21.628 9.889 22.468 1.00 57.44 392 ALA A N 1
ATOM 2996 C CA . ALA A 1 392 ? 21.222 11.034 21.629 1.00 57.44 392 ALA A CA 1
ATOM 2997 C C . ALA A 1 392 ? 21.827 11.105 20.196 1.00 57.44 392 ALA A C 1
ATOM 2999 O O . ALA A 1 392 ? 21.338 11.869 19.364 1.00 57.44 392 ALA A O 1
ATOM 3000 N N . SER A 1 393 ? 22.853 10.305 19.887 1.00 59.53 393 SER A N 1
ATOM 3001 C CA . SER A 1 393 ? 23.555 10.217 18.608 1.00 59.53 393 SER A CA 1
ATOM 3002 C C . SER A 1 393 ? 23.325 8.952 17.759 1.00 59.53 393 SER A C 1
ATOM 3004 O O . SER A 1 393 ? 23.489 9.057 16.546 1.00 59.53 393 SER A O 1
ATOM 3006 N N . THR A 1 394 ? 22.965 7.778 18.308 1.00 70.75 394 THR A N 1
ATOM 3007 C CA . THR A 1 394 ? 22.924 6.525 17.507 1.00 70.75 394 THR A CA 1
ATOM 3008 C C . THR A 1 394 ? 21.491 6.120 17.161 1.00 70.75 394 THR A C 1
ATOM 3010 O O . THR A 1 394 ? 20.741 5.763 18.069 1.00 70.75 394 THR A O 1
ATOM 3013 N N . PRO A 1 395 ? 21.087 6.167 15.880 1.00 73.06 395 PRO A N 1
ATOM 3014 C CA . PRO A 1 395 ? 19.755 5.769 15.446 1.00 73.06 395 PRO A CA 1
ATOM 3015 C C . PRO A 1 395 ? 19.615 4.245 15.442 1.00 73.06 395 PRO A C 1
ATOM 3017 O O . PRO A 1 395 ? 20.478 3.530 14.937 1.00 73.06 395 PRO A O 1
ATOM 3020 N N . VAL A 1 396 ? 18.499 3.760 15.978 1.00 77.69 396 VAL A N 1
ATOM 3021 C CA . VAL A 1 396 ? 18.147 2.340 16.058 1.00 77.69 396 VAL A CA 1
ATOM 3022 C C . VAL A 1 396 ? 16.748 2.139 15.491 1.00 77.69 396 VAL A C 1
ATOM 3024 O O . VAL A 1 396 ? 15.865 2.983 15.647 1.00 77.69 396 VAL A O 1
ATOM 3027 N N . LEU A 1 397 ? 16.551 1.017 14.804 1.00 75.81 397 LEU A N 1
ATOM 3028 C CA . LEU A 1 397 ? 15.257 0.593 14.290 1.00 75.81 397 LEU A CA 1
ATOM 3029 C C . LEU A 1 397 ? 14.688 -0.480 15.211 1.00 75.81 397 LEU A C 1
ATOM 3031 O O . LEU A 1 397 ? 15.356 -1.487 15.441 1.00 75.81 397 LEU A O 1
ATOM 3035 N N . GLN A 1 398 ? 13.469 -0.289 15.708 1.00 76.12 398 GLN A N 1
ATOM 3036 C CA . GLN A 1 398 ? 12.761 -1.338 16.438 1.00 76.12 398 GLN A CA 1
ATOM 3037 C C . GLN A 1 398 ? 11.498 -1.741 15.685 1.00 76.12 398 GLN A C 1
ATOM 3039 O O . GLN A 1 398 ? 10.751 -0.894 15.186 1.00 76.12 398 GLN A O 1
ATOM 3044 N N . LEU A 1 399 ? 11.290 -3.052 15.621 1.00 75.56 399 LEU A N 1
ATOM 3045 C CA . LEU A 1 399 ? 10.086 -3.685 15.108 1.00 75.56 399 LEU A CA 1
ATOM 3046 C C . LEU A 1 399 ? 9.323 -4.256 16.299 1.00 75.56 399 LEU A C 1
ATOM 3048 O O . LEU A 1 399 ? 9.939 -4.880 17.167 1.00 75.56 399 LEU A O 1
ATOM 3052 N N . GLN A 1 400 ? 8.014 -4.023 16.354 1.00 65.38 400 GLN A N 1
ATOM 3053 C CA . GLN A 1 400 ? 7.151 -4.627 17.366 1.00 65.38 400 GLN A CA 1
ATOM 3054 C C . GLN A 1 400 ? 5.796 -5.023 16.805 1.00 65.38 400 GLN A C 1
ATOM 3056 O O . GLN A 1 400 ? 5.207 -4.199 16.071 1.00 65.38 400 GLN A O 1
#

Foldseek 3Di:
DDPPWDQALDPVLSVCCVPPVQQALQRDVLLVLLADQLVVVCVQQVLLCCLAPVVVLVVDPNSVVSCVNSNDRHNPDDPVVSVVVSVVSNHDHHFAFDWQQKDDFDWDWDWDQDPVRDTDIDTPDGDDIDGPNVFTLCVQQAVDPSVSSVLCCDPQLQQDSAYSTPPDPRHSNPPHGVLVSCCSVVVAPVPHFPLLVVLCVVQNGGNSHGHGDDDDDPLVVVLVVVLLCLVCVLVVDDPVLVVLLVQLDFDQKFAFDDVVLVPDPQSWFQAFDNSEHGAPDTDRCLQHGFNFDDSRGGHDNDPTHHDMDRDDSSNLLSVCVLVVDAPVDPQQVVLVRRNVCSPVSSRNNVSSRVSCVPGGDDDPVSSVSSVVSVVVVVVVVDWTWTWDDPDPPRIDIDTD